Protein AF-A0A0R2PJZ9-F1 (afdb_monomer_lite)

pLDDT: mean 76.67, std 19.2, range [27.08, 97.94]

Radius of gyration: 28.66 Å; chains: 1; bounding box: 72×59×83 Å

Organism: NCBI:txid1655571

InterPro domains:
  IPR000715 Glycosyl transferase, family 4 [PF00953] (161-316)
  IPR000715 Glycosyl transferase, family 4 [PTHR22926] (153-392)

Sequence (394 aa):
RPTPLVGGIAIHLSMLLSTLFLLFLVDYKYDFKVVGFDWLKSSPDSQFVEKSYSQKLSVINNDSSQGAESYRINLTTQDTPLDEPPLYDVRIGSSEDSQFQITQINKNVFQVLLSDGTSKSFQLTDAGVLEVDPLGQPLGQVINVKHAKGSLYSFSSFTIAFILIAILLQAFTLIDDAVGMRPVKRLLGQSIAVLAVIILGNTFIDSLQISILGTSLQLGPWGIPFTIFAVVGVINAFNMIDGINGLCAGFALIAMGALQVASGFHVSNYSLIIAAGSIIGFLSYNLGLLGTQRRVFLGDNGSTFLGFLVAWTCINYSQGESSLIMPVTCLWIVAIPLLDCVGVMFQRATQGVAPFNAGRDHIHHKLQDYFGSSWQTLIFLCSLGMLLASIGIV

Secondary structure (DSSP, 8-state):
-PPP--HHHHHHHHHHHHHHHHHHHS--------TT-TTS---S------SEEEEEEEE--SSTTSPPEEEEEEEEE----TTSPPEEEEEETT-GGGEEEEEEEETTEEEEE-TTS-EEEEEEETTEEEEE-TTS-B-S--B----------PPPHHHHHHHHHHHHHHHHHHHHHHH---HHHHHHHHHHHHHHHHHHH-----EEEEEETTEEEE-GGGHHHHHHHHHHHHHHHHHHHTTSTTHHHHHHHHHHHHHHHHTTT-GGGHHHHHHHHHHHHHHHHHTTTT-GGG----HHHHHHHHHHHHHHHHHHHHHSTT--S-HHHHHHHTHHHHHHHHHHHHHHHHTT--TTS--S-SHHHHHHHHHS-HHHHHHHHHHHHHHHHHHHH-

Foldseek 3Di:
DPFAQCLQVLLLVLLVVVVVVVVVVDPADADADAPQVVVPDPDPPPPDDDQKDKDKDWDQDPPPPDGTDIWIKMWGWDPDPPPAFTKIWIATPDDPQFIWIWGDPDPFKIWIQGSVRDIWIWGDDPQAIFTADPVRHGPDDHDRPPPPPRPHPYDQLLVVLLSVLLVVLLVVVVVCVVPVDDVVVNLVSLLVSQLSSCVRRVFFCQFLQDQDPNDTDGCHVVRSVVRSCQLSLLLVLLLQQLPFQCQSLLLLLLLLVLLCVLLVVPVVPVSSVSSNVSSVVLSCQRVQVVHPVSHHGNPSSNSSSSSNVSSSSLRCCCGPPVRSARNVLSCLSSVQSNCQLVVQQVVCVVVVHHSPDDDQSGPLNVVCVVVVDSVVSSVVSSVSSNVSSVVSSD

Structure (mmCIF, N/CA/C/O backbone):
data_AF-A0A0R2PJZ9-F1
#
_entry.id   AF-A0A0R2PJZ9-F1
#
loop_
_atom_site.group_PDB
_atom_site.id
_atom_site.type_symbol
_atom_site.label_atom_id
_atom_site.label_alt_id
_atom_site.label_comp_id
_atom_site.label_asym_id
_atom_site.label_entity_id
_atom_site.label_seq_id
_atom_site.pdbx_PDB_ins_code
_atom_site.Cartn_x
_atom_site.Cartn_y
_atom_site.Cartn_z
_atom_site.occupancy
_atom_site.B_iso_or_equiv
_atom_site.auth_seq_id
_atom_site.auth_comp_id
_atom_site.auth_asym_id
_atom_site.auth_atom_id
_atom_site.pdbx_PDB_model_num
ATOM 1 N N . ARG A 1 1 ? -11.062 25.654 13.689 1.00 44.62 1 ARG A N 1
ATOM 2 C CA . ARG A 1 1 ? -11.254 25.478 12.227 1.00 44.62 1 ARG A CA 1
ATOM 3 C C . ARG A 1 1 ? -11.473 23.992 11.979 1.00 44.62 1 ARG A C 1
ATOM 5 O O . ARG A 1 1 ? -10.768 23.233 12.638 1.00 44.62 1 ARG A O 1
ATOM 12 N N . PRO A 1 2 ? -12.423 23.578 11.122 1.00 52.12 2 PRO A N 1
ATOM 13 C CA . PRO A 1 2 ? -12.530 22.178 10.734 1.00 52.12 2 PRO A CA 1
ATOM 14 C C . PRO A 1 2 ? -11.205 21.765 10.093 1.00 52.12 2 PRO A C 1
ATOM 16 O O . PRO A 1 2 ? -10.670 22.452 9.224 1.00 52.12 2 PRO A O 1
ATOM 19 N N . THR A 1 3 ? -10.622 20.708 10.623 1.00 59.66 3 THR A N 1
ATOM 20 C CA . THR A 1 3 ? -9.409 20.078 10.111 1.00 59.66 3 THR A CA 1
ATOM 21 C C . THR A 1 3 ? -9.719 19.405 8.775 1.00 59.66 3 THR A C 1
ATOM 23 O O . THR A 1 3 ? -10.716 18.686 8.691 1.00 59.66 3 THR A O 1
ATOM 26 N N . PRO A 1 4 ? -8.910 19.625 7.731 1.00 68.25 4 PRO A N 1
ATOM 27 C CA . PRO A 1 4 ? -9.227 19.139 6.396 1.00 68.25 4 PRO A CA 1
ATOM 28 C C . PRO A 1 4 ? -9.095 17.606 6.305 1.00 68.25 4 PRO A C 1
ATOM 30 O O . PRO A 1 4 ? -8.121 17.026 6.789 1.00 68.25 4 PRO A O 1
ATOM 33 N N . LEU A 1 5 ? -10.074 16.964 5.657 1.00 77.75 5 LEU A N 1
ATOM 34 C CA . LEU A 1 5 ? -10.125 15.529 5.326 1.00 77.75 5 LEU A CA 1
ATOM 35 C C . LEU A 1 5 ? -9.434 15.272 3.976 1.00 77.75 5 LEU A C 1
ATOM 37 O O . LEU A 1 5 ? -10.039 14.801 3.021 1.00 77.75 5 LEU A O 1
ATOM 41 N N . VAL A 1 6 ? -8.173 15.685 3.868 1.00 83.56 6 VAL A N 1
ATOM 42 C CA . VAL A 1 6 ? -7.400 15.633 2.608 1.00 83.56 6 VAL A CA 1
ATOM 43 C C . VAL A 1 6 ? -6.224 14.659 2.679 1.00 83.56 6 VAL A C 1
ATOM 45 O O . VAL A 1 6 ? -5.380 14.649 1.787 1.00 83.56 6 VAL A O 1
ATOM 48 N N . GLY A 1 7 ? -6.149 13.848 3.740 1.00 86.06 7 GLY A N 1
ATOM 49 C CA . GLY A 1 7 ? -5.023 12.953 3.995 1.00 86.06 7 GLY A CA 1
ATOM 50 C C . GLY A 1 7 ? -4.777 11.950 2.872 1.00 86.06 7 GLY A C 1
ATOM 51 O O . GLY A 1 7 ? -3.655 11.866 2.381 1.00 86.06 7 GLY A O 1
ATOM 52 N N . GLY A 1 8 ? -5.821 11.247 2.420 1.00 88.38 8 GLY A N 1
ATOM 53 C CA . GLY A 1 8 ? -5.717 10.267 1.330 1.00 88.38 8 GLY A CA 1
ATOM 54 C C . GLY A 1 8 ? -5.151 10.850 0.037 1.00 88.38 8 GLY A C 1
ATOM 55 O O . GLY A 1 8 ? -4.134 10.375 -0.472 1.00 88.38 8 GLY A O 1
ATOM 56 N N . ILE A 1 9 ? -5.755 11.948 -0.424 1.00 90.88 9 ILE A N 1
ATOM 57 C CA . ILE A 1 9 ? -5.325 12.681 -1.622 1.00 90.88 9 ILE A CA 1
ATOM 58 C C . ILE A 1 9 ? -3.871 13.145 -1.482 1.00 90.88 9 ILE A C 1
ATOM 60 O O . ILE A 1 9 ? -3.090 13.006 -2.421 1.00 90.88 9 ILE A O 1
ATOM 64 N N . ALA A 1 10 ? -3.488 13.675 -0.315 1.00 92.25 10 ALA A N 1
ATOM 65 C CA . ALA A 1 10 ? -2.130 14.153 -0.075 1.00 92.25 10 ALA A CA 1
ATOM 66 C C . ALA A 1 10 ? -1.090 13.025 -0.166 1.00 92.25 10 ALA A C 1
ATOM 68 O O . ALA A 1 10 ? -0.034 13.227 -0.767 1.00 92.25 10 ALA A O 1
ATOM 69 N N . ILE A 1 11 ? -1.392 11.838 0.378 1.00 94.00 11 ILE A N 1
ATOM 70 C CA . ILE A 1 11 ? -0.507 10.668 0.280 1.00 94.00 11 ILE A CA 1
ATOM 71 C C . ILE A 1 11 ? -0.353 10.261 -1.187 1.00 94.00 11 ILE A C 1
ATOM 73 O O . ILE A 1 11 ? 0.773 10.176 -1.672 1.00 94.00 11 ILE A O 1
ATOM 77 N N . HIS A 1 12 ? -1.456 10.056 -1.916 1.00 93.69 12 HIS A N 1
ATOM 78 C CA . HIS A 1 12 ? -1.374 9.590 -3.302 1.00 93.69 12 HIS A CA 1
ATOM 79 C C . HIS A 1 12 ? -0.693 10.616 -4.219 1.00 93.69 12 HIS A C 1
ATOM 81 O O . HIS A 1 12 ? 0.180 10.259 -5.009 1.00 93.69 12 HIS A O 1
ATOM 87 N N . LEU A 1 13 ? -1.025 11.903 -4.076 1.00 93.62 13 LEU A N 1
ATOM 88 C CA . LEU A 1 13 ? -0.384 12.972 -4.840 1.00 93.62 13 LEU A CA 1
ATOM 89 C C . LEU A 1 13 ? 1.118 13.048 -4.544 1.00 93.62 13 LEU A C 1
ATOM 91 O O . LEU A 1 13 ? 1.910 13.204 -5.471 1.00 93.62 13 LEU A O 1
ATOM 95 N N . SER A 1 14 ? 1.517 12.898 -3.276 1.00 94.00 14 SER A N 1
ATOM 96 C CA . SER A 1 14 ? 2.931 12.828 -2.903 1.00 94.00 14 SER A CA 1
ATOM 97 C C . SER A 1 14 ? 3.624 11.642 -3.569 1.00 94.00 14 SER A C 1
ATOM 99 O O . SER A 1 14 ? 4.717 11.831 -4.093 1.00 94.00 14 SER A O 1
ATOM 101 N N . MET A 1 15 ? 2.997 10.463 -3.615 1.00 93.12 15 MET A N 1
ATOM 102 C CA . MET A 1 15 ? 3.575 9.289 -4.278 1.00 93.12 15 MET A CA 1
ATOM 103 C C . MET A 1 15 ? 3.789 9.532 -5.777 1.00 93.12 15 MET A C 1
ATOM 105 O O . MET A 1 15 ? 4.867 9.247 -6.301 1.00 93.12 15 MET A O 1
ATOM 109 N N . LEU A 1 16 ? 2.788 10.092 -6.466 1.00 91.81 16 LEU A N 1
ATOM 110 C CA . LEU A 1 16 ? 2.874 10.399 -7.898 1.00 91.81 16 LEU A CA 1
ATOM 111 C C . LEU A 1 16 ? 3.946 11.452 -8.186 1.00 91.81 16 LEU A C 1
ATOM 113 O O . LEU A 1 16 ? 4.750 11.275 -9.098 1.00 91.81 16 LEU A O 1
ATOM 117 N N . LEU A 1 17 ? 3.999 12.516 -7.384 1.00 91.62 17 LEU A N 1
ATOM 118 C CA . LEU A 1 17 ? 4.970 13.592 -7.554 1.00 91.62 17 LEU A CA 1
ATOM 119 C C . LEU A 1 17 ? 6.400 13.123 -7.251 1.00 91.62 17 LEU A C 1
ATOM 121 O O . LEU A 1 17 ? 7.316 13.445 -8.001 1.00 91.62 17 LEU A O 1
ATOM 125 N N . SER A 1 18 ? 6.601 12.331 -6.195 1.00 90.25 18 SER A N 1
ATOM 126 C CA . SER A 1 18 ? 7.901 11.731 -5.879 1.00 90.25 18 SER A CA 1
ATOM 127 C C . SER A 1 18 ? 8.359 10.766 -6.969 1.00 90.25 18 SER A C 1
ATOM 129 O O . SER A 1 18 ? 9.529 10.792 -7.343 1.00 90.25 18 SER A O 1
ATOM 131 N N . THR A 1 19 ? 7.444 9.966 -7.523 1.00 85.56 19 THR A N 1
ATOM 132 C CA . THR A 1 19 ? 7.743 9.102 -8.675 1.00 85.56 19 THR A CA 1
ATOM 133 C C . THR A 1 19 ? 8.150 9.946 -9.880 1.00 85.56 19 THR A C 1
ATOM 135 O O . THR A 1 19 ? 9.186 9.684 -10.480 1.00 85.56 19 THR A O 1
ATOM 138 N N . LEU A 1 20 ? 7.400 11.008 -10.191 1.00 83.81 20 LEU A N 1
ATOM 139 C CA . LEU A 1 20 ? 7.715 11.927 -11.285 1.00 83.81 20 LEU A CA 1
ATOM 140 C C . LEU A 1 20 ? 9.086 12.592 -11.106 1.00 83.81 20 LEU A C 1
ATOM 142 O O . LEU A 1 20 ? 9.874 12.633 -12.046 1.00 83.81 20 LEU A O 1
ATOM 146 N N . PHE A 1 21 ? 9.403 13.076 -9.904 1.00 83.12 21 PHE A N 1
ATOM 147 C CA . PHE A 1 21 ? 10.713 13.659 -9.619 1.00 83.12 21 PHE A CA 1
ATOM 148 C C . PHE A 1 21 ? 11.842 12.645 -9.752 1.00 83.12 21 PHE A C 1
ATOM 150 O O . PHE A 1 21 ? 12.879 12.989 -10.309 1.00 83.12 21 PHE A O 1
ATOM 157 N N . LEU A 1 22 ? 11.650 11.409 -9.284 1.00 77.69 22 LEU A N 1
ATOM 158 C CA . LEU A 1 22 ? 12.643 10.350 -9.453 1.00 77.69 22 LEU A CA 1
ATOM 159 C C . LEU A 1 22 ? 12.863 10.015 -10.927 1.00 77.69 22 LEU A C 1
ATOM 161 O O . LEU A 1 22 ? 14.007 9.819 -11.315 1.00 77.69 22 LEU A O 1
ATOM 165 N N . LEU A 1 23 ? 11.817 10.037 -11.758 1.00 70.06 23 LEU A N 1
ATOM 166 C CA . LEU A 1 23 ? 11.987 9.939 -13.208 1.00 70.06 23 LEU A CA 1
ATOM 167 C C . LEU A 1 23 ? 12.877 11.097 -13.710 1.00 70.06 23 LEU A C 1
ATOM 169 O O . LEU A 1 23 ? 13.888 10.870 -14.358 1.00 70.06 23 LEU A O 1
ATOM 173 N N . PHE A 1 24 ? 12.628 12.350 -13.333 1.00 68.44 24 PHE A N 1
ATOM 174 C CA . PHE A 1 24 ? 13.512 13.445 -13.771 1.00 68.44 24 PHE A CA 1
ATOM 175 C C . PHE A 1 24 ? 14.950 13.380 -13.222 1.00 68.44 24 PHE A C 1
ATOM 177 O O . PHE A 1 24 ? 15.854 13.954 -13.826 1.00 68.44 24 PHE A O 1
ATOM 184 N N . LEU A 1 25 ? 15.171 12.705 -12.092 1.00 66.94 25 LEU A N 1
ATOM 185 C CA . LEU A 1 25 ? 16.484 12.582 -11.451 1.00 66.94 25 LEU A CA 1
ATOM 186 C C . LEU A 1 25 ? 17.328 11.439 -12.025 1.00 66.94 25 LEU A C 1
ATOM 188 O O .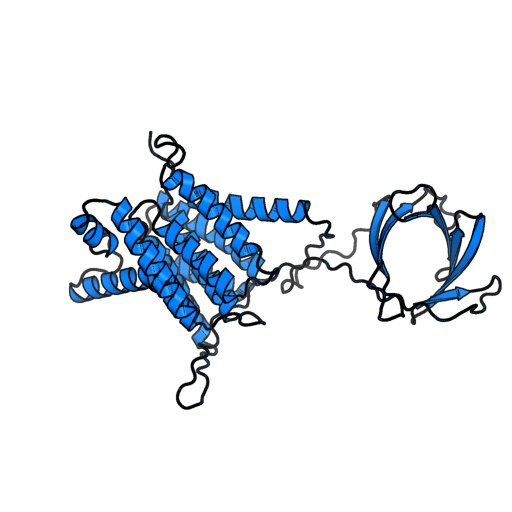 LEU A 1 25 ? 18.553 11.463 -11.901 1.00 66.94 25 LEU A O 1
ATOM 192 N N . VAL A 1 26 ? 16.688 10.442 -12.640 1.00 59.91 26 VAL A N 1
ATOM 193 C CA . VAL A 1 26 ? 17.382 9.341 -13.302 1.00 59.91 26 VAL A CA 1
ATOM 194 C C . VAL A 1 26 ? 17.443 9.627 -14.801 1.00 59.91 26 VAL A C 1
ATOM 196 O O . VAL A 1 26 ? 16.425 9.829 -15.452 1.00 59.91 26 VAL A O 1
ATOM 199 N N . ASP A 1 27 ? 18.656 9.613 -15.353 1.00 44.69 27 ASP A N 1
ATOM 200 C CA . ASP A 1 27 ? 19.004 9.908 -16.755 1.00 44.69 27 ASP A CA 1
ATOM 201 C C . ASP A 1 27 ? 18.504 8.801 -17.740 1.00 44.69 27 ASP A C 1
ATOM 203 O O . ASP A 1 27 ? 19.220 8.381 -18.653 1.00 44.69 27 ASP A O 1
ATOM 207 N N . TYR A 1 28 ? 17.295 8.257 -17.529 1.00 46.66 28 TYR A N 1
ATOM 208 C CA . TYR A 1 28 ? 16.638 7.265 -18.389 1.00 46.66 28 TYR A CA 1
ATOM 209 C C . TYR A 1 28 ? 15.905 7.950 -19.552 1.00 46.66 28 TYR A C 1
ATOM 211 O O . TYR A 1 28 ? 15.181 8.925 -19.365 1.00 46.66 28 TYR A O 1
ATOM 219 N N . LYS A 1 29 ? 16.044 7.410 -20.774 1.00 43.31 29 LYS A N 1
ATOM 220 C CA . LYS A 1 29 ? 15.184 7.790 -21.908 1.00 43.31 29 LYS A CA 1
ATOM 221 C C . LYS A 1 29 ? 13.774 7.233 -21.679 1.00 43.31 29 LYS A C 1
ATOM 223 O O . LYS A 1 29 ? 13.603 6.020 -21.556 1.00 43.31 29 LYS A O 1
ATOM 228 N N . TYR A 1 30 ? 12.783 8.119 -21.654 1.00 44.62 30 TYR A N 1
ATOM 229 C CA . TYR A 1 30 ? 11.368 7.776 -21.537 1.00 44.62 30 TYR A CA 1
ATOM 230 C C . TYR A 1 30 ? 10.771 7.513 -22.917 1.00 44.62 30 TYR A C 1
ATOM 232 O O . TYR A 1 30 ? 10.678 8.418 -23.738 1.00 44.62 30 TYR A O 1
ATOM 240 N N . ASP A 1 31 ? 10.336 6.282 -23.154 1.00 41.12 31 ASP A N 1
ATOM 241 C CA . ASP A 1 31 ? 9.324 5.973 -24.160 1.00 41.12 31 ASP A CA 1
ATOM 242 C C . ASP A 1 31 ? 8.209 5.260 -23.397 1.00 41.12 31 ASP A C 1
ATOM 244 O O . ASP A 1 31 ? 8.458 4.239 -22.747 1.00 41.12 31 ASP A O 1
ATOM 248 N N . PHE A 1 32 ? 7.009 5.842 -23.382 1.00 42.66 32 PHE A N 1
ATOM 249 C CA . PHE A 1 32 ? 5.855 5.318 -22.651 1.00 42.66 32 PHE A CA 1
ATOM 250 C C . PHE A 1 32 ? 5.308 4.079 -23.370 1.00 42.66 32 PHE A C 1
ATOM 252 O O . PHE A 1 32 ? 4.210 4.089 -23.923 1.00 42.66 32 PHE A O 1
ATOM 259 N N . LYS A 1 33 ? 6.074 2.986 -23.372 1.00 41.72 33 LYS A N 1
ATOM 260 C CA . LYS A 1 33 ? 5.591 1.689 -23.840 1.00 41.72 33 LYS A CA 1
ATOM 261 C C . LYS A 1 33 ? 4.859 0.995 -22.707 1.00 41.72 33 LYS A C 1
ATOM 263 O O . LYS A 1 33 ? 5.465 0.459 -21.780 1.00 41.72 33 LYS A O 1
ATOM 268 N N . VAL A 1 34 ? 3.535 1.037 -22.795 1.00 45.31 34 VAL A N 1
ATOM 269 C CA . VAL A 1 34 ? 2.640 0.288 -21.918 1.00 45.31 34 VAL A CA 1
ATOM 270 C C . VAL A 1 34 ? 2.627 -1.164 -22.382 1.00 45.31 34 VAL A C 1
ATOM 272 O O . VAL A 1 34 ? 1.934 -1.518 -23.334 1.00 45.31 34 VAL A O 1
ATOM 275 N N . VAL A 1 35 ? 3.400 -2.011 -21.705 1.00 46.00 35 VAL A N 1
ATOM 276 C CA . VAL A 1 35 ? 3.364 -3.462 -21.928 1.00 46.00 35 VAL A CA 1
ATOM 277 C C . VAL A 1 35 ? 1.942 -3.945 -21.612 1.00 46.00 35 VAL A C 1
ATOM 279 O O . VAL A 1 35 ? 1.414 -3.615 -20.552 1.00 46.00 35 VAL A O 1
ATOM 282 N N . GLY A 1 36 ? 1.287 -4.662 -22.533 1.00 46.34 36 GLY A N 1
ATOM 283 C CA . GLY A 1 36 ? -0.087 -5.173 -22.365 1.00 46.34 36 GLY A CA 1
ATOM 284 C C . GLY A 1 36 ? -1.215 -4.284 -22.920 1.00 46.34 36 GLY A C 1
ATOM 285 O O . GLY A 1 36 ? -2.360 -4.726 -22.970 1.00 46.34 36 GLY A O 1
ATOM 286 N N . PHE A 1 37 ? -0.912 -3.072 -23.402 1.00 44.16 37 PHE A N 1
ATOM 287 C CA . PHE A 1 37 ? -1.840 -2.218 -24.169 1.00 44.16 37 PHE A CA 1
ATOM 288 C C . PHE A 1 37 ? -1.355 -2.029 -25.619 1.00 44.16 37 PHE A C 1
ATOM 290 O O . PHE A 1 37 ? -1.428 -0.939 -26.180 1.00 44.16 37 PHE A O 1
ATOM 297 N N . ASP A 1 38 ? -0.897 -3.103 -26.267 1.00 46.69 38 ASP A N 1
ATOM 298 C CA . ASP A 1 38 ? -0.343 -3.063 -27.637 1.00 46.69 38 ASP A CA 1
ATOM 299 C C . ASP A 1 38 ? -1.354 -2.619 -28.722 1.00 46.69 38 ASP A C 1
ATOM 301 O O . ASP A 1 38 ? -0.990 -2.385 -29.876 1.00 46.69 38 ASP A O 1
ATOM 305 N N . TRP A 1 39 ? -2.638 -2.478 -28.373 1.00 46.59 39 TRP A N 1
ATOM 306 C CA . TRP A 1 39 ? -3.684 -1.944 -29.252 1.00 46.59 39 TRP A CA 1
ATOM 307 C C . TRP A 1 39 ? -3.686 -0.411 -29.335 1.00 46.59 39 TRP A C 1
ATOM 309 O O . TRP A 1 39 ? -4.251 0.149 -30.277 1.00 46.59 39 TRP A O 1
ATOM 319 N N . LEU A 1 40 ? -3.023 0.276 -28.400 1.00 38.53 40 LEU A N 1
ATOM 320 C CA . LEU A 1 40 ? -2.749 1.705 -28.494 1.00 38.53 40 LEU A CA 1
ATOM 321 C C . LEU A 1 40 ? -1.482 1.888 -29.345 1.00 38.53 40 LEU A C 1
ATOM 323 O O . LEU A 1 40 ? -0.402 2.173 -28.836 1.00 38.53 40 LEU A O 1
ATOM 327 N N . LYS A 1 41 ? -1.590 1.651 -30.659 1.00 33.50 41 LYS A N 1
ATOM 328 C CA . LYS A 1 41 ? -0.492 1.926 -31.595 1.00 33.50 41 LYS A CA 1
ATOM 329 C C . LYS A 1 41 ? -0.063 3.382 -31.422 1.00 33.50 41 LYS A C 1
ATOM 331 O O . LYS A 1 41 ? -0.821 4.285 -31.774 1.00 33.50 41 LYS A O 1
ATOM 336 N N . SER A 1 42 ? 1.150 3.615 -30.925 1.00 35.12 42 SER A N 1
ATOM 337 C CA . SER A 1 42 ? 1.822 4.875 -31.202 1.00 35.12 42 SER A CA 1
ATOM 338 C C . SER A 1 42 ? 1.978 4.958 -32.718 1.00 35.12 42 SER A C 1
ATOM 340 O O . SER A 1 42 ? 2.500 4.042 -33.361 1.00 35.12 42 SER A O 1
ATOM 342 N N . SER A 1 43 ? 1.403 6.002 -33.310 1.00 29.48 43 SER A N 1
ATOM 343 C CA . SER A 1 43 ? 1.507 6.259 -34.741 1.00 29.48 43 SER A CA 1
ATOM 344 C C . SER A 1 43 ? 2.983 6.208 -35.164 1.00 29.48 43 SER A C 1
ATOM 346 O O . SER A 1 43 ? 3.801 6.859 -34.515 1.00 29.48 43 SER A O 1
ATOM 348 N N . PRO A 1 44 ? 3.349 5.489 -36.243 1.00 31.88 44 PRO A N 1
ATOM 349 C CA . PRO A 1 44 ? 4.725 5.465 -36.749 1.00 31.88 44 PRO A CA 1
ATOM 350 C C . PRO A 1 44 ? 5.171 6.804 -37.362 1.00 31.88 44 PRO A C 1
ATOM 352 O O . PRO A 1 44 ? 6.347 6.977 -37.665 1.00 31.88 44 PRO A O 1
ATOM 355 N N . ASP A 1 45 ? 4.246 7.751 -37.537 1.00 27.12 45 ASP A N 1
ATOM 356 C CA . ASP A 1 45 ? 4.441 8.956 -38.342 1.00 27.12 45 ASP A CA 1
ATOM 357 C C . ASP A 1 45 ? 4.660 10.222 -37.502 1.00 27.12 45 ASP A C 1
ATOM 359 O O . ASP A 1 45 ? 4.015 11.248 -37.712 1.00 27.12 45 ASP A O 1
ATOM 363 N N . SER A 1 46 ? 5.604 10.192 -36.563 1.00 27.08 46 SER A N 1
ATOM 364 C CA . SER A 1 46 ? 6.279 11.426 -36.143 1.00 27.08 46 SER A CA 1
ATOM 365 C C . SER A 1 46 ? 7.616 11.510 -36.871 1.00 27.08 46 SER A C 1
ATOM 367 O O . SER A 1 46 ? 8.674 11.216 -36.312 1.00 27.08 46 SER A O 1
ATOM 369 N N . GLN A 1 47 ? 7.553 11.857 -38.158 1.00 28.00 47 GLN A N 1
ATOM 370 C CA . GLN A 1 47 ? 8.725 12.236 -38.937 1.00 28.00 47 GLN A CA 1
ATOM 371 C C . GLN A 1 47 ? 9.401 13.441 -38.265 1.00 28.00 47 GLN A C 1
ATOM 373 O O . GLN A 1 47 ? 8.878 14.551 -38.265 1.00 28.00 47 GLN A O 1
ATOM 378 N N . PHE A 1 48 ? 10.536 13.150 -37.633 1.00 27.58 48 PHE A N 1
ATOM 379 C CA . PHE A 1 48 ? 11.708 13.992 -37.412 1.00 27.58 48 PHE A CA 1
ATOM 380 C C . PHE A 1 48 ? 11.525 15.509 -37.575 1.00 27.58 48 PHE A C 1
ATOM 382 O O . PHE A 1 48 ? 11.681 16.057 -38.662 1.00 27.58 48 PHE A O 1
ATOM 389 N N . VAL A 1 49 ? 11.382 16.196 -36.441 1.00 31.77 49 VAL A N 1
ATOM 390 C CA . VAL A 1 49 ? 11.984 17.522 -36.241 1.00 31.77 49 VAL A CA 1
ATOM 391 C C . VAL A 1 49 ? 12.680 17.513 -34.876 1.00 31.77 49 VAL A C 1
ATOM 393 O O . VAL A 1 49 ? 12.253 18.166 -33.932 1.00 31.77 49 VAL A O 1
ATOM 396 N N . GLU A 1 50 ? 13.749 16.729 -34.747 1.00 33.53 50 GLU A N 1
ATOM 397 C CA . GLU A 1 50 ? 14.713 16.878 -33.650 1.00 33.53 50 GLU A CA 1
ATOM 398 C C . GLU A 1 50 ? 16.057 17.269 -34.269 1.00 33.53 50 GLU A C 1
ATOM 400 O O . GLU A 1 50 ? 16.757 16.437 -34.837 1.00 33.53 50 GLU A O 1
ATOM 405 N N . LYS A 1 51 ? 16.415 18.558 -34.180 1.00 39.97 51 LYS A N 1
ATOM 406 C CA . LYS A 1 51 ? 17.702 19.104 -34.664 1.00 39.97 51 LYS A CA 1
ATOM 407 C C . LYS A 1 51 ? 18.914 18.664 -33.820 1.00 39.97 51 LYS A C 1
ATOM 409 O O . LYS A 1 51 ? 20.036 19.091 -34.078 1.00 39.97 51 LYS A O 1
ATOM 414 N N . SER A 1 52 ? 18.712 17.815 -32.816 1.00 41.38 52 SER A N 1
ATOM 415 C CA . SER A 1 52 ? 19.779 17.296 -31.962 1.00 41.38 52 SER A CA 1
ATOM 416 C C . SER A 1 52 ? 19.345 15.999 -31.281 1.00 41.38 52 SER A C 1
ATOM 418 O O . SER A 1 52 ? 18.323 15.983 -30.600 1.00 41.38 52 SER A O 1
ATOM 420 N N . TYR A 1 53 ? 20.137 14.938 -31.416 1.00 45.97 53 TYR A N 1
ATOM 421 C CA . TYR A 1 53 ? 19.883 13.616 -30.851 1.00 45.97 53 TYR A CA 1
ATOM 422 C C . TYR A 1 53 ? 21.001 13.236 -29.871 1.00 45.97 53 TYR A C 1
ATOM 424 O O . TYR A 1 53 ? 22.150 13.069 -30.262 1.00 45.97 53 TYR A O 1
ATOM 432 N N . SER A 1 54 ? 20.691 13.087 -28.581 1.00 40.50 54 SER A N 1
ATOM 433 C CA . SER A 1 54 ? 21.661 12.656 -27.559 1.00 40.50 54 SER A CA 1
ATOM 434 C C . SER A 1 54 ? 21.386 11.212 -27.135 1.00 40.50 54 SER A C 1
ATOM 436 O O . SER A 1 54 ? 20.251 10.871 -26.791 1.00 40.50 54 SER A O 1
ATOM 438 N N . GLN A 1 55 ? 22.385 10.328 -27.152 1.00 45.38 55 GLN A N 1
ATOM 439 C CA . GLN A 1 55 ? 22.262 8.941 -26.696 1.00 45.38 55 GLN A CA 1
ATOM 440 C C . GLN A 1 55 ? 23.503 8.486 -25.925 1.00 45.38 55 GLN A C 1
ATOM 442 O O . GLN A 1 55 ? 24.629 8.616 -26.391 1.00 45.38 55 GLN A O 1
ATOM 447 N N . LYS A 1 56 ? 23.292 7.891 -24.747 1.00 38.34 56 LYS A N 1
ATOM 448 C CA . LYS A 1 56 ? 24.337 7.180 -24.007 1.00 38.34 56 LYS A CA 1
ATOM 449 C C . LYS A 1 56 ? 24.477 5.762 -24.570 1.00 38.34 56 LYS A C 1
ATOM 451 O O . LYS A 1 56 ? 23.481 5.051 -24.685 1.00 38.34 56 LYS A O 1
ATOM 456 N N . LEU A 1 57 ? 25.689 5.373 -24.940 1.00 47.84 57 LEU A N 1
ATOM 457 C CA . LEU A 1 57 ? 26.031 4.068 -25.497 1.00 47.84 57 LEU A CA 1
ATOM 458 C C . LEU A 1 57 ? 27.052 3.397 -24.586 1.00 47.84 57 LEU A C 1
ATOM 460 O O . LEU A 1 57 ? 28.009 4.034 -24.156 1.00 47.84 57 LEU A O 1
ATOM 464 N N . SER A 1 58 ? 26.838 2.119 -24.289 1.00 37.66 58 SER A N 1
ATOM 465 C CA . SER A 1 58 ? 27.780 1.317 -23.513 1.00 37.66 58 SER A CA 1
ATOM 466 C C . SER A 1 58 ? 28.443 0.304 -24.435 1.00 37.66 58 SER A C 1
ATOM 468 O O . SER A 1 58 ? 27.752 -0.503 -25.058 1.00 37.66 58 SER A O 1
ATOM 470 N N . VAL A 1 59 ? 29.767 0.362 -24.542 1.00 48.22 59 VAL A N 1
ATOM 471 C CA . VAL A 1 59 ? 30.556 -0.566 -25.356 1.00 48.22 59 VAL A CA 1
ATOM 472 C C . VAL A 1 59 ? 31.073 -1.666 -24.436 1.00 48.22 59 VAL A C 1
ATOM 474 O O . VAL A 1 59 ? 31.725 -1.395 -23.429 1.00 48.22 59 VAL A O 1
ATOM 477 N N . ILE A 1 60 ? 30.737 -2.916 -24.757 1.00 46.81 60 ILE A N 1
ATOM 478 C CA . ILE A 1 60 ? 31.278 -4.091 -24.069 1.00 46.81 60 ILE A CA 1
ATOM 479 C C . ILE A 1 60 ? 32.546 -4.474 -24.823 1.00 46.81 60 ILE A C 1
ATOM 481 O O . ILE A 1 60 ? 32.472 -4.830 -25.999 1.00 46.81 60 ILE A O 1
ATOM 485 N N . ASN A 1 61 ? 33.698 -4.357 -24.168 1.00 43.22 61 ASN A N 1
ATOM 486 C CA . ASN A 1 61 ? 34.959 -4.790 -24.750 1.00 43.22 61 ASN A CA 1
ATOM 487 C C . ASN A 1 61 ? 35.021 -6.331 -24.750 1.00 43.22 61 ASN A C 1
ATOM 489 O O . ASN A 1 61 ? 34.466 -6.976 -23.860 1.00 43.22 61 ASN A O 1
ATOM 493 N N . ASN A 1 62 ? 35.665 -6.934 -25.751 1.00 44.38 62 ASN A N 1
ATOM 494 C CA . ASN A 1 62 ? 35.725 -8.398 -25.884 1.00 44.38 62 ASN A CA 1
ATOM 495 C C . ASN A 1 62 ? 36.627 -9.070 -24.830 1.00 44.38 62 ASN A C 1
ATOM 497 O O . ASN A 1 62 ? 36.589 -10.292 -24.695 1.00 44.38 62 ASN A O 1
ATOM 501 N N . ASP A 1 63 ? 37.392 -8.293 -24.060 1.00 42.06 63 ASP A N 1
ATOM 502 C CA . ASP A 1 63 ? 38.125 -8.784 -22.897 1.00 42.06 63 ASP A CA 1
ATOM 503 C C . ASP A 1 63 ? 37.223 -8.797 -21.657 1.00 42.06 63 ASP A C 1
ATOM 505 O O . ASP A 1 63 ? 36.858 -7.762 -21.099 1.00 42.06 63 ASP A O 1
ATOM 509 N N . SER A 1 64 ? 36.906 -10.003 -21.182 1.00 42.09 64 SER A N 1
ATOM 510 C CA . SER A 1 64 ? 36.013 -10.309 -20.052 1.00 42.09 64 SER A CA 1
ATOM 511 C C . SER A 1 64 ? 36.428 -9.734 -18.683 1.00 42.09 64 SER A C 1
ATOM 513 O O . SER A 1 64 ? 35.792 -10.037 -17.675 1.00 42.09 64 SER A O 1
ATOM 515 N N . SER A 1 65 ? 37.490 -8.930 -18.618 1.00 42.62 65 SER A N 1
ATOM 516 C CA . SER A 1 65 ? 38.034 -8.311 -17.403 1.00 42.62 65 SER A CA 1
ATOM 517 C C . SER A 1 65 ? 37.849 -6.789 -17.336 1.00 42.62 65 SER A C 1
ATOM 519 O O . SER A 1 65 ? 38.091 -6.210 -16.276 1.00 42.62 65 SER A O 1
ATOM 521 N N . GLN A 1 66 ? 37.380 -6.135 -18.405 1.00 41.06 66 GLN A N 1
ATOM 522 C CA . GLN A 1 66 ? 37.043 -4.708 -18.403 1.00 41.06 66 GLN A CA 1
ATOM 523 C C . GLN A 1 66 ? 35.530 -4.550 -18.587 1.00 41.06 66 GLN A C 1
ATOM 525 O O . GLN A 1 66 ? 34.958 -4.974 -19.587 1.00 41.06 66 GLN A O 1
ATOM 530 N N . GLY A 1 67 ? 34.858 -4.003 -17.571 1.00 41.84 67 GLY A N 1
ATOM 531 C CA . GLY A 1 67 ? 33.412 -3.774 -17.595 1.00 41.84 67 GLY A CA 1
ATOM 532 C C . GLY A 1 67 ? 32.970 -2.845 -18.733 1.00 41.84 67 GLY A C 1
ATOM 533 O O . GLY A 1 67 ? 33.783 -2.211 -19.396 1.00 41.84 67 GLY A O 1
ATOM 534 N N . ALA A 1 68 ? 31.658 -2.752 -18.957 1.00 44.50 68 ALA A N 1
ATOM 535 C CA . ALA A 1 68 ? 31.098 -1.922 -20.021 1.00 44.50 68 ALA A CA 1
ATOM 536 C C . ALA A 1 68 ? 31.419 -0.428 -19.812 1.00 44.50 68 ALA A C 1
ATOM 538 O O . ALA A 1 68 ? 30.993 0.175 -18.822 1.00 44.50 68 ALA A O 1
ATOM 539 N N . GLU A 1 69 ? 32.116 0.188 -20.766 1.00 40.81 69 GLU A N 1
ATOM 540 C CA . GLU A 1 69 ? 32.407 1.622 -20.745 1.00 40.81 69 GLU A CA 1
ATOM 541 C C . GLU A 1 69 ? 31.245 2.404 -21.354 1.00 40.81 69 GLU A C 1
ATOM 543 O O . GLU A 1 69 ? 30.724 2.046 -22.409 1.00 40.81 69 GLU A O 1
ATOM 548 N N . SER A 1 70 ? 30.806 3.465 -20.675 1.00 39.25 70 SER A N 1
ATOM 549 C CA . SER A 1 70 ? 29.637 4.248 -21.081 1.00 39.25 70 SER A CA 1
ATOM 550 C C . SER A 1 70 ? 30.032 5.617 -21.628 1.00 39.25 70 SER A C 1
ATOM 552 O O . SER A 1 70 ? 30.588 6.438 -20.905 1.00 39.25 70 SER A O 1
ATOM 554 N N . TYR A 1 71 ? 29.635 5.896 -22.864 1.00 48.78 71 TYR A N 1
ATOM 555 C CA . TYR A 1 71 ? 29.903 7.129 -23.599 1.00 48.78 71 TYR A CA 1
ATOM 556 C C . TYR A 1 71 ? 28.597 7.887 -23.859 1.00 48.78 71 TYR A C 1
ATOM 558 O O . TYR A 1 71 ? 27.574 7.271 -24.148 1.00 48.78 71 TYR A O 1
ATOM 566 N N . ARG A 1 72 ? 28.591 9.224 -23.763 1.00 42.25 72 ARG A N 1
ATOM 567 C CA . ARG A 1 72 ? 27.431 10.057 -24.140 1.00 42.25 72 ARG A CA 1
ATOM 568 C C . ARG A 1 72 ? 27.684 10.652 -25.517 1.00 42.25 72 ARG A C 1
ATOM 570 O O . ARG A 1 72 ? 28.625 11.419 -25.664 1.00 42.25 72 ARG A O 1
ATOM 577 N N . ILE A 1 73 ? 26.859 10.301 -26.495 1.00 53.56 73 ILE A N 1
ATOM 578 C CA . ILE A 1 73 ? 26.972 10.789 -27.867 1.00 53.56 73 ILE A CA 1
ATOM 579 C C . ILE A 1 73 ? 25.922 11.868 -28.099 1.00 53.56 73 ILE A C 1
ATOM 581 O O . ILE A 1 73 ? 24.743 11.631 -27.855 1.00 53.56 73 ILE A O 1
ATOM 585 N N . ASN A 1 74 ? 26.337 13.037 -28.576 1.00 47.66 74 ASN A N 1
ATOM 586 C CA . ASN A 1 74 ? 25.438 14.082 -29.061 1.00 47.66 74 ASN A CA 1
ATOM 587 C C . ASN A 1 74 ? 25.599 14.197 -30.578 1.00 47.66 74 ASN A C 1
ATOM 589 O O . ASN A 1 74 ? 26.706 14.443 -31.047 1.00 47.66 74 ASN A O 1
ATOM 593 N N . LEU A 1 75 ? 24.508 14.013 -31.314 1.00 54.81 75 LEU A N 1
ATOM 594 C CA . LEU A 1 75 ? 24.407 14.182 -32.758 1.00 54.81 75 LEU A CA 1
ATOM 595 C C . LEU A 1 75 ? 23.666 15.484 -33.054 1.00 54.81 75 LEU A C 1
ATOM 597 O O . LEU A 1 75 ? 22.542 15.666 -32.588 1.00 54.81 75 LEU A O 1
ATOM 601 N N . THR A 1 76 ? 24.261 16.353 -33.858 1.00 50.59 76 THR A N 1
ATOM 602 C CA . THR A 1 76 ? 23.608 17.560 -34.375 1.00 50.59 76 THR A CA 1
ATOM 603 C C . THR A 1 76 ? 23.590 17.475 -35.894 1.00 50.59 76 THR A C 1
ATOM 605 O O . THR A 1 76 ? 24.626 17.245 -36.517 1.00 50.59 76 THR A O 1
ATOM 608 N N . THR A 1 77 ? 22.414 17.626 -36.500 1.00 49.03 77 THR A N 1
ATOM 609 C CA . THR A 1 77 ? 22.275 17.649 -37.962 1.00 49.03 77 THR A CA 1
ATOM 610 C C . THR A 1 77 ? 22.610 19.042 -38.483 1.00 49.03 77 THR A C 1
ATOM 612 O O . THR A 1 77 ? 22.002 20.013 -38.021 1.00 49.03 77 THR A O 1
ATOM 615 N N . GLN A 1 78 ? 23.528 19.161 -39.443 1.00 54.03 78 GLN A N 1
ATOM 616 C CA . GLN A 1 78 ? 23.737 20.431 -40.143 1.00 54.03 78 GLN A CA 1
ATOM 617 C C . GLN A 1 78 ? 22.723 20.582 -41.286 1.00 54.03 78 GLN A C 1
ATOM 619 O O . GLN A 1 78 ? 22.449 19.619 -42.005 1.00 54.03 78 GLN A O 1
ATOM 624 N N . ASP A 1 79 ? 22.163 21.787 -41.449 1.00 47.28 79 ASP A N 1
ATOM 625 C CA . ASP A 1 79 ? 21.243 22.107 -42.548 1.00 47.28 79 ASP A CA 1
ATOM 626 C C . ASP A 1 79 ? 22.021 22.004 -43.880 1.00 47.28 79 ASP A C 1
ATOM 628 O O . ASP A 1 79 ? 22.777 22.902 -44.246 1.00 47.28 79 ASP A O 1
ATOM 632 N N . THR A 1 80 ? 21.874 20.874 -44.575 1.00 48.00 80 THR A N 1
ATOM 633 C CA . THR A 1 80 ? 22.526 20.575 -45.861 1.00 48.00 80 THR A CA 1
ATOM 634 C C . THR A 1 80 ? 21.546 20.853 -47.014 1.00 48.00 80 THR A C 1
ATOM 636 O O . THR A 1 80 ? 20.352 20.568 -46.872 1.00 48.00 80 THR A O 1
ATOM 639 N N . PRO A 1 81 ? 21.984 21.444 -48.144 1.00 45.16 81 PRO A N 1
ATOM 640 C CA . PRO A 1 81 ? 21.139 21.626 -49.328 1.00 45.16 81 PRO A CA 1
ATOM 641 C C . PRO A 1 81 ? 20.580 20.285 -49.836 1.00 45.16 81 PRO A C 1
ATOM 643 O O . PRO A 1 81 ? 21.242 19.262 -49.716 1.00 45.16 81 PRO A O 1
ATOM 646 N N . LEU A 1 82 ? 19.389 20.290 -50.453 1.00 47.66 82 LEU A N 1
ATOM 647 C CA . LEU A 1 82 ? 18.661 19.089 -50.921 1.00 47.66 82 LEU A CA 1
ATOM 648 C C . LEU A 1 82 ? 19.452 18.145 -51.856 1.00 47.66 82 LEU A C 1
ATOM 650 O O . LEU A 1 82 ? 19.045 16.996 -52.016 1.00 47.66 82 LEU A O 1
ATOM 654 N N . ASP A 1 83 ? 20.555 18.614 -52.444 1.00 49.94 83 ASP A N 1
ATOM 655 C CA . ASP A 1 83 ? 21.398 17.870 -53.387 1.00 49.94 83 ASP A CA 1
ATOM 656 C C . ASP A 1 83 ? 22.706 17.326 -52.767 1.00 49.94 83 ASP A C 1
ATOM 658 O O . ASP A 1 83 ? 23.489 16.678 -53.463 1.00 49.94 83 ASP A O 1
ATOM 662 N N . GLU A 1 84 ? 22.958 17.557 -51.472 1.00 52.00 84 GLU A N 1
ATOM 663 C CA . GLU A 1 84 ? 24.162 17.092 -50.771 1.00 52.00 84 GLU A CA 1
ATOM 664 C C . GLU A 1 84 ? 23.843 16.031 -49.702 1.00 52.00 84 GLU A C 1
ATOM 666 O O . GLU A 1 84 ? 22.770 16.049 -49.092 1.00 52.00 84 GLU A O 1
ATOM 671 N N . PRO A 1 85 ? 24.760 15.075 -49.459 1.00 53.06 85 PRO A N 1
ATOM 672 C CA . PRO A 1 85 ? 24.562 14.068 -48.428 1.00 53.06 85 PRO A CA 1
ATOM 673 C C . PRO A 1 85 ? 24.485 14.701 -47.029 1.00 53.06 85 PRO A C 1
ATOM 675 O O . PRO A 1 85 ? 25.262 15.608 -46.727 1.00 53.06 85 PRO A O 1
ATOM 678 N N . PRO A 1 86 ? 23.605 14.200 -46.143 1.00 58.16 86 PRO A N 1
ATOM 679 C CA . PRO A 1 86 ? 23.430 14.768 -44.814 1.00 58.16 86 PRO A CA 1
ATOM 680 C C . PRO A 1 86 ? 24.713 14.649 -43.981 1.00 58.16 86 PRO A C 1
ATOM 682 O O . PRO A 1 86 ? 25.337 13.582 -43.920 1.00 58.16 86 PRO A O 1
ATOM 685 N N . LEU A 1 87 ? 25.079 15.753 -43.324 1.00 52.09 87 LEU A N 1
ATOM 686 C CA . LEU A 1 87 ? 26.239 15.855 -42.439 1.00 52.09 87 LEU A CA 1
ATOM 687 C C . LEU A 1 87 ? 25.805 15.844 -40.968 1.00 52.09 87 LEU A C 1
ATOM 689 O O . LEU A 1 87 ? 24.923 16.606 -40.552 1.00 52.09 87 LEU A O 1
ATOM 693 N N . TYR A 1 88 ? 26.464 15.004 -40.172 1.00 62.34 88 TYR A N 1
ATOM 694 C CA . TYR A 1 88 ? 26.206 14.867 -38.742 1.00 62.34 88 TYR A CA 1
ATOM 695 C C . TYR A 1 88 ? 27.456 15.222 -37.939 1.00 62.34 88 TYR A C 1
ATOM 697 O O . TYR A 1 88 ? 28.491 14.566 -38.070 1.00 62.34 88 TYR A O 1
ATOM 705 N N . ASP A 1 89 ? 27.345 16.219 -37.062 1.00 58.31 89 ASP A N 1
ATOM 706 C CA . ASP A 1 89 ? 28.365 16.486 -36.049 1.00 58.31 89 ASP A CA 1
ATOM 707 C C . ASP A 1 89 ? 28.132 15.569 -34.853 1.00 58.31 89 ASP A C 1
ATOM 709 O O . ASP A 1 89 ? 27.045 15.570 -34.265 1.00 58.31 89 ASP A O 1
ATOM 713 N N . VAL A 1 90 ? 29.154 14.805 -34.473 1.00 60.81 90 VAL A N 1
ATOM 714 C CA . VAL A 1 90 ? 29.081 13.848 -33.370 1.00 60.81 90 VAL A CA 1
ATOM 715 C C . VAL A 1 90 ? 30.089 14.220 -32.293 1.00 60.81 90 VAL A C 1
ATOM 717 O O . VAL A 1 90 ? 31.279 14.366 -32.561 1.00 60.81 90 VAL A O 1
ATOM 720 N N . ARG A 1 91 ? 29.613 14.370 -31.054 1.00 57.72 91 ARG A N 1
ATOM 721 C CA . ARG A 1 91 ? 30.446 14.659 -29.873 1.00 57.72 91 ARG A CA 1
ATOM 722 C C . ARG A 1 91 ? 30.357 13.529 -28.859 1.00 57.72 91 ARG A C 1
ATOM 724 O O . ARG A 1 91 ? 29.242 13.118 -28.528 1.00 57.72 91 ARG A O 1
ATOM 731 N N . ILE A 1 92 ? 31.497 13.077 -28.330 1.00 54.97 92 ILE A N 1
ATOM 732 C CA . ILE A 1 92 ? 31.563 12.048 -27.280 1.00 54.97 92 ILE A CA 1
ATOM 733 C C . ILE A 1 92 ? 31.944 12.677 -25.930 1.00 54.97 92 ILE A C 1
ATOM 735 O O . ILE A 1 92 ? 33.096 12.967 -25.650 1.00 54.97 92 ILE A O 1
ATOM 739 N N . GLY A 1 93 ? 30.980 12.826 -25.023 1.00 51.72 93 GLY A N 1
ATOM 740 C CA . GLY A 1 93 ? 31.222 13.416 -23.702 1.00 51.72 93 GLY A CA 1
ATOM 741 C C . GLY A 1 93 ? 31.274 14.949 -23.725 1.00 51.72 93 GLY A C 1
ATOM 742 O O . GLY A 1 93 ? 30.550 15.585 -24.490 1.00 51.72 93 GLY A O 1
ATOM 743 N N . SER A 1 94 ? 32.056 15.545 -22.818 1.00 42.78 94 SER A N 1
ATOM 744 C CA . SER A 1 94 ? 32.114 16.999 -22.581 1.00 42.78 94 SER A CA 1
ATOM 745 C C . SER A 1 94 ? 33.429 17.666 -23.009 1.00 42.78 94 SER A C 1
ATOM 747 O O . SER A 1 94 ? 33.599 18.852 -22.739 1.00 42.78 94 SER A O 1
ATOM 749 N N . SER A 1 95 ? 34.366 16.937 -23.628 1.00 46.41 95 SER A N 1
ATOM 750 C CA . SER A 1 95 ? 35.620 17.504 -24.145 1.00 46.41 95 SER A CA 1
ATOM 751 C C . SER A 1 95 ? 35.486 17.895 -25.619 1.00 46.41 95 SER A C 1
ATOM 753 O O . SER A 1 95 ? 34.953 17.128 -26.423 1.00 46.41 95 SER A O 1
ATOM 755 N N . GLU A 1 96 ? 35.990 19.077 -25.987 1.00 46.53 96 GLU A N 1
ATOM 756 C CA . GLU A 1 96 ? 35.996 19.559 -27.381 1.00 46.53 96 GLU A CA 1
ATOM 757 C C . GLU A 1 96 ? 36.872 18.692 -28.305 1.00 46.53 96 GLU A C 1
ATOM 759 O O . GLU A 1 96 ? 36.592 18.594 -29.496 1.00 46.53 96 GLU A O 1
ATOM 764 N N . ASP A 1 97 ? 37.853 17.972 -27.750 1.00 46.38 97 ASP A N 1
ATOM 765 C CA . ASP A 1 97 ? 38.811 17.140 -28.499 1.00 46.38 97 ASP A CA 1
ATOM 766 C C . ASP A 1 97 ? 38.202 15.873 -29.142 1.00 46.38 97 ASP A C 1
ATOM 768 O O . ASP A 1 97 ? 38.860 15.165 -29.905 1.00 46.38 97 ASP A O 1
ATOM 772 N N . SER A 1 98 ? 36.934 15.564 -28.858 1.00 53.78 98 SER A N 1
ATOM 773 C CA . SER A 1 98 ? 36.251 14.327 -29.274 1.00 53.78 98 SER A CA 1
ATOM 774 C C . SER A 1 98 ? 35.097 14.570 -30.255 1.00 53.78 98 SER A C 1
ATOM 776 O O . SER A 1 98 ? 34.071 13.880 -30.222 1.00 53.78 98 SER A O 1
ATOM 778 N N . GLN A 1 99 ? 35.242 15.582 -31.113 1.00 59.09 99 GLN A N 1
ATOM 779 C CA . GLN A 1 99 ? 34.280 15.886 -32.165 1.00 59.09 99 GLN A CA 1
ATOM 780 C C . GLN A 1 99 ? 34.721 15.259 -33.494 1.00 59.09 99 GLN A C 1
ATOM 782 O O . GLN A 1 99 ? 35.786 15.571 -34.015 1.00 59.09 99 GLN A O 1
ATOM 787 N N . PHE A 1 100 ? 33.876 14.401 -34.061 1.00 69.81 100 PHE A N 1
ATOM 788 C CA . PHE A 1 100 ? 34.068 13.847 -35.401 1.00 69.81 100 PHE A CA 1
ATOM 789 C C . PHE A 1 100 ? 32.827 14.082 -36.253 1.00 69.81 100 PHE A C 1
ATOM 791 O O . PHE A 1 100 ? 31.715 14.241 -35.742 1.00 69.81 100 PHE A O 1
ATOM 798 N N . GLN A 1 101 ? 33.026 14.115 -37.565 1.00 70.81 101 GLN A N 1
ATOM 799 C CA . GLN A 1 101 ? 31.950 14.339 -38.527 1.00 70.81 101 GLN A CA 1
ATOM 800 C C . GLN A 1 101 ? 31.615 13.044 -39.241 1.00 70.81 101 GLN A C 1
ATOM 802 O O . GLN A 1 101 ? 32.513 12.295 -39.623 1.00 70.81 101 GLN A O 1
ATOM 807 N N . ILE A 1 102 ? 30.323 12.784 -39.422 1.00 76.94 102 ILE A N 1
ATOM 808 C CA . ILE A 1 102 ? 29.843 11.662 -40.222 1.00 76.94 102 ILE A CA 1
ATOM 809 C C . ILE A 1 102 ? 29.156 12.211 -41.468 1.00 76.94 102 ILE A C 1
ATOM 811 O O . ILE A 1 102 ? 28.174 12.947 -41.365 1.00 76.94 102 ILE A O 1
ATOM 815 N N . THR A 1 103 ? 29.638 11.791 -42.633 1.00 74.50 103 THR A N 1
ATOM 816 C CA . THR A 1 103 ? 29.032 12.075 -43.937 1.00 74.50 103 THR A CA 1
ATOM 817 C C . THR A 1 103 ? 28.491 10.782 -44.525 1.00 74.50 103 THR A C 1
ATOM 819 O O . THR A 1 103 ? 29.204 9.778 -44.621 1.00 74.50 103 THR A O 1
ATOM 822 N N . GLN A 1 104 ? 27.230 10.777 -44.945 1.00 73.00 104 GLN A N 1
ATOM 823 C CA . GLN A 1 104 ? 26.662 9.615 -45.623 1.00 73.00 104 GLN A CA 1
ATOM 824 C C . GLN A 1 104 ? 27.065 9.612 -47.105 1.00 73.00 104 GLN A C 1
ATOM 826 O O . GLN A 1 104 ? 26.541 10.391 -47.884 1.00 73.00 104 GLN A O 1
ATOM 831 N N . ILE A 1 105 ? 27.960 8.716 -47.528 1.00 74.81 105 ILE A N 1
ATOM 832 C CA . ILE A 1 105 ? 28.364 8.637 -48.945 1.00 74.81 105 ILE A CA 1
ATOM 833 C C . ILE A 1 105 ? 27.304 7.898 -49.771 1.00 74.81 105 ILE A C 1
ATOM 835 O O . ILE A 1 105 ? 26.963 8.318 -50.870 1.00 74.81 105 ILE A O 1
ATOM 839 N N . ASN A 1 106 ? 26.788 6.779 -49.251 1.00 69.19 106 ASN A N 1
ATOM 840 C CA . ASN A 1 106 ? 25.810 5.917 -49.922 1.00 69.19 106 ASN A CA 1
ATOM 841 C C . ASN A 1 106 ? 24.796 5.363 -48.909 1.00 69.19 106 ASN A C 1
ATOM 843 O O . ASN A 1 106 ? 24.979 5.496 -47.700 1.00 69.19 106 ASN A O 1
ATOM 847 N N . LYS A 1 107 ? 23.752 4.661 -49.383 1.00 68.75 107 LYS A N 1
ATOM 848 C CA . LYS A 1 107 ? 22.704 4.074 -48.516 1.00 68.75 107 LYS A CA 1
ATOM 849 C C . LYS A 1 107 ? 23.256 3.292 -47.315 1.00 68.75 107 LYS A C 1
ATOM 851 O O . LYS A 1 107 ? 22.698 3.405 -46.231 1.00 68.75 107 LYS A O 1
ATOM 856 N N . ASN A 1 108 ? 24.362 2.567 -47.502 1.00 73.00 108 ASN A N 1
ATOM 857 C CA . ASN A 1 108 ? 24.958 1.721 -46.467 1.00 73.00 108 ASN A CA 1
ATOM 858 C C . ASN A 1 108 ? 26.408 2.099 -46.124 1.00 73.00 108 ASN A C 1
ATOM 860 O O . ASN A 1 108 ? 27.022 1.366 -45.361 1.00 73.00 108 ASN A O 1
ATOM 864 N N . VAL A 1 109 ? 26.976 3.178 -46.680 1.00 78.44 109 VAL A N 1
ATOM 865 C CA . VAL A 1 109 ? 28.388 3.553 -46.453 1.00 78.44 109 VAL A CA 1
ATOM 866 C C . VAL A 1 109 ? 28.472 4.964 -45.888 1.00 78.44 109 VAL A C 1
ATOM 868 O O . VAL A 1 109 ? 27.954 5.911 -46.483 1.00 78.44 109 VAL A O 1
ATOM 871 N N . PHE A 1 110 ? 29.158 5.086 -44.757 1.00 80.69 110 PHE A N 1
ATOM 872 C CA . PHE A 1 110 ? 29.343 6.314 -43.995 1.00 80.69 110 PHE A CA 1
ATOM 873 C C . PHE A 1 110 ? 30.829 6.608 -43.864 1.00 80.69 110 PHE A C 1
ATOM 875 O O . PHE A 1 110 ? 31.623 5.717 -43.570 1.00 80.69 110 PHE A O 1
ATOM 882 N N . GLN A 1 111 ? 31.201 7.863 -44.059 1.00 81.12 111 GLN A N 1
ATOM 883 C CA . GLN A 1 111 ? 32.557 8.342 -43.861 1.00 81.12 111 GLN A CA 1
ATOM 884 C C . GLN A 1 111 ? 32.628 9.104 -42.550 1.00 81.12 111 GLN A C 1
ATOM 886 O O . GLN A 1 111 ? 31.814 9.987 -42.300 1.00 81.12 111 GLN A O 1
ATOM 891 N N . VAL A 1 112 ? 33.599 8.751 -41.719 1.00 80.94 112 VAL A N 1
ATOM 892 C CA . VAL A 1 112 ? 33.856 9.374 -40.427 1.00 80.94 112 VAL A CA 1
ATOM 893 C C . VAL A 1 112 ? 35.163 10.148 -40.530 1.00 80.94 112 VAL A C 1
ATOM 895 O O . VAL A 1 112 ? 36.203 9.561 -40.827 1.00 80.94 112 VAL A O 1
ATOM 898 N N . LEU A 1 113 ? 35.111 11.457 -40.311 1.00 79.38 113 LEU A N 1
ATOM 899 C CA . LEU A 1 113 ? 36.273 12.332 -40.197 1.00 79.38 113 LEU A CA 1
ATOM 900 C C . LEU A 1 113 ? 36.591 12.530 -38.715 1.00 79.38 113 LEU A C 1
ATOM 902 O O . LEU A 1 113 ? 35.812 13.161 -38.002 1.00 79.38 113 LEU A O 1
ATOM 906 N N . LEU A 1 114 ? 37.707 11.969 -38.255 1.00 76.94 114 LEU A N 1
ATOM 907 C CA . LEU A 1 114 ? 38.151 12.038 -36.866 1.00 76.94 114 LEU A CA 1
ATOM 908 C C . LEU A 1 114 ? 38.797 13.399 -36.545 1.00 76.94 114 LEU A C 1
ATOM 910 O O . LEU A 1 114 ? 39.231 14.122 -37.443 1.00 76.94 114 LEU A O 1
ATOM 914 N N . SER A 1 115 ? 38.902 13.730 -35.252 1.00 67.44 115 SER A N 1
ATOM 915 C CA . SER A 1 115 ? 39.498 14.986 -34.758 1.00 67.44 115 SER A CA 1
ATOM 916 C C . SER A 1 115 ? 40.957 15.200 -35.192 1.00 67.44 115 SER A C 1
ATOM 918 O O . SER A 1 115 ? 41.441 16.327 -35.199 1.00 67.44 115 SER A O 1
ATOM 920 N N . ASP A 1 116 ? 41.671 14.125 -35.539 1.00 72.06 116 ASP A N 1
ATOM 921 C CA . ASP A 1 116 ? 43.054 14.151 -36.034 1.00 72.06 116 ASP A CA 1
ATOM 922 C C . ASP A 1 116 ? 43.154 14.415 -37.552 1.00 72.06 116 ASP A C 1
ATOM 924 O O . ASP A 1 116 ? 44.251 14.426 -38.113 1.00 72.06 116 ASP A O 1
ATOM 928 N N . GLY A 1 117 ? 42.017 14.634 -38.222 1.00 69.50 117 GLY A N 1
ATOM 929 C CA . GLY A 1 117 ? 41.920 14.855 -39.663 1.00 69.50 117 GLY A CA 1
ATOM 930 C C . GLY A 1 117 ? 41.955 13.573 -40.497 1.00 69.50 117 GLY A C 1
ATOM 931 O O . GLY A 1 117 ? 41.906 13.650 -41.727 1.00 69.50 117 GLY A O 1
ATOM 932 N N . THR A 1 118 ? 42.026 12.392 -39.874 1.00 79.44 118 THR A N 1
ATOM 933 C CA . THR A 1 118 ? 41.960 11.119 -40.597 1.00 79.44 118 THR A CA 1
ATOM 934 C C . THR A 1 118 ? 40.521 10.782 -40.970 1.00 79.44 118 THR A C 1
ATOM 936 O O . THR A 1 118 ? 39.577 11.053 -40.228 1.00 79.44 118 THR A O 1
ATOM 939 N N . SER A 1 119 ? 40.339 10.188 -42.150 1.00 78.12 119 SER A N 1
ATOM 940 C CA . SER A 1 119 ? 39.026 9.767 -42.621 1.00 78.12 119 SER A CA 1
ATOM 941 C C . SER A 1 119 ? 38.959 8.255 -42.770 1.00 78.12 119 SER A C 1
ATOM 943 O O . SER A 1 119 ? 39.827 7.646 -43.395 1.00 78.12 119 SER A O 1
ATOM 945 N N . LYS A 1 120 ? 37.911 7.660 -42.201 1.00 82.81 120 LYS A N 1
ATOM 946 C CA . LYS A 1 120 ? 37.634 6.223 -42.249 1.00 82.81 120 LYS A CA 1
ATOM 947 C C . LYS A 1 120 ? 36.252 5.971 -42.830 1.00 82.81 120 LYS A C 1
ATOM 949 O O . LYS A 1 120 ? 35.321 6.719 -42.544 1.00 82.81 120 LYS A O 1
ATOM 954 N N . SER A 1 121 ? 36.112 4.913 -43.622 1.00 82.12 121 SER A N 1
ATOM 955 C CA . SER A 1 121 ? 34.826 4.526 -44.206 1.00 82.12 121 SER A CA 1
ATOM 956 C C . SER A 1 121 ? 34.274 3.291 -43.510 1.00 82.12 121 SER A C 1
ATOM 958 O O . SER A 1 121 ? 35.001 2.339 -43.236 1.00 82.12 121 SER A O 1
ATOM 960 N N . PHE A 1 122 ? 32.976 3.303 -43.234 1.00 82.06 122 PHE A N 1
ATOM 961 C CA . PHE A 1 122 ? 32.267 2.221 -42.570 1.00 82.06 122 PHE A CA 1
ATOM 962 C C . PHE A 1 122 ? 31.041 1.817 -43.378 1.00 82.06 122 PHE A C 1
ATOM 964 O O . PHE A 1 122 ? 30.248 2.664 -43.790 1.00 82.06 122 PHE A O 1
ATOM 971 N N . GLN A 1 123 ? 30.866 0.514 -43.575 1.00 81.31 123 GLN A N 1
ATOM 972 C CA . GLN A 1 123 ? 29.717 -0.070 -44.246 1.00 81.31 123 GLN A CA 1
ATOM 973 C C . GLN A 1 123 ? 28.800 -0.783 -43.246 1.00 81.31 123 GLN A C 1
ATOM 975 O O . GLN A 1 123 ? 29.247 -1.582 -42.422 1.00 81.31 123 GLN A O 1
ATOM 980 N N . LEU A 1 124 ? 27.498 -0.517 -43.346 1.00 74.88 124 LEU A N 1
ATOM 981 C CA . LEU A 1 124 ? 26.450 -1.252 -42.647 1.00 74.88 124 LEU A CA 1
ATOM 982 C C . LEU A 1 124 ? 26.171 -2.577 -43.367 1.00 74.88 124 LEU A C 1
ATOM 984 O O . LEU A 1 124 ? 25.852 -2.593 -44.560 1.00 74.88 124 LEU A O 1
ATOM 988 N N . THR A 1 125 ? 26.263 -3.678 -42.626 1.00 72.50 125 THR A N 1
ATOM 989 C CA . THR A 1 125 ? 25.931 -5.037 -43.076 1.00 72.50 125 THR A CA 1
ATOM 990 C C . THR A 1 125 ? 24.931 -5.678 -42.112 1.00 72.50 125 THR A C 1
ATOM 992 O O . THR A 1 125 ? 24.821 -5.248 -40.964 1.00 72.50 125 THR A O 1
ATOM 995 N N . ASP A 1 126 ? 24.240 -6.740 -42.535 1.00 64.75 126 ASP A N 1
ATOM 996 C CA . ASP A 1 126 ? 23.285 -7.465 -41.675 1.00 64.75 126 ASP A CA 1
ATOM 997 C C . ASP A 1 126 ? 23.942 -8.073 -40.417 1.00 64.75 126 ASP A C 1
ATOM 999 O O . ASP A 1 126 ? 23.267 -8.345 -39.426 1.00 64.75 126 ASP A O 1
ATOM 1003 N N . ALA A 1 127 ? 25.266 -8.265 -40.439 1.00 59.28 127 ALA A N 1
ATOM 1004 C CA . ALA A 1 127 ? 26.053 -8.774 -39.317 1.00 59.28 127 ALA A CA 1
ATOM 1005 C C . ALA A 1 127 ? 26.608 -7.668 -38.393 1.00 59.28 127 ALA A C 1
ATOM 1007 O O . ALA A 1 127 ? 27.127 -7.983 -37.326 1.00 59.28 127 ALA A O 1
ATOM 1008 N N . GLY A 1 128 ? 26.527 -6.386 -38.772 1.00 68.12 128 GLY A N 1
ATOM 1009 C CA . GLY A 1 128 ? 27.079 -5.268 -37.998 1.00 68.12 128 GLY A CA 1
ATOM 1010 C C . GLY A 1 128 ? 27.779 -4.205 -38.850 1.00 68.12 128 GLY A C 1
ATOM 1011 O O . GLY A 1 128 ? 27.545 -4.088 -40.055 1.00 68.12 128 GLY A O 1
ATOM 1012 N N . VAL A 1 129 ? 28.641 -3.409 -38.214 1.00 76.31 129 VAL A N 1
ATOM 1013 C CA . VAL A 1 129 ? 29.387 -2.311 -38.854 1.00 76.31 129 VAL A CA 1
ATOM 1014 C C . VAL A 1 129 ? 30.777 -2.802 -39.257 1.00 76.31 129 VAL A C 1
ATOM 1016 O O . VAL A 1 129 ? 31.471 -3.414 -38.450 1.00 76.31 129 VAL A O 1
ATOM 1019 N N . LEU A 1 130 ? 31.203 -2.530 -40.488 1.00 80.62 130 LEU A N 1
ATOM 1020 C CA . LEU A 1 130 ? 32.482 -2.986 -41.035 1.00 80.62 130 LEU A CA 1
ATOM 1021 C C . LEU A 1 130 ? 33.318 -1.798 -41.517 1.00 80.62 130 LEU A C 1
ATOM 1023 O O . LEU A 1 130 ? 32.812 -0.974 -42.270 1.00 80.62 130 LEU A O 1
ATOM 1027 N N . GLU A 1 131 ? 34.588 -1.708 -41.119 1.00 83.88 131 GLU A N 1
ATOM 1028 C CA . GLU A 1 131 ? 35.526 -0.730 -41.695 1.00 83.88 131 GLU A CA 1
ATOM 1029 C C . GLU A 1 131 ? 35.912 -1.176 -43.114 1.00 83.88 131 GLU A C 1
ATOM 1031 O O . GLU A 1 131 ? 36.309 -2.328 -43.319 1.00 83.88 131 GLU A O 1
ATOM 1036 N N . VAL A 1 132 ? 35.764 -0.280 -44.090 1.00 81.62 132 VAL A N 1
ATOM 1037 C CA . VAL A 1 132 ? 36.027 -0.539 -45.512 1.00 81.62 132 VAL A CA 1
ATOM 1038 C C . VAL A 1 132 ? 37.053 0.441 -46.071 1.00 81.62 132 VAL A C 1
ATOM 1040 O O . VAL A 1 132 ? 37.142 1.591 -45.637 1.00 81.62 132 VAL A O 1
ATOM 1043 N N . ASP A 1 133 ? 37.837 -0.015 -47.041 1.00 78.81 133 ASP A N 1
ATOM 1044 C CA . ASP A 1 133 ? 38.762 0.835 -47.787 1.00 78.81 133 ASP A CA 1
ATOM 1045 C C . ASP A 1 133 ? 38.015 1.724 -48.815 1.00 78.81 133 ASP A C 1
ATOM 1047 O O . ASP A 1 133 ? 36.808 1.558 -49.033 1.00 78.81 133 ASP A O 1
ATOM 1051 N N . PRO A 1 134 ? 38.699 2.673 -49.486 1.00 70.44 134 PRO A N 1
ATOM 1052 C CA . PRO A 1 134 ? 38.087 3.515 -50.521 1.00 70.44 134 PRO A CA 1
ATOM 1053 C C . PRO A 1 134 ? 37.535 2.749 -51.739 1.00 70.44 134 PRO A C 1
ATOM 1055 O O . PRO A 1 134 ? 36.813 3.331 -52.546 1.00 70.44 134 PRO A O 1
ATOM 1058 N N . LEU A 1 135 ? 37.881 1.467 -51.893 1.00 68.62 135 LEU A N 1
ATOM 1059 C CA . LEU A 1 135 ? 37.402 0.565 -52.943 1.00 68.62 135 LEU A CA 1
ATOM 1060 C C . LEU A 1 135 ? 36.271 -0.360 -52.446 1.00 68.62 135 LEU A C 1
ATOM 1062 O O . LEU A 1 135 ? 35.766 -1.173 -53.223 1.00 68.62 135 LEU A O 1
ATOM 1066 N N . GLY A 1 136 ? 35.846 -0.230 -51.183 1.00 66.50 136 GLY A N 1
ATOM 1067 C CA . GLY A 1 136 ? 34.782 -1.018 -50.559 1.00 66.50 136 GLY A CA 1
ATOM 1068 C C . GLY A 1 136 ? 35.210 -2.399 -50.048 1.00 66.50 136 GLY A C 1
ATOM 1069 O O . GLY A 1 136 ? 34.346 -3.232 -49.774 1.00 66.50 136 GLY A O 1
ATOM 1070 N N . GLN A 1 137 ? 36.510 -2.680 -49.930 1.00 75.56 137 GLN A N 1
ATOM 1071 C CA . GLN A 1 137 ? 37.021 -3.937 -49.382 1.00 75.56 137 GLN A CA 1
ATOM 1072 C C . GLN A 1 137 ? 37.085 -3.895 -47.846 1.00 75.56 137 GLN A C 1
ATOM 1074 O O . GLN A 1 137 ? 37.464 -2.870 -47.277 1.00 75.56 137 GLN A O 1
ATOM 1079 N N . PRO A 1 138 ? 36.744 -4.998 -47.152 1.00 75.81 138 PRO A N 1
ATOM 1080 C CA . PRO A 1 138 ? 36.766 -5.062 -45.693 1.00 75.81 138 PRO A CA 1
ATOM 1081 C C . PRO A 1 138 ? 38.195 -4.968 -45.145 1.00 75.81 138 PRO A C 1
ATOM 1083 O O . PRO A 1 138 ? 39.048 -5.787 -45.483 1.00 75.81 138 PRO A O 1
ATOM 1086 N N . LEU A 1 139 ? 38.440 -4.014 -44.246 1.00 77.56 139 LEU A N 1
ATOM 1087 C CA . LEU A 1 139 ? 39.740 -3.799 -43.595 1.00 77.56 139 LEU A CA 1
ATOM 1088 C C . LEU A 1 139 ? 39.873 -4.514 -42.238 1.00 77.56 139 LEU A C 1
ATOM 1090 O O . LEU A 1 139 ? 40.935 -4.465 -41.619 1.00 77.56 139 LEU A O 1
ATOM 1094 N N . GLY A 1 140 ? 38.826 -5.198 -41.761 1.00 73.56 140 GLY A N 1
ATOM 1095 C CA . GLY A 1 140 ? 38.836 -5.833 -40.443 1.00 73.56 140 GLY A CA 1
ATOM 1096 C C . GLY A 1 140 ? 37.646 -6.745 -40.153 1.00 73.56 140 GLY A C 1
ATOM 1097 O O . GLY A 1 140 ? 36.908 -7.154 -41.049 1.00 73.56 140 GLY A O 1
ATOM 1098 N N . GLN A 1 141 ? 37.481 -7.094 -38.875 1.00 72.69 141 GLN A N 1
ATOM 1099 C CA . GLN A 1 141 ? 36.348 -7.889 -38.398 1.00 72.69 141 GLN A CA 1
ATOM 1100 C C . GLN A 1 141 ? 35.086 -7.031 -38.268 1.00 72.69 141 GLN A C 1
ATOM 1102 O O . GLN A 1 141 ? 35.157 -5.832 -38.003 1.00 72.69 141 GLN A O 1
ATOM 1107 N N . VAL A 1 142 ? 33.922 -7.668 -38.417 1.00 65.31 142 VAL A N 1
ATOM 1108 C CA . VAL A 1 142 ? 32.628 -7.005 -38.238 1.00 65.31 142 VAL A CA 1
ATOM 1109 C C . VAL A 1 142 ? 32.467 -6.593 -36.776 1.00 65.31 142 VAL A C 1
ATOM 1111 O O . VAL A 1 142 ? 32.494 -7.424 -35.865 1.00 65.31 142 VAL A O 1
ATOM 1114 N N . ILE A 1 143 ? 32.261 -5.299 -36.559 1.00 68.44 143 ILE A N 1
ATOM 1115 C CA . ILE A 1 143 ? 31.895 -4.743 -35.266 1.00 68.44 143 ILE A CA 1
ATOM 1116 C C . ILE A 1 143 ? 30.425 -5.094 -35.045 1.00 68.44 143 ILE A C 1
ATOM 1118 O O . ILE A 1 143 ? 29.516 -4.486 -35.618 1.00 68.44 143 ILE A O 1
ATOM 1122 N N . ASN A 1 144 ? 30.196 -6.112 -34.216 1.00 55.03 144 ASN A N 1
ATOM 1123 C CA . ASN A 1 144 ? 28.864 -6.519 -33.791 1.00 55.03 144 ASN A CA 1
ATOM 1124 C C . ASN A 1 144 ? 28.244 -5.418 -32.926 1.00 55.03 144 ASN A C 1
ATOM 1126 O O . ASN A 1 144 ? 28.386 -5.403 -31.701 1.00 55.03 144 ASN A O 1
ATOM 1130 N N . VAL A 1 145 ? 27.517 -4.501 -33.558 1.00 53.28 145 VAL A N 1
ATOM 1131 C CA . VAL A 1 145 ? 26.683 -3.539 -32.845 1.00 53.28 145 VAL A CA 1
ATOM 1132 C C . VAL A 1 145 ? 25.434 -4.281 -32.393 1.00 53.28 145 VAL A C 1
ATOM 1134 O O . VAL A 1 145 ? 24.412 -4.313 -33.075 1.00 53.28 145 VAL A O 1
ATOM 1137 N N . LYS A 1 146 ? 25.494 -4.897 -31.209 1.00 45.09 146 LYS A N 1
ATOM 1138 C CA . LYS A 1 146 ? 24.256 -5.171 -30.483 1.00 45.09 146 LYS A CA 1
ATOM 1139 C C . LYS A 1 146 ? 23.643 -3.807 -30.232 1.00 45.09 146 LYS A C 1
ATOM 1141 O O . LYS A 1 146 ? 24.226 -3.015 -29.495 1.00 45.09 146 LYS A O 1
ATOM 1146 N N . HIS A 1 147 ? 22.498 -3.522 -30.851 1.00 42.88 147 HIS A N 1
ATOM 1147 C CA . HIS A 1 147 ? 21.676 -2.411 -30.405 1.00 42.88 147 HIS A CA 1
ATOM 1148 C C . HIS A 1 147 ? 21.522 -2.595 -28.899 1.00 42.88 147 HIS A C 1
ATOM 1150 O O . HIS A 1 147 ? 20.812 -3.497 -28.446 1.00 42.88 147 HIS A O 1
ATOM 1156 N N . ALA A 1 148 ? 22.196 -1.755 -28.115 1.00 41.75 148 ALA A N 1
ATOM 1157 C CA . ALA A 1 148 ? 21.703 -1.427 -26.804 1.00 41.75 148 ALA A CA 1
ATOM 1158 C C . ALA A 1 148 ? 20.341 -0.815 -27.113 1.00 41.75 148 ALA A C 1
ATOM 1160 O O . ALA A 1 148 ? 20.244 0.372 -27.423 1.00 41.75 148 ALA A O 1
ATOM 1161 N N . LYS A 1 149 ? 19.292 -1.655 -27.158 1.00 41.91 149 LYS A N 1
ATOM 1162 C CA . LYS A 1 149 ? 17.934 -1.193 -26.917 1.00 41.91 149 LYS A CA 1
ATOM 1163 C C . LYS A 1 149 ? 18.129 -0.335 -25.688 1.00 41.91 149 LYS A C 1
ATOM 1165 O O . LYS A 1 149 ? 18.485 -0.884 -24.644 1.00 41.91 149 LYS A O 1
ATOM 1170 N N . GLY A 1 150 ? 18.044 0.990 -25.849 1.00 42.25 150 GLY A N 1
ATOM 1171 C CA . GLY A 1 150 ? 18.010 1.875 -24.700 1.00 42.25 150 GLY A CA 1
ATOM 1172 C C . GLY A 1 150 ? 17.034 1.208 -23.751 1.00 42.25 150 GLY A C 1
ATOM 1173 O O . GLY A 1 150 ? 15.977 0.761 -24.205 1.00 42.25 150 GLY A O 1
ATOM 1174 N N . SER A 1 151 ? 17.457 0.947 -22.522 1.00 42.06 151 SER A N 1
ATOM 1175 C CA . SER A 1 151 ? 16.610 0.309 -21.528 1.00 42.06 151 SER A CA 1
ATOM 1176 C C . SER A 1 151 ? 15.495 1.301 -21.219 1.00 42.06 151 SER A C 1
ATOM 1178 O O . SER A 1 151 ? 15.574 2.092 -20.289 1.00 42.06 151 SER A O 1
ATOM 1180 N N . LEU A 1 152 ? 14.499 1.331 -22.102 1.00 48.84 152 LEU A N 1
ATOM 1181 C CA . LEU A 1 152 ? 13.280 2.092 -21.958 1.00 48.84 152 LEU A CA 1
ATOM 1182 C C . LEU A 1 152 ? 12.638 1.546 -20.692 1.00 48.84 152 LEU A C 1
ATOM 1184 O O . LEU A 1 152 ? 12.394 0.341 -20.594 1.00 48.84 152 LEU A O 1
ATOM 1188 N N . TYR A 1 153 ? 12.435 2.410 -19.704 1.00 52.78 153 TYR A N 1
ATOM 1189 C CA . TYR A 1 153 ? 11.775 2.006 -18.476 1.00 52.78 153 TYR A CA 1
ATOM 1190 C C . TYR A 1 153 ? 10.303 1.727 -18.800 1.00 52.78 153 TYR A C 1
ATOM 1192 O O . TYR A 1 153 ? 9.502 2.646 -18.960 1.00 52.78 153 TYR A O 1
ATOM 1200 N N . SER A 1 154 ? 9.953 0.453 -18.969 1.00 55.50 154 SER A N 1
ATOM 1201 C CA . SER A 1 154 ? 8.578 0.031 -19.219 1.00 55.50 154 SER A CA 1
ATOM 1202 C C . SER A 1 154 ? 7.823 -0.060 -17.899 1.00 55.50 154 SER A C 1
ATOM 1204 O O . SER A 1 154 ? 8.198 -0.840 -17.020 1.00 55.50 154 SER A O 1
ATOM 1206 N N . PHE A 1 155 ? 6.734 0.692 -17.764 1.00 67.06 155 PHE A N 1
ATOM 1207 C CA . PHE A 1 155 ? 5.800 0.475 -16.665 1.00 67.06 155 PHE A CA 1
ATOM 1208 C C . PHE A 1 155 ? 5.049 -0.839 -16.887 1.00 67.06 155 PHE A C 1
ATOM 1210 O O . PHE A 1 155 ? 4.566 -1.108 -17.990 1.00 67.06 155 PHE A O 1
ATOM 1217 N N . SER A 1 156 ? 4.926 -1.650 -15.835 1.00 78.38 156 SER A N 1
ATOM 1218 C CA . SER A 1 156 ? 4.085 -2.844 -15.890 1.00 78.38 156 SER A CA 1
ATOM 1219 C C . SER A 1 156 ? 2.611 -2.450 -16.042 1.00 78.38 156 SER A C 1
ATOM 1221 O O . SER A 1 156 ? 2.169 -1.423 -15.512 1.00 78.38 156 SER A O 1
ATOM 1223 N N . SER A 1 157 ? 1.830 -3.286 -16.734 1.00 83.56 157 SER A N 1
ATOM 1224 C CA . SER A 1 157 ? 0.376 -3.103 -16.879 1.00 83.56 157 SER A CA 1
ATOM 1225 C C . SER A 1 157 ? -0.295 -2.990 -15.511 1.00 83.56 157 SER A C 1
ATOM 1227 O O . SER A 1 157 ? -1.172 -2.152 -15.310 1.00 83.56 157 SER A O 1
ATOM 1229 N N . PHE A 1 158 ? 0.191 -3.777 -14.545 1.00 87.81 158 PHE A N 1
ATOM 1230 C CA . PHE A 1 158 ? -0.231 -3.719 -13.152 1.00 87.81 158 PHE A CA 1
ATOM 1231 C C . PHE A 1 158 ? -0.052 -2.329 -12.536 1.00 87.81 158 PHE A C 1
ATOM 1233 O O . PHE A 1 158 ? -1.005 -1.797 -11.976 1.00 87.81 158 PHE A O 1
ATOM 1240 N N . THR A 1 159 ? 1.128 -1.712 -12.655 1.00 87.44 159 THR A N 1
ATOM 1241 C CA . THR A 1 159 ? 1.395 -0.396 -12.049 1.00 87.44 159 THR A CA 1
ATOM 1242 C C . THR A 1 159 ? 0.482 0.681 -12.627 1.00 87.44 159 THR A C 1
ATOM 1244 O O . THR A 1 159 ? -0.062 1.499 -11.885 1.00 87.44 159 THR A O 1
ATOM 1247 N N . ILE A 1 160 ? 0.258 0.665 -13.943 1.00 87.44 160 ILE A N 1
ATOM 1248 C CA . ILE A 1 160 ? -0.636 1.625 -14.603 1.00 87.44 160 ILE A CA 1
ATOM 1249 C C . ILE A 1 160 ? -2.086 1.398 -14.171 1.00 87.44 160 ILE A C 1
ATOM 1251 O O . ILE A 1 160 ? -2.766 2.351 -13.785 1.00 87.44 160 ILE A O 1
ATOM 1255 N N . ALA A 1 161 ? -2.547 0.144 -14.184 1.00 92.19 161 ALA A N 1
ATOM 1256 C CA . ALA A 1 161 ? -3.879 -0.218 -13.719 1.00 92.19 161 ALA A CA 1
ATOM 1257 C C . ALA A 1 161 ? -4.088 0.208 -12.260 1.00 92.19 161 ALA A C 1
ATOM 1259 O O . ALA A 1 161 ? -5.087 0.849 -11.942 1.00 92.19 161 ALA A O 1
ATOM 1260 N N . PHE A 1 162 ? -3.122 -0.075 -11.387 1.00 93.75 162 PHE A N 1
ATOM 1261 C CA . PHE A 1 162 ? -3.157 0.316 -9.985 1.00 93.75 162 PHE A CA 1
ATOM 1262 C C . PHE A 1 162 ? -3.315 1.831 -9.824 1.00 93.75 162 PHE A C 1
ATOM 1264 O O . PHE A 1 162 ? -4.229 2.262 -9.126 1.00 93.75 162 PHE A O 1
ATOM 1271 N N . ILE A 1 163 ? -2.485 2.642 -10.493 1.00 92.69 163 ILE A N 1
ATOM 1272 C CA . ILE A 1 163 ? -2.540 4.110 -10.385 1.00 92.69 163 ILE A CA 1
ATOM 1273 C C . ILE A 1 163 ? -3.893 4.644 -10.868 1.00 92.69 163 ILE A C 1
ATOM 1275 O O . ILE A 1 163 ? -4.552 5.400 -10.151 1.00 92.69 163 ILE A O 1
ATOM 1279 N N . LEU A 1 164 ? -4.331 4.237 -12.064 1.00 94.25 164 LEU A N 1
ATOM 1280 C CA . LEU A 1 164 ? -5.582 4.719 -12.655 1.00 94.25 164 LEU A CA 1
ATOM 1281 C C . LEU A 1 164 ? -6.787 4.344 -11.790 1.00 94.25 164 LEU A C 1
ATOM 1283 O O . LEU A 1 164 ? -7.618 5.198 -11.472 1.00 94.25 164 LEU A O 1
ATOM 1287 N N . ILE A 1 165 ? -6.866 3.085 -11.361 1.00 96.94 165 ILE A N 1
ATOM 1288 C CA . ILE A 1 165 ? -7.977 2.618 -10.537 1.00 96.94 165 ILE A CA 1
ATOM 1289 C C . ILE A 1 165 ? -7.915 3.209 -9.125 1.00 96.94 165 ILE A C 1
ATOM 1291 O O . ILE A 1 165 ? -8.963 3.538 -8.577 1.00 96.94 165 ILE A O 1
ATOM 1295 N N . ALA A 1 166 ? -6.732 3.433 -8.548 1.00 95.62 166 ALA A N 1
ATOM 1296 C CA . ALA A 1 166 ? -6.602 4.105 -7.255 1.00 95.62 166 ALA A CA 1
ATOM 1297 C C . ALA A 1 166 ? -7.134 5.547 -7.293 1.00 95.62 166 ALA A C 1
ATOM 1299 O O . ALA A 1 166 ? -7.762 5.983 -6.325 1.00 95.62 166 ALA A O 1
ATOM 1300 N N . ILE A 1 167 ? -6.915 6.281 -8.394 1.00 94.62 167 ILE A N 1
ATOM 1301 C CA . ILE A 1 167 ? -7.487 7.623 -8.600 1.00 94.62 167 ILE A CA 1
ATOM 1302 C C . ILE A 1 167 ? -9.015 7.537 -8.692 1.00 94.62 167 ILE A C 1
ATOM 1304 O O . ILE A 1 167 ? -9.713 8.283 -8.003 1.00 94.62 167 ILE A O 1
ATOM 1308 N N . LEU A 1 168 ? -9.541 6.613 -9.502 1.00 95.75 168 LEU A N 1
ATOM 1309 C CA . LEU A 1 168 ? -10.987 6.438 -9.673 1.00 95.75 168 LEU A CA 1
ATOM 1310 C C . LEU A 1 168 ? -11.677 6.008 -8.375 1.00 95.75 168 LEU A C 1
ATOM 1312 O O . LEU A 1 168 ? -12.735 6.539 -8.042 1.00 95.75 168 LEU A O 1
ATOM 1316 N N . LEU A 1 169 ? -11.070 5.091 -7.621 1.00 95.38 169 LEU A N 1
ATOM 1317 C CA . LEU A 1 169 ? -11.582 4.638 -6.332 1.00 95.38 169 LEU A CA 1
ATOM 1318 C C . LEU A 1 169 ? -11.600 5.785 -5.319 1.00 95.38 169 LEU A C 1
ATOM 1320 O O . LEU A 1 169 ? -12.597 5.973 -4.632 1.00 95.38 169 LEU A O 1
ATOM 1324 N N . GLN A 1 170 ? -10.543 6.598 -5.263 1.00 93.69 170 GLN A N 1
ATOM 1325 C CA . GLN A 1 170 ? -10.521 7.780 -4.400 1.00 93.69 170 GLN A CA 1
ATOM 1326 C C . GLN A 1 170 ? -11.587 8.802 -4.792 1.00 93.69 170 GLN A C 1
ATOM 1328 O O . GLN A 1 170 ? -12.280 9.308 -3.911 1.00 93.69 170 GLN A O 1
ATOM 1333 N N . ALA A 1 171 ? -11.757 9.079 -6.086 1.00 92.50 171 ALA A N 1
ATOM 1334 C CA . ALA A 1 171 ? -12.816 9.960 -6.569 1.00 92.50 171 ALA A CA 1
ATOM 1335 C C . ALA A 1 171 ? -14.207 9.423 -6.194 1.00 92.50 171 ALA A C 1
ATOM 1337 O O . ALA A 1 171 ? -15.040 10.176 -5.695 1.00 92.50 171 ALA A O 1
ATOM 1338 N N . PHE A 1 172 ? -14.435 8.117 -6.359 1.00 93.56 172 PHE A N 1
ATOM 1339 C CA . PHE A 1 172 ? -15.665 7.452 -5.934 1.00 93.56 172 PHE A CA 1
ATOM 1340 C C . PHE A 1 172 ? -15.914 7.618 -4.430 1.00 93.56 172 PHE A C 1
ATOM 1342 O O . PHE A 1 172 ? -17.013 8.015 -4.046 1.00 93.56 172 PHE A O 1
ATOM 1349 N N . THR A 1 173 ? -14.904 7.393 -3.584 1.00 91.12 173 THR A N 1
ATOM 1350 C CA . THR A 1 173 ? -15.048 7.555 -2.129 1.00 91.12 173 THR A CA 1
ATOM 1351 C C . THR A 1 173 ? -15.267 9.014 -1.721 1.00 91.12 173 THR A C 1
ATOM 1353 O O . THR A 1 173 ? -16.038 9.273 -0.811 1.00 91.12 173 THR A O 1
ATOM 1356 N N . LEU A 1 174 ? -14.676 9.994 -2.415 1.00 89.62 174 LEU A N 1
ATOM 1357 C CA . LEU A 1 174 ? -14.957 11.415 -2.148 1.00 89.62 174 LEU A CA 1
ATOM 1358 C C . LEU A 1 174 ? -16.405 11.789 -2.486 1.00 89.62 174 LEU A C 1
ATOM 1360 O O . LEU A 1 174 ? -17.024 12.582 -1.779 1.00 89.62 174 LEU A O 1
ATOM 1364 N N . ILE A 1 175 ? -16.950 11.225 -3.568 1.00 89.00 175 ILE A N 1
ATOM 1365 C CA . ILE A 1 175 ? -18.365 11.401 -3.921 1.00 89.00 175 ILE A CA 1
ATOM 1366 C C . ILE A 1 175 ? -19.251 10.723 -2.870 1.00 89.00 175 ILE A C 1
ATOM 1368 O O . ILE A 1 175 ? -20.278 11.279 -2.487 1.00 89.00 175 ILE A O 1
ATOM 1372 N N . ASP A 1 176 ? -18.860 9.543 -2.392 1.00 87.06 176 ASP A N 1
ATOM 1373 C CA . ASP A 1 176 ? -19.549 8.842 -1.309 1.00 87.06 176 ASP A CA 1
ATOM 1374 C C . ASP A 1 176 ? -19.567 9.659 -0.011 1.00 87.06 176 ASP A C 1
ATOM 1376 O O . ASP A 1 176 ? -20.642 9.853 0.549 1.00 87.06 176 ASP A O 1
ATOM 1380 N N . ASP A 1 177 ? -18.440 10.247 0.392 1.00 84.19 177 ASP A N 1
ATOM 1381 C CA . ASP A 1 177 ? -18.353 11.129 1.564 1.00 84.19 177 ASP A CA 1
ATOM 1382 C C . ASP A 1 177 ? -19.265 12.364 1.434 1.00 84.19 177 ASP A C 1
ATOM 1384 O O . ASP A 1 177 ? -19.807 12.855 2.426 1.00 84.19 177 ASP A O 1
ATOM 1388 N N . ALA A 1 17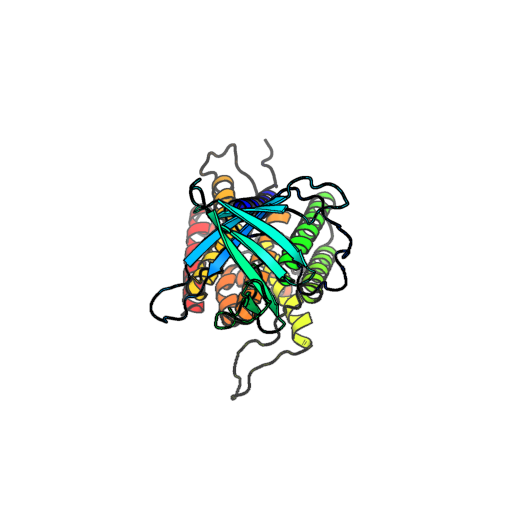8 ? -19.477 12.861 0.209 1.00 84.06 178 ALA A N 1
ATOM 1389 C CA . ALA A 1 178 ? -20.350 14.003 -0.060 1.00 84.06 178 ALA A CA 1
ATOM 1390 C C . ALA A 1 178 ? -21.847 13.641 -0.120 1.00 84.06 178 ALA A C 1
ATOM 1392 O O . ALA A 1 178 ? -22.692 14.466 0.232 1.00 84.06 178 ALA A O 1
ATOM 1393 N N . VAL A 1 179 ? -22.191 12.439 -0.597 1.00 86.50 179 VAL A N 1
ATOM 1394 C CA . VAL A 1 179 ? -23.581 12.019 -0.879 1.00 86.50 179 VAL A CA 1
ATOM 1395 C C . VAL A 1 179 ? -24.148 11.084 0.200 1.00 86.50 179 VAL A C 1
ATOM 1397 O O . VAL A 1 179 ? -25.366 10.992 0.349 1.00 86.50 179 VAL A O 1
ATOM 1400 N N . GLY A 1 180 ? -23.293 10.396 0.957 1.00 82.81 180 GLY A N 1
ATOM 1401 C CA . GLY A 1 180 ? -23.657 9.400 1.965 1.00 82.81 180 GLY A CA 1
ATOM 1402 C C . GLY A 1 180 ? -24.284 8.144 1.355 1.00 82.81 180 GLY A C 1
ATOM 1403 O O . GLY A 1 180 ? -25.494 7.921 1.483 1.00 82.81 180 GLY A O 1
ATOM 1404 N N . MET A 1 181 ? -23.503 7.300 0.667 1.00 85.75 181 MET A N 1
ATOM 1405 C CA . MET A 1 181 ? -24.052 6.098 0.032 1.00 85.75 181 MET A CA 1
ATOM 1406 C C . MET A 1 181 ? -24.303 4.960 1.027 1.00 85.75 181 MET A C 1
ATOM 1408 O O . MET A 1 181 ? -23.702 4.828 2.091 1.00 85.75 181 MET A O 1
ATOM 1412 N N . ARG A 1 182 ? -25.212 4.058 0.638 1.00 87.06 182 ARG A N 1
ATOM 1413 C CA . ARG A 1 182 ? -25.470 2.822 1.388 1.00 87.06 182 ARG A CA 1
ATOM 1414 C C . ARG A 1 182 ? -24.248 1.889 1.314 1.00 87.06 182 ARG A C 1
ATOM 1416 O O . ARG A 1 182 ? -23.685 1.764 0.223 1.00 87.06 182 ARG A O 1
ATOM 1423 N N . PRO A 1 183 ? -23.926 1.121 2.377 1.00 84.62 183 PRO A N 1
ATOM 1424 C CA . PRO A 1 183 ? -22.765 0.220 2.408 1.00 84.62 183 PRO A CA 1
ATOM 1425 C C . PRO A 1 183 ? -22.668 -0.741 1.215 1.00 84.62 183 PRO A C 1
ATOM 1427 O O . PRO A 1 183 ? -21.590 -0.963 0.678 1.00 84.62 183 PRO A O 1
ATOM 1430 N N . VAL A 1 184 ? -23.803 -1.248 0.722 1.00 88.25 184 VAL A N 1
ATOM 1431 C CA . VAL A 1 184 ? -23.845 -2.145 -0.448 1.00 88.25 184 VAL A CA 1
ATOM 1432 C C . VAL A 1 184 ? -23.284 -1.480 -1.712 1.00 88.25 184 VAL A C 1
ATOM 1434 O O . VAL A 1 184 ? -22.578 -2.125 -2.481 1.00 88.25 184 VAL A O 1
ATOM 1437 N N . LYS A 1 185 ? -23.551 -0.183 -1.926 1.00 90.19 185 LYS A N 1
ATOM 1438 C CA . LYS A 1 185 ? -23.005 0.561 -3.074 1.00 90.19 185 LYS A CA 1
ATOM 1439 C C . LYS A 1 185 ? -21.497 0.762 -2.937 1.00 90.19 185 LYS A C 1
ATOM 1441 O O . LYS A 1 185 ? -20.791 0.649 -3.934 1.00 90.19 185 LYS A O 1
ATOM 1446 N N . ARG A 1 186 ? -21.015 1.001 -1.711 1.00 89.94 186 ARG A N 1
ATOM 1447 C CA . ARG A 1 186 ? -19.581 1.126 -1.404 1.00 89.94 186 ARG A CA 1
ATOM 1448 C C . ARG A 1 186 ? -18.844 -0.176 -1.725 1.00 89.94 186 ARG A C 1
ATOM 1450 O O . ARG A 1 186 ? -17.880 -0.156 -2.483 1.00 89.94 186 ARG A O 1
ATOM 1457 N N . LEU A 1 187 ? -19.365 -1.309 -1.244 1.00 91.75 187 LEU A N 1
ATOM 1458 C CA . LEU A 1 187 ? -18.812 -2.641 -1.519 1.00 91.75 187 LEU A CA 1
ATOM 1459 C C . LEU A 1 187 ? -18.824 -2.983 -3.012 1.00 91.75 187 LEU A C 1
ATOM 1461 O O . LEU A 1 187 ? -17.851 -3.537 -3.520 1.00 91.75 187 LEU A O 1
ATOM 1465 N N . LEU A 1 188 ? -19.897 -2.632 -3.730 1.00 94.94 188 LEU A N 1
ATOM 1466 C CA . LEU A 1 188 ? -19.973 -2.844 -5.175 1.00 94.94 188 LEU A CA 1
ATOM 1467 C C . LEU A 1 188 ? -18.930 -1.999 -5.921 1.00 94.94 188 LEU A C 1
ATOM 1469 O O . LEU A 1 188 ? -18.229 -2.529 -6.778 1.00 94.94 188 LEU A O 1
ATOM 1473 N N . GLY A 1 189 ? -18.785 -0.717 -5.570 1.00 95.25 189 GLY A N 1
ATOM 1474 C CA . GLY A 1 189 ? -17.777 0.171 -6.158 1.00 95.25 189 GLY A CA 1
ATOM 1475 C C . GLY A 1 189 ? -16.349 -0.322 -5.915 1.00 95.25 189 GLY A C 1
ATOM 1476 O O . GLY A 1 189 ? -15.558 -0.402 -6.853 1.00 95.25 189 GLY A O 1
ATOM 1477 N N . GLN A 1 190 ? -16.047 -0.750 -4.684 1.00 96.75 190 GLN A N 1
ATOM 1478 C CA . GLN A 1 190 ? -14.769 -1.385 -4.352 1.00 96.75 190 GLN A CA 1
ATOM 1479 C C . GLN A 1 190 ? -14.563 -2.664 -5.176 1.00 96.75 190 GLN A C 1
ATOM 1481 O O . GLN A 1 190 ? -13.521 -2.814 -5.800 1.00 96.75 190 GLN A O 1
ATOM 1486 N N . SER A 1 191 ? -15.563 -3.547 -5.260 1.00 97.75 191 SER A N 1
ATOM 1487 C CA . SER A 1 191 ? -15.469 -4.802 -6.026 1.00 97.75 191 SER A CA 1
ATOM 1488 C C . SER A 1 191 ? -15.207 -4.565 -7.516 1.00 97.75 191 SER A C 1
ATOM 1490 O O . SER A 1 191 ? -14.389 -5.264 -8.112 1.00 97.75 191 SER A O 1
ATOM 1492 N N . ILE A 1 192 ? -15.855 -3.557 -8.112 1.00 97.75 192 ILE A N 1
ATOM 1493 C CA . ILE A 1 192 ? -15.623 -3.148 -9.505 1.00 97.75 192 ILE A CA 1
ATOM 1494 C C . ILE A 1 192 ? -14.193 -2.629 -9.680 1.00 97.75 192 ILE A C 1
ATOM 1496 O O . ILE A 1 192 ? -13.531 -3.000 -10.647 1.00 97.75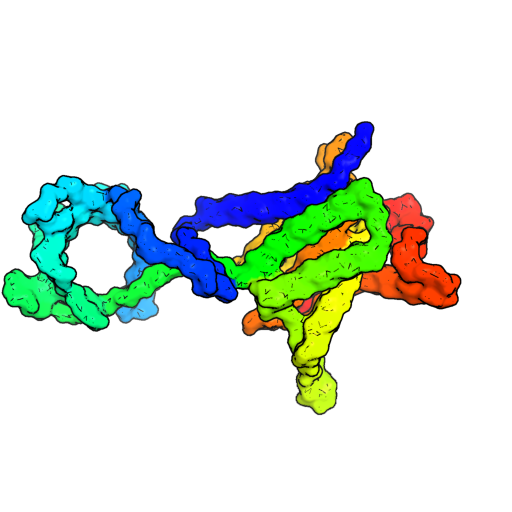 192 ILE A O 1
ATOM 1500 N N . ALA A 1 193 ? -13.694 -1.818 -8.743 1.00 97.69 193 ALA A N 1
ATOM 1501 C CA . ALA A 1 193 ? -12.314 -1.344 -8.774 1.00 97.69 193 ALA A CA 1
ATOM 1502 C C . ALA A 1 193 ? -11.316 -2.514 -8.695 1.00 97.69 193 ALA A C 1
ATOM 1504 O O . ALA A 1 193 ? -10.385 -2.578 -9.496 1.00 97.69 193 ALA A O 1
ATOM 1505 N N . VAL A 1 194 ? -11.530 -3.484 -7.796 1.00 97.94 194 VAL A N 1
ATOM 1506 C CA . VAL A 1 194 ? -10.665 -4.673 -7.717 1.00 97.94 194 VAL A CA 1
ATOM 1507 C C . VAL A 1 194 ? -10.700 -5.457 -9.029 1.00 97.94 194 VAL A C 1
ATOM 1509 O O . VAL A 1 194 ? -9.647 -5.767 -9.579 1.00 97.94 194 VAL A O 1
ATOM 1512 N N . LEU A 1 195 ? -11.891 -5.720 -9.573 1.00 97.06 195 LEU A N 1
ATOM 1513 C CA . LEU A 1 195 ? -12.039 -6.429 -10.844 1.00 97.06 195 LEU A CA 1
ATOM 1514 C C . LEU A 1 195 ? -11.335 -5.699 -11.999 1.00 97.06 195 LEU A C 1
ATOM 1516 O O . LEU A 1 195 ? -10.702 -6.343 -12.832 1.00 97.06 195 LEU A O 1
ATOM 1520 N N . ALA A 1 196 ? -11.396 -4.367 -12.036 1.00 96.81 196 ALA A N 1
ATOM 1521 C CA . ALA A 1 196 ? -10.717 -3.578 -13.056 1.00 96.81 196 ALA A CA 1
ATOM 1522 C C . ALA A 1 196 ? -9.188 -3.728 -12.986 1.00 96.81 196 ALA A C 1
ATOM 1524 O O . ALA A 1 196 ? -8.554 -3.896 -14.025 1.00 96.81 196 ALA A O 1
ATOM 1525 N N . VAL A 1 197 ? -8.587 -3.743 -11.789 1.00 96.19 197 VAL A N 1
ATOM 1526 C CA . VAL A 1 197 ? -7.143 -4.017 -11.651 1.00 96.19 197 VAL A CA 1
ATOM 1527 C C . VAL A 1 197 ? -6.805 -5.448 -12.060 1.00 96.19 197 VAL A C 1
ATOM 1529 O O . VAL A 1 197 ? -5.789 -5.645 -12.717 1.00 96.19 197 VAL A O 1
ATOM 1532 N N . ILE A 1 198 ? -7.651 -6.437 -11.746 1.00 94.50 198 ILE A N 1
ATOM 1533 C CA . ILE A 1 198 ? -7.436 -7.826 -12.192 1.00 94.50 198 ILE A CA 1
ATOM 1534 C C . ILE A 1 198 ? -7.392 -7.895 -13.723 1.00 94.50 198 ILE A C 1
ATOM 1536 O O . ILE A 1 198 ? -6.465 -8.475 -14.280 1.00 94.50 198 ILE A O 1
ATOM 1540 N N . ILE A 1 199 ? -8.363 -7.279 -14.407 1.00 92.75 199 ILE A N 1
ATOM 1541 C CA . ILE A 1 199 ? -8.474 -7.332 -15.873 1.00 92.75 199 ILE A CA 1
ATOM 1542 C C . ILE A 1 199 ? -7.332 -6.561 -16.549 1.00 92.75 199 ILE A C 1
ATOM 1544 O O . ILE A 1 199 ? -6.734 -7.060 -17.496 1.00 92.75 199 ILE A O 1
ATOM 1548 N N . LEU A 1 200 ? -7.029 -5.347 -16.080 1.00 90.00 200 LEU A N 1
ATOM 1549 C CA . LEU A 1 200 ? -6.042 -4.468 -16.719 1.00 90.00 200 LEU A CA 1
ATOM 1550 C C . LEU A 1 200 ? -4.597 -4.788 -16.311 1.00 90.00 200 LEU A C 1
ATOM 1552 O O . LEU A 1 200 ? -3.669 -4.572 -17.087 1.00 90.00 200 LEU A O 1
ATOM 1556 N N . GLY A 1 201 ? -4.404 -5.263 -15.082 1.00 86.62 201 GLY A N 1
ATOM 1557 C CA . GLY A 1 201 ? -3.103 -5.595 -14.508 1.00 86.62 201 GLY A CA 1
ATOM 1558 C C . GLY A 1 201 ? -2.734 -7.073 -14.605 1.00 86.62 201 GLY A C 1
ATOM 1559 O O . GLY A 1 201 ? -1.617 -7.423 -14.232 1.00 86.62 201 GLY A O 1
ATOM 1560 N N . ASN A 1 202 ? -3.656 -7.931 -15.061 1.00 88.81 202 ASN A N 1
ATOM 1561 C CA . ASN A 1 202 ? -3.495 -9.385 -15.181 1.00 88.81 202 ASN A CA 1
ATOM 1562 C C . ASN A 1 202 ? -2.861 -10.037 -13.935 1.00 88.81 202 ASN A C 1
ATOM 1564 O O . ASN A 1 202 ? -2.019 -10.924 -14.034 1.00 88.81 202 ASN A O 1
ATOM 1568 N N . THR A 1 203 ? -3.222 -9.540 -12.750 1.00 88.44 203 THR A N 1
ATOM 1569 C CA . THR A 1 203 ? -2.665 -9.982 -11.468 1.00 88.44 203 THR A CA 1
ATOM 1570 C C . THR A 1 203 ? -3.815 -10.293 -10.522 1.00 88.44 203 THR A C 1
ATOM 1572 O O . THR A 1 203 ? -4.666 -9.441 -10.260 1.00 88.44 203 THR A O 1
ATOM 1575 N N . PHE A 1 204 ? -3.843 -11.514 -10.006 1.00 93.25 204 PHE A N 1
ATOM 1576 C CA . PHE A 1 204 ? -4.801 -11.977 -9.008 1.00 93.25 204 PHE A CA 1
ATOM 1577 C C . PHE A 1 204 ? -4.175 -13.123 -8.211 1.00 93.25 204 PHE A C 1
ATOM 1579 O O . PHE A 1 204 ? -3.111 -13.620 -8.567 1.00 93.25 204 PHE A O 1
ATOM 1586 N N . ILE A 1 205 ? -4.827 -13.525 -7.124 1.00 91.94 205 ILE A N 1
ATOM 1587 C CA . ILE A 1 205 ? -4.381 -14.642 -6.296 1.00 91.94 205 ILE A CA 1
ATOM 1588 C C . ILE A 1 205 ? -4.745 -15.953 -7.002 1.00 91.94 205 ILE A C 1
ATOM 1590 O O . ILE A 1 205 ? -5.901 -16.377 -6.954 1.00 91.94 205 ILE A O 1
ATOM 1594 N N . ASP A 1 206 ? -3.782 -16.582 -7.669 1.00 88.50 206 ASP A N 1
ATOM 1595 C CA . ASP A 1 206 ? -3.965 -17.831 -8.419 1.00 88.50 206 ASP A CA 1
ATOM 1596 C C . ASP A 1 206 ? -3.634 -19.080 -7.584 1.00 88.50 206 ASP A C 1
ATOM 1598 O O . ASP A 1 206 ? -4.189 -20.161 -7.809 1.00 88.50 206 ASP A O 1
ATOM 1602 N N . SER A 1 207 ? -2.783 -18.915 -6.574 1.00 86.00 207 SER A N 1
ATOM 1603 C CA . SER A 1 207 ? -2.258 -19.969 -5.720 1.00 86.00 207 SER A CA 1
ATOM 1604 C C . SER A 1 207 ? -1.960 -19.407 -4.340 1.00 86.00 207 SER A C 1
ATOM 1606 O O . SER A 1 207 ? -1.327 -18.362 -4.191 1.00 86.00 207 SER A O 1
ATOM 1608 N N . LEU A 1 208 ? -2.365 -20.139 -3.300 1.00 83.62 208 LEU A N 1
ATOM 1609 C CA . LEU A 1 208 ? -2.003 -19.794 -1.921 1.00 83.62 208 LEU A CA 1
ATOM 1610 C C . LEU A 1 208 ? -0.591 -20.264 -1.552 1.00 83.62 208 LEU A C 1
ATOM 1612 O O . LEU A 1 208 ? -0.119 -19.953 -0.462 1.00 83.62 208 LEU A O 1
ATOM 1616 N N . GLN A 1 209 ? 0.068 -21.015 -2.443 1.00 79.75 209 GLN A N 1
ATOM 1617 C CA . GLN A 1 209 ? 1.383 -21.630 -2.223 1.00 79.75 209 GLN A CA 1
ATOM 1618 C C . GLN A 1 209 ? 1.440 -22.519 -0.966 1.00 79.75 209 GLN A C 1
ATOM 1620 O O . GLN A 1 209 ? 2.505 -22.795 -0.424 1.00 79.75 209 GLN A O 1
ATOM 1625 N N . ILE A 1 210 ? 0.281 -23.015 -0.521 1.00 79.38 210 ILE A N 1
ATOM 1626 C CA . ILE A 1 210 ? 0.160 -23.984 0.567 1.00 79.38 210 ILE A CA 1
ATOM 1627 C C . ILE A 1 210 ? 0.137 -25.380 -0.053 1.00 79.38 210 ILE A C 1
ATOM 1629 O O . ILE A 1 210 ? -0.652 -25.650 -0.963 1.00 79.38 210 ILE A O 1
ATOM 1633 N N . SER A 1 211 ? 0.991 -26.269 0.454 1.00 72.94 211 SER A N 1
ATOM 1634 C CA . SER A 1 211 ? 0.953 -27.690 0.113 1.00 72.94 211 SER A CA 1
ATOM 1635 C C . SER A 1 211 ? 0.061 -28.425 1.106 1.00 72.94 211 SER A C 1
ATOM 1637 O O . SER A 1 211 ? 0.373 -28.510 2.294 1.00 72.94 211 SER A O 1
ATOM 1639 N N . ILE A 1 212 ? -1.062 -28.950 0.624 1.00 70.69 212 ILE A N 1
ATOM 1640 C CA . ILE A 1 212 ? -1.940 -29.831 1.396 1.00 70.69 212 ILE A CA 1
ATOM 1641 C C . ILE A 1 212 ? -1.728 -31.234 0.831 1.00 70.69 212 ILE A C 1
ATOM 1643 O O . ILE A 1 212 ? -1.923 -31.454 -0.364 1.00 70.69 212 ILE A O 1
ATOM 1647 N N . LEU A 1 213 ? -1.282 -32.177 1.671 1.00 67.69 213 LEU A N 1
ATOM 1648 C CA . LEU A 1 213 ? -1.012 -33.567 1.261 1.00 67.69 213 LEU A CA 1
ATOM 1649 C C . LEU A 1 213 ? -0.026 -33.704 0.073 1.00 67.69 213 LEU A C 1
ATOM 1651 O O . LEU A 1 213 ? -0.094 -34.665 -0.686 1.00 67.69 213 LEU A O 1
ATOM 1655 N N . GLY A 1 214 ? 0.902 -32.754 -0.096 1.00 66.81 214 GLY A N 1
ATOM 1656 C CA . GLY A 1 214 ? 1.879 -32.768 -1.193 1.00 66.81 214 GLY A CA 1
ATOM 1657 C C . GLY A 1 214 ? 1.380 -32.150 -2.504 1.00 66.81 214 GLY A C 1
ATOM 1658 O O . GLY A 1 214 ? 2.149 -32.068 -3.458 1.00 66.81 214 GLY A O 1
ATOM 1659 N N . THR A 1 215 ? 0.131 -31.676 -2.553 1.00 69.44 215 THR A N 1
ATOM 1660 C CA . THR A 1 215 ? -0.423 -30.932 -3.695 1.00 69.44 215 THR A CA 1
ATOM 1661 C C . THR A 1 215 ? -0.496 -29.441 -3.387 1.00 69.44 215 THR A C 1
ATOM 1663 O O . THR A 1 215 ? -1.006 -29.044 -2.337 1.00 69.44 215 THR A O 1
ATOM 1666 N N . SER A 1 216 ? 0.024 -28.609 -4.293 1.00 73.81 216 SER A N 1
ATOM 1667 C CA . SER A 1 216 ? -0.105 -27.156 -4.189 1.00 73.81 216 SER A CA 1
ATOM 1668 C C . SER A 1 216 ? -1.549 -26.742 -4.471 1.00 73.81 216 SER A C 1
ATOM 1670 O O . SER A 1 216 ? -2.134 -27.107 -5.492 1.00 73.81 216 SER A O 1
ATOM 1672 N N . LEU A 1 217 ? -2.143 -25.988 -3.545 1.00 80.00 217 LEU A N 1
ATOM 1673 C CA . LEU A 1 217 ? -3.515 -25.512 -3.687 1.00 80.00 217 LEU A CA 1
ATOM 1674 C C . LEU A 1 217 ? -3.578 -24.366 -4.708 1.00 80.00 217 LEU A C 1
ATOM 1676 O O . LEU A 1 217 ? -3.305 -23.209 -4.377 1.00 80.00 217 LEU A O 1
ATOM 1680 N N . GLN A 1 218 ? -3.959 -24.702 -5.940 1.00 84.19 218 GLN A N 1
ATOM 1681 C CA . GLN A 1 218 ? -4.259 -23.737 -6.997 1.00 84.19 218 GLN A CA 1
ATOM 1682 C C . GLN A 1 218 ? -5.749 -23.383 -6.980 1.00 84.19 218 GLN A C 1
ATOM 1684 O O . GLN A 1 218 ? -6.614 -24.259 -6.965 1.00 84.19 218 GLN A O 1
ATOM 1689 N N . LEU A 1 219 ? -6.052 -22.087 -6.990 1.00 84.75 219 LEU A N 1
ATOM 1690 C CA . LEU A 1 219 ? -7.417 -21.558 -7.019 1.00 84.75 219 LEU A CA 1
ATOM 1691 C C . LEU A 1 219 ? -7.973 -21.507 -8.449 1.00 84.75 219 LEU A C 1
ATOM 1693 O O . LEU A 1 219 ? -9.187 -21.600 -8.649 1.00 84.75 219 LEU A O 1
ATOM 1697 N N . GLY A 1 220 ? -7.102 -21.360 -9.453 1.00 85.06 220 GLY A N 1
ATOM 1698 C CA . GLY A 1 220 ? -7.510 -21.248 -10.853 1.00 85.06 220 GLY A CA 1
ATOM 1699 C C . GLY A 1 220 ? -8.535 -20.115 -11.053 1.00 85.06 220 GLY A C 1
ATOM 1700 O O . GLY A 1 220 ? -8.352 -19.030 -10.500 1.00 85.06 220 GLY A O 1
ATOM 1701 N N . PRO A 1 221 ? -9.651 -20.339 -11.777 1.00 86.06 221 PRO A N 1
ATOM 1702 C CA . PRO A 1 221 ? -10.686 -19.318 -11.986 1.00 86.06 221 PRO A CA 1
ATOM 1703 C C . PRO A 1 221 ? -11.338 -18.794 -10.696 1.00 86.06 221 PRO A C 1
ATOM 1705 O O . PRO A 1 221 ? -11.798 -17.653 -10.660 1.00 86.06 221 PRO A O 1
ATOM 1708 N N . TRP A 1 222 ? -11.351 -19.593 -9.621 1.00 90.81 222 TRP A N 1
ATOM 1709 C CA . TRP A 1 222 ? -11.844 -19.162 -8.306 1.00 90.81 222 TRP A CA 1
ATOM 1710 C C . TRP A 1 222 ? -10.909 -18.159 -7.618 1.00 90.81 222 TRP A C 1
ATOM 1712 O O . TRP A 1 222 ? -11.309 -17.510 -6.650 1.00 90.81 222 TRP A O 1
ATOM 1722 N N . GLY A 1 223 ? -9.702 -17.961 -8.152 1.00 92.88 223 GLY A N 1
ATOM 1723 C CA . GLY A 1 223 ? -8.767 -16.937 -7.704 1.00 92.88 223 GLY A CA 1
ATOM 1724 C C . GLY A 1 223 ? -9.312 -15.518 -7.864 1.00 92.88 223 GLY A C 1
ATOM 1725 O O . GLY A 1 223 ? -9.087 -14.673 -7.001 1.00 92.88 223 GLY A O 1
ATOM 1726 N N . ILE A 1 224 ? -10.112 -15.254 -8.904 1.00 94.44 224 ILE A N 1
ATOM 1727 C CA . ILE A 1 224 ? -10.722 -13.935 -9.146 1.00 94.44 224 ILE A CA 1
ATOM 1728 C C . ILE A 1 224 ? -11.708 -13.551 -8.028 1.00 94.44 224 ILE A C 1
ATOM 1730 O O . ILE A 1 224 ? -11.478 -12.531 -7.372 1.00 94.44 224 ILE A O 1
ATOM 1734 N N . PRO A 1 225 ? -12.782 -14.324 -7.749 1.00 95.94 225 PRO A N 1
ATOM 1735 C CA . PRO A 1 225 ? -13.707 -13.978 -6.672 1.00 95.94 225 PRO A CA 1
ATOM 1736 C C . PRO A 1 225 ? -13.021 -13.973 -5.301 1.00 95.94 225 PRO A C 1
ATOM 1738 O O . PRO A 1 225 ? -13.345 -13.125 -4.469 1.00 95.94 225 PRO A O 1
ATOM 1741 N N . PHE A 1 226 ? -12.036 -14.851 -5.078 1.00 95.00 226 PHE A N 1
ATOM 1742 C CA . PHE A 1 226 ? -11.239 -14.839 -3.853 1.00 95.00 226 PHE A CA 1
ATOM 1743 C C . PHE A 1 226 ? -10.429 -13.544 -3.700 1.00 95.00 226 PHE A C 1
ATOM 1745 O O . PHE A 1 226 ? -10.434 -12.939 -2.631 1.00 95.00 226 PHE A O 1
ATOM 1752 N N . THR A 1 227 ? -9.794 -13.070 -4.773 1.00 96.25 227 THR A N 1
ATOM 1753 C CA . THR A 1 227 ? -9.038 -11.808 -4.780 1.00 96.25 227 THR A CA 1
ATOM 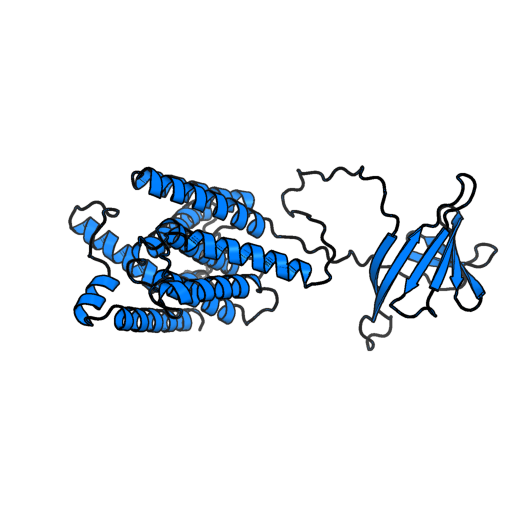1754 C C . THR A 1 227 ? -9.948 -10.617 -4.504 1.00 96.25 227 THR A C 1
ATOM 1756 O O . THR A 1 227 ? -9.604 -9.765 -3.688 1.00 96.25 227 THR A O 1
ATOM 1759 N N . ILE A 1 228 ? -11.137 -10.575 -5.119 1.00 97.31 228 ILE A N 1
ATOM 1760 C CA . ILE A 1 228 ? -12.143 -9.539 -4.840 1.00 97.31 228 ILE A CA 1
ATOM 1761 C C . ILE A 1 228 ? -12.507 -9.541 -3.358 1.00 97.31 228 ILE A C 1
ATOM 1763 O O . ILE A 1 228 ? -12.431 -8.498 -2.712 1.00 97.31 228 ILE A O 1
ATOM 1767 N N . PHE A 1 229 ? -12.838 -10.708 -2.804 1.00 95.19 229 PHE A N 1
ATOM 1768 C CA . PHE A 1 229 ? -13.158 -10.841 -1.388 1.00 95.19 229 PHE A CA 1
ATOM 1769 C C . PHE A 1 229 ? -12.005 -10.382 -0.483 1.00 95.19 229 PHE A C 1
ATOM 1771 O O . PHE A 1 229 ? -12.228 -9.589 0.430 1.00 95.19 229 PHE A O 1
ATOM 1778 N N . ALA A 1 230 ? -10.776 -10.828 -0.754 1.00 95.50 230 ALA A N 1
ATOM 1779 C CA . ALA A 1 230 ? -9.604 -10.501 0.051 1.00 95.50 230 ALA A CA 1
ATOM 1780 C C . ALA A 1 230 ? -9.286 -8.998 0.019 1.00 95.50 230 ALA A C 1
ATOM 1782 O O . ALA A 1 230 ? -9.140 -8.376 1.070 1.00 95.50 230 ALA A O 1
ATOM 1783 N N . VAL A 1 231 ? -9.232 -8.392 -1.170 1.00 97.31 231 VAL A N 1
ATOM 1784 C CA . VAL A 1 231 ? -8.901 -6.968 -1.323 1.00 97.31 231 VAL A CA 1
ATOM 1785 C C . VAL A 1 231 ? -10.000 -6.089 -0.729 1.00 97.31 231 VAL A C 1
ATOM 1787 O O . VAL A 1 231 ? -9.696 -5.186 0.047 1.00 97.31 231 VAL A O 1
ATOM 1790 N N . VAL A 1 232 ? -11.276 -6.366 -1.020 1.00 96.44 232 VAL A N 1
ATOM 1791 C CA . VAL A 1 232 ? -12.405 -5.631 -0.421 1.00 96.44 232 VAL A CA 1
ATOM 1792 C C . VAL A 1 232 ? -12.412 -5.801 1.100 1.00 96.44 232 VAL A C 1
ATOM 1794 O O . VAL A 1 232 ? -12.625 -4.828 1.824 1.00 96.44 232 VAL A O 1
ATOM 1797 N N . GLY A 1 233 ? -12.122 -7.001 1.605 1.00 94.25 233 GLY A N 1
ATOM 1798 C CA . GLY A 1 233 ? -11.990 -7.270 3.036 1.00 94.25 233 GLY A CA 1
ATOM 1799 C C . GLY A 1 233 ? -10.903 -6.419 3.695 1.00 94.25 233 GLY A C 1
ATOM 1800 O O . GLY A 1 233 ? -11.169 -5.776 4.710 1.00 94.25 233 GLY A O 1
ATOM 1801 N N . VAL A 1 234 ? -9.713 -6.340 3.091 1.00 96.75 234 VAL A N 1
ATOM 1802 C CA . VAL A 1 234 ? -8.606 -5.508 3.592 1.00 96.75 234 VAL A CA 1
ATOM 1803 C C . VAL A 1 234 ? -8.943 -4.017 3.515 1.00 96.75 234 VAL A C 1
ATOM 1805 O O . VAL A 1 234 ? -8.694 -3.298 4.479 1.00 96.75 234 VAL A O 1
ATOM 1808 N N . ILE A 1 235 ? -9.570 -3.542 2.434 1.00 96.38 235 ILE A N 1
ATOM 1809 C CA . ILE A 1 235 ? -10.031 -2.147 2.326 1.00 96.38 235 ILE A CA 1
ATOM 1810 C C . ILE A 1 235 ? -10.961 -1.790 3.491 1.00 96.38 235 ILE A C 1
ATOM 1812 O O . ILE A 1 235 ? -10.755 -0.779 4.163 1.00 96.38 235 ILE A O 1
ATOM 1816 N N . ASN A 1 236 ? -11.961 -2.631 3.762 1.00 92.81 236 ASN A N 1
ATOM 1817 C CA . ASN A 1 236 ? -12.903 -2.389 4.854 1.00 92.81 236 ASN A CA 1
ATOM 1818 C C . ASN A 1 236 ? -12.242 -2.536 6.229 1.00 92.81 236 ASN A C 1
ATOM 1820 O O . ASN A 1 236 ? -12.562 -1.771 7.132 1.00 92.81 236 ASN A O 1
ATOM 1824 N N . ALA A 1 237 ? -11.280 -3.448 6.385 1.00 93.75 237 ALA A N 1
ATOM 1825 C CA . ALA A 1 237 ? -10.501 -3.576 7.612 1.00 93.75 237 ALA A CA 1
ATOM 1826 C C . ALA A 1 237 ? -9.687 -2.309 7.925 1.00 93.75 237 ALA A C 1
ATOM 1828 O O . ALA A 1 237 ? -9.679 -1.845 9.064 1.00 93.75 237 ALA A O 1
ATOM 1829 N N . PHE A 1 238 ? -9.050 -1.711 6.913 1.00 95.06 238 PHE A N 1
ATOM 1830 C CA . PHE A 1 238 ? -8.329 -0.443 7.060 1.00 95.06 238 PHE A CA 1
ATOM 1831 C C . PHE A 1 238 ? -9.270 0.736 7.333 1.00 95.06 238 PHE A C 1
ATOM 1833 O O . PHE A 1 238 ? -8.948 1.591 8.153 1.00 95.06 238 PHE A O 1
ATOM 1840 N N . ASN A 1 239 ? -10.450 0.767 6.709 1.00 91.31 239 ASN A N 1
ATOM 1841 C CA . ASN A 1 239 ? -11.472 1.769 7.020 1.00 91.31 239 ASN A CA 1
ATOM 1842 C C . ASN A 1 239 ? -11.977 1.640 8.473 1.00 91.31 239 ASN A C 1
ATOM 1844 O O . ASN A 1 239 ? -12.066 2.635 9.183 1.00 91.31 239 ASN A O 1
ATOM 1848 N N . MET A 1 240 ? -12.209 0.414 8.951 1.00 86.88 240 MET A N 1
ATOM 1849 C CA . MET A 1 240 ? -12.692 0.128 10.309 1.00 86.88 240 MET A CA 1
ATOM 1850 C C . MET A 1 240 ? -11.668 0.433 11.412 1.00 86.88 240 MET A C 1
ATOM 1852 O O . MET A 1 240 ? -12.056 0.861 12.499 1.00 86.88 240 MET A O 1
ATOM 1856 N N . ILE A 1 241 ? -10.372 0.221 11.158 1.00 88.88 241 ILE A N 1
ATOM 1857 C CA . ILE A 1 241 ? -9.321 0.499 12.150 1.00 88.88 241 ILE A CA 1
ATOM 1858 C C . ILE A 1 241 ? -8.944 1.990 12.221 1.00 88.88 241 ILE A C 1
ATOM 1860 O O . ILE A 1 241 ? -8.273 2.403 13.168 1.00 88.88 241 ILE A O 1
ATOM 1864 N N . ASP A 1 242 ? -9.383 2.824 11.270 1.00 85.56 242 ASP A N 1
ATOM 1865 C CA . ASP A 1 242 ? -9.121 4.274 11.234 1.00 85.56 242 ASP A CA 1
ATOM 1866 C C . ASP A 1 242 ? -9.949 5.074 12.266 1.00 85.56 242 ASP A C 1
ATOM 1868 O O . ASP A 1 242 ? -10.566 6.091 11.963 1.00 85.56 242 ASP A O 1
ATOM 1872 N N . GLY A 1 243 ? -9.980 4.614 13.520 1.00 82.44 243 GLY A N 1
ATOM 1873 C CA . GLY A 1 243 ? -10.659 5.290 14.633 1.00 82.44 243 GLY A CA 1
ATOM 1874 C C . GLY A 1 243 ? -9.731 6.109 15.537 1.00 82.44 243 GLY A C 1
ATOM 1875 O O . GLY A 1 243 ? -10.196 6.857 16.399 1.00 82.44 243 GLY A O 1
ATOM 1876 N N . ILE A 1 244 ? -8.410 5.988 15.358 1.00 87.56 244 ILE A N 1
ATOM 1877 C CA . ILE A 1 244 ? -7.393 6.716 16.129 1.00 87.56 244 ILE A CA 1
ATOM 1878 C C . ILE A 1 244 ? -6.373 7.333 15.175 1.00 87.56 244 ILE A C 1
ATOM 1880 O O . ILE A 1 244 ? -5.873 6.660 14.274 1.00 87.56 244 ILE A O 1
ATOM 1884 N N . ASN A 1 245 ? -6.001 8.594 15.427 1.00 89.44 245 ASN A N 1
ATOM 1885 C CA . ASN A 1 245 ? -4.938 9.269 14.682 1.00 89.44 245 ASN A CA 1
AT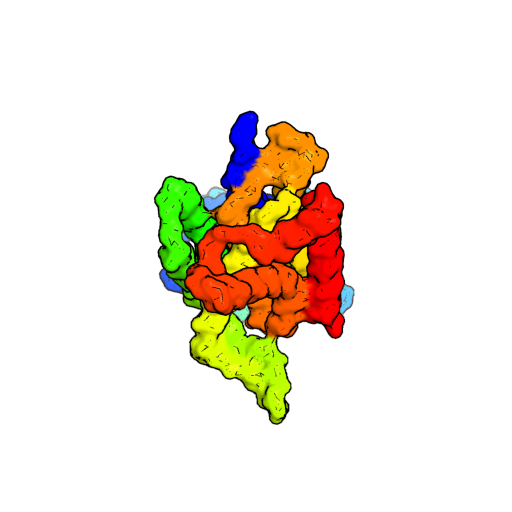OM 1886 C C . ASN A 1 245 ? -3.670 8.407 14.630 1.00 89.44 245 ASN A C 1
ATOM 1888 O O . ASN A 1 245 ? -3.138 7.991 15.658 1.00 89.44 245 ASN A O 1
ATOM 1892 N N . GLY A 1 246 ? -3.189 8.181 13.415 1.00 91.25 246 GLY A N 1
ATOM 1893 C CA . GLY A 1 246 ? -1.962 7.478 13.090 1.00 91.25 246 GLY A CA 1
ATOM 1894 C C . GLY A 1 246 ? -2.081 5.965 13.018 1.00 91.25 246 GLY A C 1
ATOM 1895 O O . GLY A 1 246 ? -1.123 5.337 12.583 1.00 91.25 246 GLY A O 1
ATOM 1896 N N . LEU A 1 247 ? -3.221 5.369 13.382 1.00 93.56 247 LEU A N 1
ATOM 1897 C CA . LEU A 1 247 ? -3.351 3.913 13.438 1.00 93.56 247 LEU A CA 1
ATOM 1898 C C . LEU A 1 247 ? -3.399 3.292 12.037 1.00 93.56 247 LEU A C 1
ATOM 1900 O O . LEU A 1 247 ? -2.557 2.461 11.709 1.00 93.56 247 LEU A O 1
ATOM 1904 N N . CYS A 1 248 ? -4.312 3.754 11.177 1.00 95.12 248 CYS A N 1
ATOM 1905 C CA . CYS A 1 248 ? -4.434 3.262 9.801 1.00 95.12 248 CYS A CA 1
ATOM 1906 C C . CYS A 1 248 ? -3.143 3.492 8.988 1.00 95.12 248 CYS A C 1
ATOM 1908 O O . CYS A 1 248 ? -2.614 2.574 8.361 1.00 95.12 248 CYS A O 1
ATOM 1910 N N . ALA A 1 249 ? -2.589 4.708 9.046 1.00 96.12 249 ALA A N 1
ATOM 1911 C CA . ALA A 1 249 ? -1.317 5.042 8.401 1.00 96.12 249 ALA A CA 1
ATOM 1912 C C . ALA A 1 249 ? -0.124 4.269 8.995 1.00 96.12 249 ALA A C 1
ATOM 1914 O O . ALA A 1 249 ? 0.767 3.855 8.257 1.00 96.12 249 ALA A O 1
ATOM 1915 N N . GLY A 1 250 ? -0.120 4.022 10.308 1.00 97.00 250 GLY A N 1
ATOM 1916 C CA . GLY A 1 250 ? 0.887 3.209 10.986 1.00 97.00 250 GLY A CA 1
ATOM 1917 C C . GLY A 1 250 ? 0.890 1.761 10.500 1.00 97.00 250 GLY A C 1
ATOM 1918 O O . GLY A 1 250 ? 1.946 1.244 10.148 1.00 97.00 250 GLY A O 1
ATOM 1919 N N . PHE A 1 251 ? -0.280 1.128 10.379 1.00 97.56 251 PHE A N 1
ATOM 1920 C CA . PHE A 1 251 ? -0.382 -0.223 9.817 1.00 97.56 251 PHE A CA 1
ATOM 1921 C C . PHE A 1 251 ? 0.016 -0.287 8.340 1.00 97.56 251 PHE A C 1
ATOM 1923 O O . PHE A 1 251 ? 0.663 -1.250 7.931 1.00 97.56 251 PHE A O 1
ATOM 1930 N N . ALA A 1 252 ? -0.285 0.748 7.550 1.00 97.62 252 ALA A N 1
ATOM 1931 C CA . ALA A 1 252 ? 0.213 0.833 6.179 1.00 97.62 252 ALA A CA 1
ATOM 1932 C C . ALA A 1 252 ? 1.751 0.922 6.130 1.00 97.62 252 ALA A C 1
ATOM 1934 O O . ALA A 1 252 ? 2.372 0.248 5.311 1.00 97.62 252 ALA A O 1
ATOM 1935 N N . LEU A 1 253 ? 2.383 1.681 7.036 1.00 97.38 253 LEU A N 1
ATOM 1936 C CA . LEU A 1 253 ? 3.848 1.743 7.146 1.00 97.38 253 LEU A CA 1
ATOM 1937 C C . LEU A 1 253 ? 4.472 0.422 7.580 1.00 97.38 253 LEU A C 1
ATOM 1939 O O . LEU A 1 253 ? 5.485 0.023 7.009 1.00 97.38 253 LEU A O 1
ATOM 1943 N N . ILE A 1 254 ? 3.868 -0.260 8.556 1.00 97.38 254 ILE A N 1
ATOM 1944 C CA . ILE A 1 254 ? 4.305 -1.597 8.974 1.00 97.38 254 ILE A CA 1
ATOM 1945 C C . ILE A 1 254 ? 4.264 -2.543 7.775 1.00 97.38 254 ILE A C 1
ATOM 1947 O O . ILE A 1 254 ? 5.234 -3.258 7.548 1.00 97.38 254 ILE A O 1
ATOM 1951 N N . ALA A 1 255 ? 3.204 -2.495 6.963 1.00 96.62 255 ALA A N 1
ATOM 1952 C CA . ALA A 1 255 ? 3.107 -3.310 5.759 1.00 96.62 255 ALA A CA 1
ATOM 1953 C C . ALA A 1 255 ? 4.196 -2.988 4.727 1.00 96.62 255 ALA A C 1
ATOM 1955 O O . ALA A 1 255 ? 4.874 -3.904 4.269 1.00 96.62 255 ALA A O 1
ATOM 1956 N N . MET A 1 256 ? 4.422 -1.710 4.397 1.00 95.38 256 MET A N 1
ATOM 1957 C CA . MET A 1 256 ? 5.488 -1.329 3.456 1.00 95.38 256 MET A CA 1
ATOM 1958 C C . MET A 1 256 ? 6.872 -1.762 3.964 1.00 95.38 256 MET A C 1
ATOM 1960 O O . MET A 1 256 ? 7.664 -2.309 3.200 1.00 95.38 256 MET A O 1
ATOM 1964 N N . GLY A 1 257 ? 7.154 -1.568 5.257 1.00 94.44 257 GLY A N 1
ATOM 1965 C CA . GLY A 1 257 ? 8.414 -1.980 5.878 1.00 94.44 257 GLY A CA 1
ATOM 1966 C C . GLY A 1 257 ? 8.597 -3.498 5.902 1.00 94.44 257 GLY A C 1
ATOM 1967 O O . GLY A 1 257 ? 9.658 -3.993 5.530 1.00 94.44 257 GLY A O 1
ATOM 1968 N N . ALA A 1 258 ? 7.554 -4.242 6.273 1.00 94.25 258 ALA A N 1
ATOM 1969 C CA . ALA A 1 258 ? 7.559 -5.701 6.293 1.00 94.25 258 ALA A CA 1
ATOM 1970 C C . ALA A 1 258 ? 7.808 -6.285 4.897 1.00 94.25 258 ALA A C 1
ATOM 1972 O O . ALA A 1 258 ? 8.686 -7.126 4.735 1.00 94.25 258 ALA A O 1
ATOM 1973 N N . LEU A 1 259 ? 7.104 -5.787 3.876 1.00 92.56 259 LEU A N 1
ATOM 1974 C CA . LEU A 1 259 ? 7.304 -6.200 2.484 1.00 92.56 259 LEU A CA 1
ATOM 1975 C C . LEU A 1 259 ? 8.710 -5.849 1.983 1.00 92.56 259 LEU A C 1
ATOM 1977 O O . LEU A 1 259 ? 9.338 -6.646 1.286 1.00 92.56 259 LEU A O 1
ATOM 1981 N N . GLN A 1 260 ? 9.243 -4.690 2.377 1.00 91.25 260 GLN A N 1
ATOM 1982 C CA . GLN A 1 260 ? 10.597 -4.286 2.011 1.00 91.25 260 GLN A CA 1
ATOM 1983 C C . GLN A 1 260 ? 11.653 -5.235 2.594 1.00 91.25 260 GLN A C 1
ATOM 1985 O O . GLN A 1 260 ? 12.567 -5.633 1.866 1.00 91.25 260 GLN A O 1
ATOM 1990 N N . VAL A 1 261 ? 11.504 -5.627 3.863 1.00 91.12 261 VAL A N 1
ATOM 1991 C CA . VAL A 1 261 ? 12.377 -6.605 4.533 1.00 91.12 261 VAL A CA 1
ATOM 1992 C C . VAL A 1 261 ? 12.222 -7.990 3.907 1.00 91.12 261 VAL A C 1
ATOM 1994 O O . VAL A 1 261 ? 13.223 -8.606 3.551 1.00 91.12 261 VAL A O 1
ATOM 1997 N N . ALA A 1 262 ? 10.985 -8.457 3.719 1.00 88.06 262 ALA A N 1
ATOM 1998 C CA . ALA A 1 262 ? 10.690 -9.773 3.153 1.00 88.06 262 ALA A CA 1
ATOM 1999 C C . ALA A 1 262 ? 11.226 -9.924 1.722 1.00 88.06 262 ALA A C 1
ATOM 2001 O O . ALA A 1 262 ? 11.698 -10.984 1.335 1.00 88.06 262 ALA A O 1
ATOM 2002 N N . SER A 1 263 ? 11.237 -8.828 0.960 1.00 83.19 263 SER A N 1
ATOM 2003 C CA . SER A 1 263 ? 11.849 -8.772 -0.369 1.00 83.19 263 SER A CA 1
ATOM 2004 C C . SER A 1 263 ? 13.378 -8.661 -0.372 1.00 83.19 263 SER A C 1
ATOM 2006 O O . SER A 1 263 ? 13.951 -8.327 -1.404 1.00 83.19 263 SER A O 1
ATOM 2008 N N . GLY A 1 264 ? 14.061 -8.839 0.762 1.00 83.31 264 GLY A N 1
ATOM 2009 C CA . GLY A 1 264 ? 15.525 -8.810 0.829 1.00 83.31 264 GLY A CA 1
ATOM 2010 C C . GLY A 1 264 ? 16.151 -7.472 0.425 1.00 83.31 264 GLY A C 1
ATOM 2011 O O . GLY A 1 264 ? 17.289 -7.445 -0.034 1.00 83.31 264 GLY A O 1
ATOM 2012 N N . PHE A 1 265 ? 15.414 -6.362 0.558 1.00 79.69 265 PHE A N 1
ATOM 2013 C CA . PHE A 1 265 ? 15.855 -5.032 0.123 1.00 79.69 265 PHE A CA 1
ATOM 2014 C C . PHE A 1 265 ? 16.252 -4.946 -1.361 1.00 79.69 265 PHE A C 1
ATOM 2016 O O . PHE A 1 265 ? 17.110 -4.141 -1.727 1.00 79.69 265 PHE A O 1
ATOM 2023 N N . HIS A 1 266 ? 15.618 -5.740 -2.234 1.00 69.31 266 HIS A N 1
ATOM 2024 C CA . HIS A 1 266 ? 15.874 -5.662 -3.672 1.00 69.31 266 HIS A CA 1
ATOM 2025 C C . HIS A 1 266 ? 15.702 -4.228 -4.201 1.00 69.31 266 HIS A C 1
ATOM 2027 O O . HIS A 1 266 ? 14.669 -3.586 -4.010 1.00 69.31 266 HIS A O 1
ATOM 2033 N N . VAL A 1 267 ? 16.737 -3.741 -4.895 1.00 55.31 267 VAL A N 1
ATOM 2034 C CA . VAL A 1 267 ? 16.860 -2.354 -5.377 1.00 55.31 267 VAL A CA 1
ATOM 2035 C C . VAL A 1 267 ? 15.726 -1.969 -6.338 1.00 55.31 267 VAL A C 1
ATOM 2037 O O . VAL A 1 267 ? 15.370 -0.804 -6.425 1.00 55.31 267 VAL A O 1
ATOM 2040 N N . SER A 1 268 ? 15.083 -2.931 -7.003 1.00 61.97 268 SER A N 1
ATOM 2041 C CA . SER A 1 268 ? 13.915 -2.700 -7.868 1.00 61.97 268 SER A CA 1
ATOM 2042 C C . SER A 1 268 ? 12.670 -2.178 -7.133 1.00 61.97 268 SER A C 1
ATOM 2044 O O . SER A 1 268 ? 11.740 -1.704 -7.780 1.00 61.97 268 SER A O 1
ATOM 2046 N N . ASN A 1 269 ? 12.643 -2.222 -5.797 1.00 67.81 269 ASN A N 1
ATOM 2047 C CA . ASN A 1 269 ? 11.444 -2.004 -4.981 1.00 67.81 269 ASN A CA 1
ATOM 2048 C C . ASN A 1 269 ? 11.269 -0.551 -4.500 1.00 67.81 269 ASN A C 1
ATOM 2050 O O . ASN A 1 269 ? 10.698 -0.300 -3.438 1.00 67.81 269 ASN A O 1
ATOM 2054 N N . TYR A 1 270 ? 11.729 0.433 -5.281 1.00 69.56 270 TYR A N 1
ATOM 2055 C CA . TYR A 1 270 ? 11.626 1.859 -4.933 1.00 69.56 270 TYR A CA 1
ATOM 2056 C C . TYR A 1 270 ? 10.189 2.334 -4.659 1.00 69.56 270 TYR A C 1
ATOM 2058 O O . TYR A 1 270 ? 9.995 3.279 -3.893 1.00 69.56 270 TYR A O 1
ATOM 2066 N N . SER A 1 271 ? 9.178 1.676 -5.234 1.00 82.06 271 SER A N 1
ATOM 2067 C CA . SER A 1 271 ? 7.763 2.003 -5.019 1.00 82.06 271 SER A CA 1
ATOM 2068 C C . SER A 1 271 ? 7.346 1.931 -3.543 1.00 82.06 271 SER A C 1
ATOM 2070 O O . SER A 1 271 ? 6.589 2.792 -3.092 1.00 82.06 271 SER A O 1
ATOM 2072 N N . LEU A 1 272 ? 7.884 0.978 -2.768 1.00 89.00 272 LEU A N 1
ATOM 2073 C CA . LEU A 1 272 ? 7.604 0.851 -1.331 1.00 89.00 272 LEU A CA 1
ATOM 2074 C C . LEU A 1 272 ? 8.184 2.016 -0.532 1.00 89.00 272 LEU A C 1
ATOM 2076 O O . LEU A 1 272 ? 7.528 2.535 0.369 1.00 89.00 272 LEU A O 1
ATOM 2080 N N . ILE A 1 273 ? 9.402 2.444 -0.870 1.00 89.62 273 ILE A N 1
ATOM 2081 C CA . ILE A 1 273 ? 10.078 3.563 -0.200 1.00 89.62 273 ILE A CA 1
ATOM 2082 C C . ILE A 1 273 ? 9.342 4.871 -0.495 1.00 89.62 273 ILE A C 1
ATOM 2084 O O . ILE A 1 273 ? 9.139 5.676 0.414 1.00 89.62 273 ILE A O 1
ATOM 2088 N N . ILE A 1 274 ? 8.893 5.064 -1.740 1.00 91.81 274 ILE A N 1
ATOM 2089 C CA . ILE A 1 274 ? 8.068 6.215 -2.128 1.00 91.81 274 ILE A CA 1
ATOM 2090 C C . ILE A 1 274 ? 6.767 6.222 -1.318 1.00 91.81 274 ILE A C 1
ATOM 2092 O O . ILE A 1 274 ? 6.450 7.228 -0.683 1.00 91.81 274 ILE A O 1
ATOM 2096 N N . ALA A 1 275 ? 6.050 5.094 -1.275 1.00 94.06 275 ALA A N 1
ATOM 2097 C CA . ALA A 1 275 ? 4.826 4.958 -0.490 1.00 94.06 275 ALA A CA 1
ATOM 2098 C C . ALA A 1 275 ? 5.065 5.242 1.002 1.00 94.06 275 ALA A C 1
ATOM 2100 O O . ALA A 1 275 ? 4.356 6.050 1.605 1.00 94.06 275 ALA A O 1
ATOM 2101 N N . ALA A 1 276 ? 6.096 4.634 1.594 1.00 95.12 276 ALA A N 1
ATOM 2102 C CA . ALA A 1 276 ? 6.443 4.826 2.996 1.00 95.12 276 ALA A CA 1
ATOM 2103 C C . ALA A 1 276 ? 6.800 6.289 3.303 1.00 95.12 276 ALA A C 1
ATOM 2105 O O . ALA A 1 276 ? 6.296 6.850 4.274 1.00 95.12 276 ALA A O 1
ATOM 2106 N N . GLY A 1 277 ? 7.601 6.938 2.455 1.00 94.88 277 GLY A N 1
ATOM 2107 C CA . GLY A 1 277 ? 7.949 8.353 2.591 1.00 94.88 277 GLY A CA 1
ATOM 2108 C C . GLY A 1 277 ? 6.719 9.265 2.567 1.00 94.88 277 GLY A C 1
ATOM 2109 O O . GLY A 1 277 ? 6.567 10.119 3.445 1.00 94.88 277 GLY A O 1
ATOM 2110 N N . SER A 1 278 ? 5.796 9.040 1.627 1.00 95.56 278 SER A N 1
ATOM 2111 C CA . SER A 1 278 ? 4.533 9.786 1.545 1.00 95.56 278 SER A CA 1
ATOM 2112 C C . SER A 1 278 ? 3.650 9.583 2.781 1.00 95.56 278 SER A C 1
ATOM 2114 O O . SER A 1 278 ? 3.095 10.551 3.310 1.00 95.56 278 SER A O 1
ATOM 2116 N N . ILE A 1 279 ? 3.552 8.349 3.292 1.00 96.62 279 ILE A N 1
ATOM 2117 C CA . ILE A 1 279 ? 2.768 8.052 4.498 1.00 96.62 279 ILE A CA 1
ATOM 2118 C C . ILE A 1 279 ? 3.419 8.670 5.746 1.00 96.62 279 ILE A C 1
ATOM 2120 O O . ILE A 1 279 ? 2.702 9.237 6.567 1.00 96.62 279 ILE A O 1
ATOM 2124 N N . ILE A 1 280 ? 4.751 8.641 5.885 1.00 95.94 280 ILE A N 1
ATOM 2125 C CA . ILE A 1 280 ? 5.480 9.307 6.987 1.00 95.94 280 ILE A CA 1
ATOM 2126 C C . ILE A 1 280 ? 5.232 10.821 6.966 1.00 95.94 280 ILE A C 1
ATOM 2128 O O . ILE A 1 280 ? 4.975 11.430 8.013 1.00 95.94 280 ILE A O 1
ATOM 2132 N N . GLY A 1 281 ? 5.267 11.424 5.773 1.00 93.88 281 GLY A N 1
ATOM 2133 C CA . GLY A 1 281 ? 4.935 12.832 5.573 1.00 93.88 281 GLY A CA 1
ATOM 2134 C C . GLY A 1 281 ? 3.544 13.158 6.116 1.00 93.88 281 GLY A C 1
ATOM 2135 O O . GLY A 1 281 ? 3.409 14.027 6.978 1.00 93.88 281 GLY A O 1
ATOM 2136 N N . PHE A 1 282 ? 2.521 12.406 5.699 1.00 94.38 282 PHE A N 1
ATOM 2137 C CA . PHE A 1 282 ? 1.158 12.548 6.220 1.00 94.38 282 PHE A CA 1
ATOM 2138 C C . PHE A 1 282 ? 1.064 12.305 7.735 1.00 94.38 282 PHE A C 1
ATOM 2140 O O . PHE A 1 282 ? 0.450 13.101 8.452 1.00 94.38 282 PHE A O 1
ATOM 2147 N N . LEU A 1 283 ? 1.686 11.237 8.239 1.00 93.44 283 LEU A N 1
ATOM 2148 C CA . LEU A 1 283 ? 1.614 10.825 9.641 1.00 93.44 283 LEU A CA 1
ATOM 2149 C C . LEU A 1 283 ? 2.118 11.931 10.578 1.00 93.44 283 LEU A C 1
ATOM 2151 O O . LEU A 1 283 ? 1.539 12.159 11.642 1.00 93.44 283 LEU A O 1
ATOM 2155 N N . SER A 1 284 ? 3.131 12.683 10.144 1.00 92.50 284 SER A N 1
ATOM 2156 C CA . SER A 1 284 ? 3.671 13.832 10.879 1.00 92.50 284 SER A CA 1
ATOM 2157 C C . SER A 1 284 ? 2.621 14.926 11.122 1.00 92.50 284 SER A C 1
ATOM 2159 O O . SER A 1 284 ? 2.560 15.506 12.213 1.00 92.50 284 SER A O 1
ATOM 2161 N N . TYR A 1 285 ? 1.742 15.174 10.146 1.00 91.38 285 TYR A N 1
ATOM 2162 C CA . TYR A 1 285 ? 0.604 16.086 10.295 1.00 91.38 285 TYR A CA 1
ATOM 2163 C C . TYR A 1 285 ? -0.544 15.448 11.074 1.00 91.38 285 TYR A C 1
ATOM 2165 O O . TYR A 1 285 ? -1.145 16.110 11.920 1.00 91.38 285 TYR A O 1
ATOM 2173 N N . ASN A 1 286 ? -0.840 14.171 10.833 1.00 92.75 286 ASN A N 1
ATOM 2174 C CA . ASN A 1 286 ? -1.962 13.481 11.465 1.00 92.75 286 ASN A CA 1
ATOM 2175 C C . ASN A 1 286 ? -1.780 13.318 12.986 1.00 92.75 286 ASN A C 1
ATOM 2177 O O . ASN A 1 286 ? -2.698 13.597 13.758 1.00 92.75 286 ASN A O 1
ATOM 2181 N N . LEU A 1 287 ? -0.567 12.987 13.437 1.00 91.00 287 LEU A N 1
ATOM 2182 C CA . LEU A 1 287 ? -0.218 12.931 14.861 1.00 91.00 287 LEU A CA 1
ATOM 2183 C C . LEU A 1 287 ? -0.049 14.332 15.484 1.00 91.00 287 LEU A C 1
ATOM 2185 O O . LEU A 1 287 ? -0.122 14.509 16.704 1.00 91.00 287 LEU A O 1
ATOM 2189 N N . GLY A 1 288 ? 0.107 15.369 14.655 1.00 86.75 288 GLY A N 1
ATOM 2190 C CA . GLY A 1 288 ? 0.341 16.746 15.088 1.00 86.75 288 GLY A CA 1
ATOM 2191 C C . GLY A 1 288 ? 1.764 17.011 15.575 1.00 86.75 288 GLY A C 1
ATOM 2192 O O . GLY A 1 288 ? 1.948 17.920 16.382 1.00 86.75 288 GLY A O 1
ATOM 2193 N N . LEU A 1 289 ? 2.753 16.255 15.084 1.00 85.88 289 LEU A N 1
ATOM 2194 C CA . LEU A 1 289 ? 4.176 16.466 15.390 1.00 85.88 289 LEU A CA 1
ATOM 2195 C C . LEU A 1 289 ? 4.655 17.851 14.926 1.00 85.88 289 LEU A C 1
ATOM 2197 O O . LEU A 1 289 ? 5.506 18.463 15.561 1.00 85.88 289 LEU A O 1
ATOM 2201 N N . LEU A 1 290 ? 4.050 18.380 13.858 1.00 82.38 290 LEU A N 1
ATOM 2202 C CA . LEU A 1 290 ? 4.324 19.713 13.301 1.00 82.38 290 LEU A CA 1
ATOM 2203 C C . LEU A 1 290 ? 3.386 20.809 13.850 1.00 82.38 290 LEU A C 1
ATOM 2205 O O . LEU A 1 290 ? 3.217 21.865 13.233 1.00 82.38 290 LEU A O 1
ATOM 2209 N N . GLY A 1 291 ? 2.752 20.548 14.998 1.00 80.12 291 GLY A N 1
ATOM 2210 C CA . GLY A 1 291 ? 1.806 21.440 15.663 1.00 80.12 291 GLY A CA 1
ATOM 2211 C C . GLY A 1 291 ? 0.340 21.060 15.433 1.00 80.12 291 GLY A C 1
ATOM 2212 O O . GLY A 1 291 ? -0.078 20.647 14.351 1.00 80.12 291 GLY A O 1
ATOM 2213 N N . THR A 1 292 ? -0.484 21.247 16.465 1.00 76.81 292 THR A N 1
ATOM 2214 C CA . THR A 1 292 ? -1.897 20.827 16.478 1.00 76.81 292 THR A CA 1
ATOM 2215 C C . THR A 1 292 ? -2.794 21.636 15.538 1.00 76.81 292 THR A C 1
ATOM 2217 O O . THR A 1 292 ? -3.828 21.135 15.106 1.00 76.81 292 THR A O 1
ATOM 2220 N N . GLN A 1 293 ? -2.390 22.854 15.161 1.00 73.06 293 GLN A N 1
ATOM 2221 C CA . GLN A 1 293 ? -3.157 23.706 14.244 1.00 73.06 293 GLN A CA 1
ATOM 2222 C C . GLN A 1 293 ? -3.129 23.238 12.782 1.00 73.06 293 GLN A C 1
ATOM 2224 O O . GLN A 1 293 ? -3.976 23.655 11.996 1.00 73.06 293 GLN A O 1
ATOM 2229 N N . ARG A 1 294 ? -2.166 22.383 12.414 1.00 74.50 294 ARG A N 1
ATOM 2230 C CA . ARG A 1 294 ? -1.962 21.883 11.043 1.00 74.50 294 ARG A CA 1
ATOM 2231 C C . ARG A 1 294 ? -2.395 20.423 10.882 1.00 74.50 294 ARG A C 1
ATOM 2233 O O . ARG A 1 294 ? -1.979 19.770 9.932 1.00 74.50 294 ARG A O 1
ATOM 2240 N N . ARG A 1 295 ? -3.190 19.895 11.819 1.00 81.94 295 ARG A N 1
ATOM 2241 C CA . ARG A 1 295 ? -3.634 18.498 11.777 1.00 81.94 295 ARG A CA 1
ATOM 2242 C C . ARG A 1 295 ? -4.516 18.233 10.563 1.00 81.94 295 ARG A C 1
ATOM 2244 O O . ARG A 1 295 ? -5.448 18.986 10.282 1.00 81.94 295 ARG A O 1
ATOM 2251 N N . VAL A 1 296 ? -4.217 17.129 9.889 1.00 86.50 296 VAL A N 1
ATOM 2252 C CA . VAL A 1 296 ? -4.953 16.616 8.732 1.00 86.50 296 VAL A CA 1
ATOM 2253 C C . VAL A 1 296 ? -5.495 15.244 9.103 1.00 86.50 296 VAL A C 1
ATOM 2255 O O . VAL A 1 296 ? -4.764 14.422 9.659 1.00 86.50 296 VAL A O 1
ATOM 2258 N N . PHE A 1 297 ? -6.769 15.001 8.812 1.00 87.31 297 PHE A N 1
ATOM 2259 C CA . PHE A 1 297 ? -7.382 13.690 9.013 1.00 87.31 297 PHE A CA 1
ATOM 2260 C C . PHE A 1 297 ? -7.300 12.862 7.735 1.00 87.31 297 PHE A C 1
ATOM 2262 O O . PHE A 1 297 ? -7.298 13.406 6.627 1.00 87.31 297 PHE A O 1
ATOM 2269 N N . LEU A 1 298 ? -7.202 11.546 7.912 1.00 89.44 298 LEU A N 1
ATOM 2270 C CA . LEU A 1 298 ? -7.098 10.605 6.805 1.00 89.44 298 LEU A CA 1
ATOM 2271 C C . LEU A 1 298 ? -8.416 10.547 6.020 1.00 89.44 298 LEU A C 1
ATOM 2273 O O . LEU A 1 298 ? -8.401 10.730 4.801 1.00 89.44 298 LEU A O 1
ATOM 2277 N N . GLY A 1 299 ? -9.527 10.385 6.747 1.00 87.19 299 GLY A N 1
ATOM 2278 C CA . GLY A 1 299 ? -10.872 10.256 6.192 1.00 87.19 299 GLY A CA 1
ATOM 2279 C C . GLY A 1 299 ? -11.095 8.912 5.498 1.00 87.19 299 GLY A C 1
ATOM 2280 O O . GLY A 1 299 ? -10.147 8.180 5.207 1.00 87.19 299 GLY A O 1
ATOM 2281 N N . ASP A 1 300 ? -12.352 8.618 5.173 1.00 88.25 300 ASP A N 1
ATOM 2282 C CA . ASP A 1 300 ? -12.759 7.386 4.488 1.00 88.25 300 ASP A CA 1
ATOM 2283 C C . ASP A 1 300 ? -12.058 7.217 3.136 1.00 88.25 300 ASP A C 1
ATOM 2285 O O . ASP A 1 300 ? -11.643 6.110 2.779 1.00 88.25 300 ASP A O 1
ATOM 2289 N N . ASN A 1 301 ? -11.857 8.319 2.406 1.00 91.50 301 ASN A N 1
ATOM 2290 C CA . ASN A 1 301 ? -11.037 8.353 1.197 1.00 91.50 301 ASN A CA 1
ATOM 2291 C C . ASN A 1 301 ? -9.616 7.807 1.431 1.00 91.50 301 ASN A C 1
ATOM 2293 O O . ASN A 1 301 ? -9.150 6.948 0.677 1.00 91.50 301 ASN A O 1
ATOM 2297 N N . GLY A 1 302 ? -8.934 8.281 2.475 1.00 92.88 302 GLY A N 1
ATOM 2298 C CA . GLY A 1 302 ? -7.556 7.897 2.753 1.00 92.88 302 GLY A CA 1
ATOM 2299 C C . GLY A 1 302 ? -7.419 6.487 3.312 1.00 92.88 302 GLY A C 1
ATOM 2300 O O . GLY A 1 302 ? -6.523 5.762 2.886 1.00 92.88 302 GLY A O 1
ATOM 2301 N N . SER A 1 303 ? -8.315 6.062 4.203 1.00 94.56 303 SER A N 1
ATOM 2302 C CA . SER A 1 303 ? -8.294 4.699 4.746 1.00 94.56 303 SER A CA 1
ATOM 2303 C C . SER A 1 303 ? -8.629 3.659 3.673 1.00 94.56 303 SER A C 1
ATOM 2305 O O . SER A 1 303 ? -7.953 2.632 3.581 1.00 94.56 303 SER A O 1
ATOM 2307 N N . THR A 1 304 ? -9.568 3.975 2.770 1.00 95.25 304 THR A N 1
ATOM 2308 C CA . THR A 1 304 ? -9.862 3.156 1.581 1.00 95.25 304 THR A CA 1
ATOM 2309 C C . THR A 1 304 ? -8.633 3.027 0.682 1.00 95.25 304 THR A C 1
ATOM 2311 O O . THR A 1 304 ? -8.285 1.920 0.270 1.00 95.25 304 THR A O 1
ATOM 2314 N N . PHE A 1 305 ? -7.953 4.143 0.388 1.00 96.56 305 PHE A N 1
ATOM 2315 C CA . PHE A 1 305 ? -6.748 4.130 -0.442 1.00 96.56 305 PHE A CA 1
ATOM 2316 C C . PHE A 1 305 ? -5.602 3.345 0.204 1.00 96.56 305 PHE A C 1
ATOM 2318 O O . PHE A 1 305 ? -4.973 2.540 -0.478 1.00 96.56 305 PHE A O 1
ATOM 2325 N N . LEU A 1 306 ? -5.345 3.526 1.503 1.00 97.50 306 LEU A N 1
ATOM 2326 C CA . LEU A 1 306 ? -4.286 2.791 2.198 1.00 97.50 306 LEU A CA 1
ATOM 2327 C C . LEU A 1 306 ? -4.569 1.288 2.250 1.00 97.50 306 LEU A C 1
ATOM 2329 O O . LEU A 1 306 ? -3.662 0.503 1.982 1.00 97.50 306 LEU A O 1
ATOM 2333 N N . GLY A 1 307 ? -5.813 0.878 2.513 1.00 97.38 307 GLY A N 1
ATOM 2334 C CA . GLY A 1 307 ? -6.197 -0.532 2.444 1.00 97.38 307 GLY A CA 1
ATOM 2335 C C . GLY A 1 307 ? -6.028 -1.117 1.039 1.00 97.38 307 GLY A C 1
ATOM 2336 O O . GLY A 1 307 ? -5.488 -2.212 0.888 1.00 97.38 307 GLY A O 1
ATOM 2337 N N . PHE A 1 308 ? -6.412 -0.364 0.003 1.00 97.69 308 PHE A N 1
ATOM 2338 C CA . PHE A 1 308 ? -6.223 -0.752 -1.398 1.00 97.69 308 PHE A CA 1
ATOM 2339 C C . PHE A 1 308 ? -4.735 -0.887 -1.760 1.00 97.69 308 PHE A C 1
ATOM 2341 O O . PHE A 1 308 ? -4.336 -1.893 -2.344 1.00 97.69 308 PHE A O 1
ATOM 2348 N N . LEU A 1 309 ? -3.908 0.089 -1.370 1.00 97.25 309 LEU A N 1
ATOM 2349 C CA . LEU A 1 309 ? -2.457 0.086 -1.564 1.00 97.25 309 LEU A CA 1
ATOM 2350 C C . LEU A 1 309 ? -1.811 -1.127 -0.892 1.00 97.25 309 LEU A C 1
ATOM 2352 O O . LEU A 1 309 ? -1.075 -1.864 -1.545 1.00 97.25 309 LEU A O 1
ATOM 2356 N N . VAL A 1 310 ? -2.099 -1.364 0.389 1.00 97.62 310 VAL A N 1
ATOM 2357 C CA . VAL A 1 310 ? -1.530 -2.490 1.141 1.00 97.62 310 VAL A CA 1
ATOM 2358 C C . VAL A 1 310 ? -1.939 -3.828 0.526 1.00 97.62 310 VAL A C 1
ATOM 2360 O O . VAL A 1 310 ? -1.069 -4.666 0.287 1.00 97.62 310 VAL A O 1
ATOM 2363 N N . ALA A 1 311 ? -3.226 -4.019 0.216 1.00 97.31 311 ALA A N 1
ATOM 2364 C CA . ALA A 1 311 ? -3.729 -5.266 -0.356 1.00 97.31 311 ALA A CA 1
ATOM 2365 C C . ALA A 1 311 ? -3.070 -5.588 -1.705 1.00 97.31 311 ALA A C 1
ATOM 2367 O O . ALA A 1 311 ? -2.561 -6.691 -1.902 1.00 97.31 311 ALA A O 1
ATOM 2368 N N . TRP A 1 312 ? -3.029 -4.617 -2.619 1.00 95.94 312 TRP A N 1
ATOM 2369 C CA . TRP A 1 312 ? -2.455 -4.822 -3.947 1.00 95.94 312 TRP A CA 1
ATOM 2370 C C . TRP A 1 312 ? -0.945 -4.982 -3.936 1.00 95.94 312 TRP A C 1
ATOM 2372 O O . TRP A 1 312 ? -0.421 -5.782 -4.705 1.00 95.94 312 TRP A O 1
ATOM 2382 N N . THR A 1 313 ? -0.249 -4.282 -3.043 1.00 93.62 313 THR A N 1
ATOM 2383 C CA . THR A 1 313 ? 1.195 -4.464 -2.878 1.00 93.62 313 THR A CA 1
ATOM 2384 C C . THR A 1 313 ? 1.497 -5.865 -2.341 1.00 93.62 313 THR A C 1
ATOM 2386 O O . THR A 1 313 ? 2.365 -6.546 -2.876 1.00 93.62 313 THR A O 1
ATOM 2389 N N . CYS A 1 314 ? 0.728 -6.347 -1.358 1.00 94.00 314 CYS A N 1
ATOM 2390 C CA . CYS A 1 314 ? 0.841 -7.720 -0.858 1.00 94.00 314 CYS A CA 1
ATOM 2391 C C . CYS A 1 314 ? 0.628 -8.759 -1.971 1.00 94.00 314 CYS A C 1
ATOM 2393 O O . CYS A 1 314 ? 1.422 -9.686 -2.100 1.00 94.00 314 CYS A O 1
ATOM 2395 N N . ILE A 1 315 ? -0.418 -8.594 -2.788 1.00 93.44 315 ILE A N 1
ATOM 2396 C CA . ILE A 1 315 ? -0.723 -9.508 -3.901 1.00 93.44 315 ILE A CA 1
ATOM 2397 C C . ILE A 1 315 ? 0.365 -9.454 -4.974 1.00 93.44 315 ILE A C 1
ATOM 2399 O O . ILE A 1 315 ? 0.795 -10.493 -5.462 1.00 93.44 315 ILE A O 1
ATOM 2403 N N . ASN A 1 316 ? 0.842 -8.263 -5.338 1.00 89.94 316 ASN A N 1
ATOM 2404 C CA . ASN A 1 316 ? 1.894 -8.128 -6.341 1.00 89.94 316 ASN A CA 1
ATOM 2405 C C . ASN A 1 316 ? 3.197 -8.805 -5.891 1.00 89.94 316 ASN A C 1
ATOM 2407 O O . ASN A 1 316 ? 3.844 -9.478 -6.687 1.00 89.94 316 ASN A O 1
ATOM 2411 N N . TYR A 1 317 ? 3.545 -8.697 -4.607 1.00 88.38 317 TYR A N 1
ATOM 2412 C CA . TYR A 1 317 ? 4.750 -9.322 -4.060 1.00 88.38 317 TYR A CA 1
ATOM 2413 C C . TYR A 1 317 ? 4.618 -10.837 -3.914 1.00 88.38 317 TYR A C 1
ATOM 2415 O O . TYR A 1 317 ? 5.621 -11.540 -4.036 1.00 88.38 317 TYR A O 1
ATOM 2423 N N . SER A 1 318 ? 3.407 -11.346 -3.672 1.00 89.31 318 SER A N 1
ATOM 2424 C CA . SER A 1 318 ? 3.180 -12.782 -3.522 1.00 89.31 318 SER A CA 1
ATOM 2425 C C . SER A 1 318 ? 2.886 -13.515 -4.828 1.00 89.31 318 SER A C 1
ATOM 2427 O O . SER A 1 318 ? 3.040 -14.731 -4.875 1.00 89.31 318 SER A O 1
ATOM 2429 N N . GLN A 1 319 ? 2.421 -12.823 -5.872 1.00 87.44 319 GLN A N 1
ATOM 2430 C CA . GLN A 1 319 ? 2.006 -13.431 -7.148 1.00 87.44 319 GLN A CA 1
ATOM 2431 C C . GLN A 1 319 ? 2.819 -12.938 -8.356 1.00 87.44 319 GLN A C 1
ATOM 2433 O O . GLN A 1 319 ? 2.631 -13.437 -9.461 1.00 87.44 319 GLN A O 1
ATOM 2438 N N . GLY A 1 320 ? 3.701 -11.948 -8.182 1.00 77.44 320 GLY A N 1
ATOM 2439 C CA . GLY A 1 320 ? 4.574 -11.460 -9.251 1.00 77.44 320 GLY A CA 1
ATOM 2440 C C . GLY A 1 320 ? 5.579 -12.515 -9.728 1.00 77.44 320 GLY A C 1
ATOM 2441 O O . GLY A 1 320 ? 5.791 -13.528 -9.067 1.00 77.44 320 GLY A O 1
ATOM 2442 N N . GLU A 1 321 ? 6.251 -12.255 -10.854 1.00 67.75 321 GLU A N 1
ATOM 2443 C CA . GLU A 1 321 ? 7.138 -13.224 -11.532 1.00 67.75 321 GLU A CA 1
ATOM 2444 C C . GLU A 1 321 ? 8.225 -13.831 -10.630 1.00 67.75 321 GLU A C 1
ATOM 2446 O O . GLU A 1 321 ? 8.589 -14.992 -10.791 1.00 67.75 321 GLU A O 1
ATOM 2451 N N . SER A 1 322 ? 8.744 -13.060 -9.670 1.00 67.25 322 SER A N 1
ATOM 2452 C CA . SER A 1 322 ? 9.760 -13.527 -8.717 1.00 67.25 322 SER A CA 1
ATOM 2453 C C . SER A 1 322 ? 9.194 -14.023 -7.383 1.00 67.25 322 SER A C 1
ATOM 2455 O O . SER A 1 322 ? 9.993 -14.413 -6.540 1.00 67.25 322 SER A O 1
ATOM 2457 N N . SER A 1 323 ? 7.866 -13.979 -7.179 1.00 75.06 323 SER A N 1
ATOM 2458 C CA . SER A 1 323 ? 7.136 -14.364 -5.955 1.00 75.06 323 SER A CA 1
ATOM 2459 C C . SER A 1 323 ? 7.968 -14.192 -4.678 1.00 75.06 323 SER A C 1
ATOM 2461 O O . SER A 1 323 ? 8.445 -15.160 -4.087 1.00 75.06 323 SER A O 1
ATOM 2463 N N . LEU A 1 324 ? 8.159 -12.940 -4.266 1.00 81.19 324 LEU A N 1
ATOM 2464 C CA . LEU A 1 324 ? 9.101 -12.564 -3.209 1.00 81.19 324 LEU A CA 1
ATOM 2465 C C . LEU A 1 324 ? 8.663 -13.037 -1.818 1.00 81.19 324 LEU A C 1
ATOM 2467 O O . LEU A 1 324 ? 9.495 -13.155 -0.924 1.00 81.19 324 LEU A O 1
ATOM 2471 N N . ILE A 1 325 ? 7.363 -13.274 -1.628 1.00 85.38 325 ILE A N 1
ATOM 2472 C CA . ILE A 1 325 ? 6.776 -13.715 -0.361 1.00 85.38 325 ILE A CA 1
ATOM 2473 C C . ILE A 1 325 ? 5.680 -14.750 -0.599 1.00 85.38 325 ILE A C 1
ATOM 2475 O O . ILE A 1 325 ? 5.047 -14.772 -1.653 1.00 85.38 325 ILE A O 1
ATOM 2479 N N . MET A 1 326 ? 5.378 -15.550 0.420 1.00 87.38 326 MET A N 1
ATOM 2480 C CA . MET A 1 326 ? 4.202 -16.416 0.388 1.00 87.38 326 MET A CA 1
ATOM 2481 C C . MET A 1 326 ? 2.922 -15.601 0.647 1.00 87.38 326 MET A C 1
ATOM 2483 O O . MET A 1 326 ? 2.926 -14.708 1.497 1.00 87.38 326 MET A O 1
ATOM 2487 N N . PRO A 1 327 ? 1.778 -15.932 0.018 1.00 87.88 327 PRO A N 1
ATOM 2488 C CA . PRO A 1 327 ? 0.491 -15.279 0.291 1.00 87.88 327 PRO A CA 1
ATOM 2489 C C . PRO A 1 327 ? 0.073 -15.300 1.767 1.00 87.88 327 PRO A C 1
ATOM 2491 O O . PRO A 1 327 ? -0.596 -14.383 2.240 1.00 87.88 327 PRO A O 1
ATOM 2494 N N . VAL A 1 328 ? 0.485 -16.327 2.517 1.00 89.06 328 VAL A N 1
ATOM 2495 C CA . VAL A 1 328 ? 0.212 -16.441 3.957 1.00 89.06 328 VAL A CA 1
ATOM 2496 C C . VAL A 1 328 ? 0.920 -15.341 4.755 1.00 89.06 328 VAL A C 1
ATOM 2498 O O . VAL A 1 328 ? 0.326 -14.804 5.688 1.00 89.06 328 VAL A O 1
ATOM 2501 N N . THR A 1 329 ? 2.133 -14.934 4.368 1.00 90.75 329 THR A N 1
ATOM 2502 C CA . THR A 1 329 ? 2.863 -13.816 4.994 1.00 90.75 329 THR A CA 1
ATOM 2503 C C . THR A 1 329 ? 2.049 -12.522 4.944 1.00 90.75 329 THR A C 1
ATOM 2505 O O . THR A 1 329 ? 2.022 -11.767 5.915 1.00 90.75 329 THR A O 1
ATOM 2508 N N . CYS A 1 330 ? 1.291 -12.297 3.867 1.00 92.62 330 CYS A N 1
ATOM 2509 C CA . CYS A 1 330 ? 0.415 -11.132 3.746 1.00 92.62 330 CYS A CA 1
ATOM 2510 C C . CYS A 1 330 ? -0.643 -11.081 4.860 1.00 92.62 330 CYS A C 1
ATOM 2512 O O . CYS A 1 330 ? -0.932 -9.998 5.366 1.00 92.62 330 CYS A O 1
ATOM 2514 N N . LEU A 1 331 ? -1.184 -12.231 5.288 1.00 92.94 331 LEU A N 1
ATOM 2515 C CA . LEU A 1 331 ? -2.169 -12.299 6.376 1.00 92.94 331 LEU A CA 1
ATOM 2516 C C . LEU A 1 331 ? -1.569 -11.887 7.723 1.00 92.94 331 LEU A C 1
ATOM 2518 O O . LEU A 1 331 ? -2.251 -11.230 8.504 1.00 92.94 331 LEU A O 1
ATOM 2522 N N . TRP A 1 332 ? -0.302 -12.222 7.976 1.00 94.94 332 TRP A N 1
ATOM 2523 C CA . TRP A 1 332 ? 0.421 -11.787 9.175 1.00 94.94 332 TRP A CA 1
ATOM 2524 C C . TRP A 1 332 ? 0.653 -10.277 9.185 1.00 94.94 332 TRP A C 1
ATOM 2526 O O . TRP A 1 332 ? 0.468 -9.627 10.213 1.00 94.94 332 TRP A O 1
ATOM 2536 N N . ILE A 1 333 ? 0.992 -9.709 8.026 1.00 95.19 333 ILE A N 1
ATOM 2537 C CA . ILE A 1 333 ? 1.238 -8.273 7.863 1.00 95.19 333 ILE A CA 1
ATOM 2538 C C . ILE A 1 333 ? -0.020 -7.447 8.175 1.00 95.19 333 ILE A C 1
ATOM 2540 O O . ILE A 1 333 ? 0.068 -6.418 8.846 1.00 95.19 333 ILE A O 1
ATOM 2544 N N . VAL A 1 334 ? -1.196 -7.897 7.726 1.00 95.25 334 VAL A N 1
ATOM 2545 C CA . VAL A 1 334 ? -2.476 -7.197 7.962 1.00 95.25 334 VAL A CA 1
ATOM 2546 C C . VAL A 1 334 ? -3.298 -7.794 9.106 1.00 95.25 334 VAL A C 1
ATOM 2548 O O . VAL A 1 334 ? -4.479 -7.469 9.241 1.00 95.25 334 VAL A O 1
ATOM 2551 N N . ALA A 1 335 ? -2.697 -8.649 9.939 1.00 94.56 335 ALA A N 1
ATOM 2552 C CA . ALA A 1 335 ? -3.417 -9.457 10.920 1.00 94.56 335 ALA A CA 1
ATOM 2553 C C . ALA A 1 335 ? -4.275 -8.614 11.866 1.00 94.56 335 ALA A C 1
ATOM 2555 O O . ALA A 1 335 ? -5.441 -8.928 12.066 1.00 94.56 335 ALA A O 1
ATOM 2556 N N . ILE A 1 336 ? -3.738 -7.525 12.423 1.00 94.50 336 ILE A N 1
ATOM 2557 C CA . ILE A 1 336 ? -4.483 -6.706 13.389 1.00 94.50 336 ILE A CA 1
ATOM 2558 C C . ILE A 1 336 ? -5.701 -6.013 12.753 1.00 94.50 336 ILE A C 1
ATOM 2560 O O . ILE A 1 336 ? -6.800 -6.232 13.266 1.00 94.50 336 ILE A O 1
ATOM 2564 N N . PRO A 1 337 ? -5.577 -5.246 11.644 1.00 93.56 337 PRO A N 1
ATOM 2565 C CA . PRO A 1 337 ? -6.747 -4.726 10.933 1.00 93.56 337 PRO A CA 1
ATOM 2566 C C . PRO A 1 337 ? -7.765 -5.813 10.579 1.00 93.56 337 PRO A C 1
ATOM 2568 O O . PRO A 1 337 ? -8.966 -5.642 10.791 1.00 93.56 337 PRO A O 1
ATOM 2571 N N . LEU A 1 338 ? -7.290 -6.947 10.056 1.00 92.56 338 LEU A N 1
ATOM 2572 C CA . LEU A 1 338 ? -8.159 -8.019 9.585 1.00 92.56 338 LEU A CA 1
ATOM 2573 C C . LEU A 1 338 ? -8.912 -8.695 10.739 1.00 92.56 338 LEU A C 1
ATOM 2575 O O . LEU A 1 338 ? -10.119 -8.904 10.638 1.00 92.56 338 LEU A O 1
ATOM 2579 N N . LEU A 1 339 ? -8.230 -9.008 11.841 1.00 90.75 339 LEU A N 1
ATOM 2580 C CA . LEU A 1 339 ? -8.829 -9.640 13.017 1.00 90.75 339 LEU A CA 1
ATOM 2581 C C . LEU A 1 339 ? -9.805 -8.705 13.739 1.00 90.75 339 LEU A C 1
ATOM 2583 O O . LEU A 1 339 ? -10.840 -9.182 14.201 1.00 90.75 339 LEU A O 1
ATOM 2587 N N . ASP A 1 340 ? -9.528 -7.396 13.800 1.00 87.38 340 ASP A N 1
ATOM 2588 C CA . ASP A 1 340 ? -10.488 -6.410 14.322 1.00 87.38 340 ASP A CA 1
ATOM 2589 C C . ASP A 1 340 ? -11.773 -6.406 13.486 1.00 87.38 340 ASP A C 1
ATOM 2591 O O . ASP A 1 340 ? -12.879 -6.547 14.011 1.00 87.38 340 ASP A O 1
ATOM 2595 N N . CYS A 1 341 ? -11.616 -6.334 12.162 1.00 86.19 341 CYS A N 1
ATOM 2596 C CA . CYS A 1 341 ? -12.716 -6.359 11.206 1.00 86.19 341 CYS A CA 1
ATOM 2597 C C . CYS A 1 341 ? -13.567 -7.632 11.342 1.00 86.19 341 CYS A C 1
ATOM 2599 O O . CYS A 1 341 ? -14.778 -7.555 11.570 1.00 86.19 341 CYS A O 1
ATOM 2601 N N . VAL A 1 342 ? -12.932 -8.807 11.281 1.00 85.69 342 VAL A N 1
ATOM 2602 C CA . VAL A 1 342 ? -13.609 -10.109 11.398 1.00 85.69 342 VAL A CA 1
ATOM 2603 C C . VAL A 1 342 ? -14.272 -10.266 12.766 1.00 85.69 342 VAL A C 1
ATOM 2605 O O . VAL A 1 342 ? -15.418 -10.709 12.837 1.00 85.69 342 VAL A O 1
ATOM 2608 N N . GLY A 1 343 ? -13.592 -9.872 13.846 1.00 82.12 343 GLY A N 1
ATOM 2609 C CA . GLY A 1 343 ? -14.123 -9.946 15.206 1.00 82.12 343 GLY A CA 1
ATOM 2610 C C . GLY A 1 343 ? -15.390 -9.111 15.383 1.00 82.12 343 GLY A C 1
ATOM 2611 O O . GLY A 1 343 ? -16.387 -9.606 15.912 1.00 82.12 343 GLY A O 1
ATOM 2612 N N . VAL A 1 344 ? -15.393 -7.876 14.874 1.00 82.50 344 VAL A N 1
ATOM 2613 C CA . VAL A 1 344 ? -16.568 -6.993 14.913 1.00 82.50 344 VAL A CA 1
ATOM 2614 C C . VAL A 1 344 ? -17.706 -7.536 14.049 1.00 82.50 344 VAL A C 1
ATOM 2616 O O . VAL A 1 344 ? -18.855 -7.558 14.496 1.00 82.50 344 VAL A O 1
ATOM 2619 N N . MET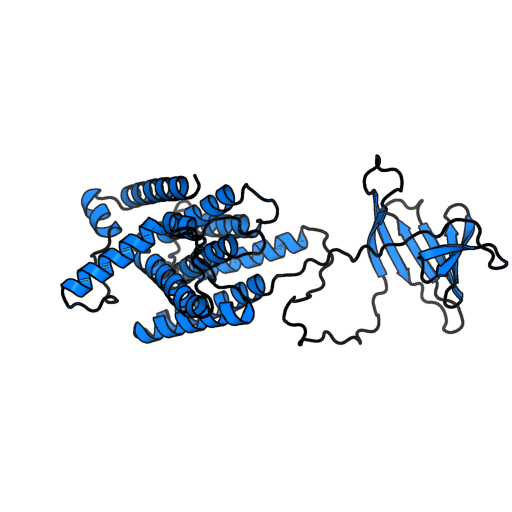 A 1 345 ? -17.415 -8.022 12.839 1.00 81.56 345 MET A N 1
ATOM 2620 C CA . MET A 1 345 ? -18.434 -8.623 11.970 1.00 81.56 345 MET A CA 1
ATOM 2621 C C . MET A 1 345 ? -19.072 -9.861 12.610 1.00 81.56 345 MET A C 1
ATOM 2623 O O . MET A 1 345 ? -20.297 -9.996 12.593 1.00 81.56 345 MET A O 1
ATOM 2627 N N . PHE A 1 346 ? -18.267 -10.731 13.221 1.00 83.00 346 PHE A N 1
ATOM 2628 C CA . PHE A 1 346 ? -18.746 -11.923 13.918 1.00 83.00 346 PHE A CA 1
ATOM 2629 C C . PHE A 1 346 ? -19.594 -11.567 15.149 1.00 83.00 346 PHE A C 1
ATOM 2631 O O . PHE A 1 346 ? -20.694 -12.100 15.328 1.00 83.00 346 PHE A O 1
ATOM 2638 N N . GLN A 1 347 ? -19.139 -10.614 15.969 1.00 79.06 347 GLN A N 1
ATOM 2639 C CA . GLN A 1 347 ? -19.897 -10.133 17.126 1.00 79.06 347 GLN A CA 1
ATOM 2640 C C . GLN A 1 347 ? -21.261 -9.560 16.699 1.00 79.06 347 GLN A C 1
ATOM 2642 O O . GLN A 1 347 ? -22.282 -9.883 17.298 1.00 79.06 347 GLN A O 1
ATOM 2647 N N . ARG A 1 348 ? -21.315 -8.766 15.626 1.00 81.12 348 ARG A N 1
ATOM 2648 C CA . ARG A 1 348 ? -22.576 -8.190 15.126 1.00 81.12 348 ARG A CA 1
ATOM 2649 C C . ARG A 1 348 ? -23.515 -9.239 14.547 1.00 81.12 348 ARG A C 1
ATOM 2651 O O . ARG A 1 348 ? -24.710 -9.195 14.833 1.00 81.12 348 ARG A O 1
ATOM 2658 N N . ALA A 1 349 ? -22.977 -10.209 13.807 1.00 80.81 349 ALA A N 1
ATOM 2659 C CA . ALA A 1 349 ? -23.758 -11.314 13.262 1.00 80.81 349 ALA A CA 1
ATOM 2660 C C . ALA A 1 349 ? -24.429 -12.139 14.372 1.00 80.81 349 ALA A C 1
ATOM 2662 O O . ALA A 1 349 ? -25.614 -12.448 14.269 1.00 80.81 349 ALA A O 1
ATOM 2663 N N . THR A 1 350 ? -23.714 -12.429 15.466 1.00 82.12 350 THR A N 1
ATOM 2664 C CA . THR A 1 350 ? -24.285 -13.153 16.620 1.00 82.12 350 THR A CA 1
ATOM 2665 C C . THR A 1 350 ? -25.333 -12.340 17.389 1.00 82.12 350 THR A C 1
ATOM 2667 O O . THR A 1 350 ? -26.207 -12.920 18.026 1.00 82.12 350 THR A O 1
ATOM 2670 N N . GLN A 1 351 ? -25.303 -11.008 17.284 1.00 81.25 351 GLN A N 1
ATOM 2671 C CA . GLN A 1 351 ? -26.272 -10.089 17.895 1.00 81.25 351 GLN A CA 1
ATOM 2672 C C . GLN A 1 351 ? -27.430 -9.695 16.956 1.00 81.25 351 GLN A C 1
ATOM 2674 O O . GLN A 1 351 ? -28.281 -8.894 17.339 1.00 81.25 351 GLN A O 1
ATOM 2679 N N . GLY A 1 352 ? -27.475 -10.222 15.725 1.00 75.44 352 GLY A N 1
ATOM 2680 C CA . GLY A 1 352 ? -28.494 -9.871 14.726 1.00 75.44 352 GLY A CA 1
ATOM 2681 C C . GLY A 1 352 ? -28.383 -8.440 14.180 1.00 75.44 352 GLY A C 1
ATOM 2682 O O . GLY A 1 352 ? -29.316 -7.944 13.549 1.00 75.44 352 GLY A O 1
ATOM 2683 N N . VAL A 1 353 ? -27.255 -7.762 14.413 1.00 72.88 353 VAL A N 1
ATOM 2684 C CA . VAL A 1 353 ? -26.976 -6.415 13.899 1.00 72.88 353 VAL A CA 1
ATOM 2685 C C . VAL A 1 353 ? -26.307 -6.537 12.532 1.00 72.88 353 VAL A C 1
ATOM 2687 O O . VAL A 1 353 ? -25.448 -7.393 12.321 1.00 72.88 353 VAL A O 1
ATOM 2690 N N . ALA A 1 354 ? -26.674 -5.664 11.588 1.00 69.94 354 ALA A N 1
ATOM 2691 C CA . ALA A 1 354 ? -26.030 -5.643 10.279 1.00 69.94 354 ALA A CA 1
ATOM 2692 C C . ALA A 1 354 ? -24.501 -5.441 10.435 1.00 69.94 354 ALA A C 1
ATOM 2694 O O . ALA A 1 354 ? -24.090 -4.482 11.097 1.00 69.94 354 ALA A O 1
ATOM 2695 N N . PRO A 1 355 ? -23.649 -6.285 9.814 1.00 60.94 355 PRO A N 1
ATOM 2696 C CA . PRO A 1 355 ? -22.197 -6.280 10.045 1.00 60.94 355 PRO A CA 1
ATOM 2697 C C . PRO A 1 355 ? -21.514 -4.929 9.785 1.00 60.94 355 PRO A C 1
ATOM 2699 O O . PRO A 1 355 ? -20.525 -4.598 10.434 1.00 60.94 355 PRO A O 1
ATOM 2702 N N . PHE A 1 356 ? -22.078 -4.131 8.874 1.00 61.66 356 PHE A N 1
ATOM 2703 C CA . PHE A 1 356 ? -21.514 -2.875 8.372 1.00 61.66 356 PHE A CA 1
ATOM 2704 C C . PHE A 1 356 ? -22.072 -1.606 9.041 1.00 61.66 356 PHE A C 1
ATOM 2706 O O . PHE A 1 356 ? -21.815 -0.505 8.561 1.00 61.66 356 PHE A O 1
ATOM 2713 N N . ASN A 1 357 ? -22.856 -1.724 10.117 1.00 60.09 357 ASN A N 1
ATOM 2714 C CA . ASN A 1 357 ? -23.305 -0.549 10.873 1.00 60.09 357 ASN A CA 1
ATOM 2715 C C . ASN A 1 357 ? -22.149 0.066 11.680 1.00 60.09 357 ASN A C 1
ATOM 2717 O O . ASN A 1 357 ? -21.284 -0.652 12.164 1.00 60.09 357 ASN A O 1
ATOM 2721 N N . ALA A 1 358 ? -22.131 1.386 11.872 1.00 57.34 358 ALA A N 1
ATOM 2722 C CA . ALA A 1 358 ? -21.137 2.026 12.739 1.00 57.34 358 ALA A CA 1
ATOM 2723 C C . ALA A 1 358 ? -21.374 1.652 14.220 1.00 57.34 358 ALA A C 1
ATOM 2725 O O . ALA A 1 358 ? -22.514 1.656 14.682 1.00 57.34 358 ALA A O 1
ATOM 2726 N N . GLY A 1 359 ? -20.311 1.342 14.970 1.00 59.94 359 GLY A N 1
ATOM 2727 C CA . GLY A 1 359 ? -20.386 0.948 16.385 1.00 59.94 359 GLY A CA 1
ATOM 2728 C C . GLY A 1 359 ? -19.023 1.023 17.079 1.00 59.94 359 GLY A C 1
ATOM 2729 O O . GLY A 1 359 ? -18.000 1.086 16.407 1.00 59.94 359 GLY A O 1
ATOM 2730 N N . ARG A 1 360 ? -18.992 1.021 18.420 1.00 59.09 360 ARG A N 1
ATOM 2731 C CA . ARG A 1 360 ? -17.753 1.160 19.225 1.00 59.09 360 ARG A CA 1
ATOM 2732 C C . ARG A 1 360 ? -17.107 -0.182 19.602 1.00 59.09 360 ARG A C 1
ATOM 2734 O O . ARG A 1 360 ? -16.329 -0.256 20.543 1.00 59.09 360 ARG A O 1
ATOM 2741 N N . ASP A 1 361 ? -17.428 -1.248 18.877 1.00 71.56 361 ASP A N 1
ATOM 2742 C CA . ASP A 1 361 ? -17.067 -2.628 19.242 1.00 71.56 361 ASP A CA 1
ATOM 2743 C C . ASP A 1 361 ? -15.607 -3.004 18.939 1.00 71.56 361 ASP A C 1
ATOM 2745 O O . ASP A 1 361 ? -15.163 -4.107 19.270 1.00 71.56 361 ASP A O 1
ATOM 2749 N N . HIS A 1 362 ? -14.871 -2.084 18.317 1.00 75.50 362 HIS A N 1
ATOM 2750 C CA . HIS A 1 362 ? -13.520 -2.292 17.818 1.00 75.50 362 HIS A CA 1
ATOM 2751 C C . HIS A 1 362 ? -12.483 -2.421 18.939 1.00 75.50 362 HIS A C 1
ATOM 2753 O O . HIS A 1 362 ? -12.570 -1.775 19.990 1.00 75.50 362 HIS A O 1
ATOM 2759 N N . ILE A 1 363 ? -11.447 -3.220 18.680 1.00 72.94 363 ILE A N 1
ATOM 2760 C CA . ILE A 1 363 ? -10.309 -3.472 19.572 1.00 72.94 363 ILE A CA 1
ATOM 2761 C C . ILE A 1 363 ? -9.675 -2.154 20.018 1.00 72.94 363 ILE A C 1
ATOM 2763 O O . ILE A 1 363 ? -9.355 -1.990 21.194 1.00 72.94 363 ILE A O 1
ATOM 2767 N N . HIS A 1 364 ? -9.535 -1.190 19.107 1.00 75.69 364 HIS A N 1
ATOM 2768 C CA . HIS A 1 364 ? -8.902 0.087 19.413 1.00 75.69 364 HIS A CA 1
ATOM 2769 C C . HIS A 1 364 ? -9.713 0.928 20.418 1.00 75.69 364 HIS A C 1
ATOM 2771 O O . HIS A 1 364 ? -9.113 1.602 21.249 1.00 75.69 364 HIS A O 1
ATOM 2777 N N . HIS A 1 365 ? -11.047 0.842 20.422 1.00 79.06 365 HIS A N 1
ATOM 2778 C CA . HIS A 1 365 ? -11.873 1.501 21.440 1.00 79.06 365 HIS A CA 1
ATOM 2779 C C . HIS A 1 365 ? -11.783 0.793 22.793 1.00 79.06 365 HIS A C 1
ATOM 2781 O O . HIS A 1 365 ? -11.553 1.447 23.805 1.00 79.06 365 HIS A O 1
ATOM 2787 N N . LYS A 1 366 ? -11.844 -0.545 22.811 1.00 80.00 366 LYS A N 1
ATOM 2788 C CA . LYS A 1 366 ? -11.684 -1.334 24.048 1.00 80.00 366 LYS A CA 1
ATOM 2789 C C . LYS A 1 366 ? -10.327 -1.078 24.714 1.00 80.00 366 LYS A C 1
ATOM 2791 O O . LYS A 1 366 ? -10.241 -0.957 25.933 1.00 80.00 366 LYS A O 1
ATOM 2796 N N . LEU A 1 367 ? -9.265 -0.964 23.916 1.00 79.94 367 LEU A N 1
ATOM 2797 C CA . LEU A 1 367 ? -7.927 -0.643 24.411 1.00 79.94 367 LEU A CA 1
ATOM 2798 C C . LEU A 1 367 ? -7.788 0.824 24.826 1.00 79.94 367 LEU A C 1
ATOM 2800 O O . LEU A 1 367 ? -7.122 1.095 25.822 1.00 79.94 367 LEU A O 1
ATOM 2804 N N . GLN A 1 368 ? -8.428 1.763 24.123 1.00 83.19 368 GLN A N 1
ATOM 2805 C CA . GLN A 1 368 ? -8.486 3.160 24.565 1.00 83.19 368 GLN A CA 1
ATOM 2806 C C . GLN A 1 368 ? -9.138 3.288 25.940 1.00 83.19 368 GLN A C 1
ATOM 2808 O O . GLN A 1 368 ? -8.618 4.028 26.774 1.00 83.19 368 GLN A O 1
ATOM 2813 N N . ASP A 1 369 ? -10.225 2.555 26.183 1.00 83.31 369 ASP A N 1
ATOM 2814 C CA . ASP A 1 369 ? -10.916 2.546 27.474 1.00 83.31 369 ASP A CA 1
ATOM 2815 C C . ASP A 1 369 ? -10.044 1.917 28.576 1.00 83.31 369 ASP A C 1
ATOM 2817 O O . ASP A 1 369 ? -10.052 2.386 29.712 1.00 83.31 369 ASP A O 1
ATOM 2821 N N . TYR A 1 370 ? -9.236 0.904 28.239 1.00 87.12 370 TYR A N 1
ATOM 2822 C CA . TYR A 1 370 ? -8.298 0.266 29.169 1.00 87.12 370 TYR A CA 1
ATOM 2823 C C . TYR A 1 370 ? -7.082 1.147 29.509 1.00 87.12 370 TYR A C 1
ATOM 2825 O O . TYR A 1 370 ? -6.721 1.287 30.676 1.00 87.12 370 TYR A O 1
ATOM 2833 N N . PHE A 1 371 ? -6.433 1.739 28.503 1.00 88.25 371 PHE A N 1
ATOM 2834 C CA . PHE A 1 371 ? -5.221 2.546 28.690 1.00 88.25 371 PHE A CA 1
ATOM 2835 C C . PHE A 1 371 ? -5.516 3.996 29.101 1.00 88.25 371 PHE A C 1
ATOM 2837 O O . PHE A 1 371 ? -4.638 4.687 29.612 1.00 88.25 371 PHE A O 1
ATOM 2844 N N . GLY A 1 372 ? -6.718 4.506 28.825 1.00 86.06 372 GLY A N 1
ATOM 2845 C CA . GLY A 1 372 ? -7.061 5.918 29.010 1.00 86.06 372 GLY A CA 1
ATOM 2846 C C . GLY A 1 372 ? -6.319 6.871 28.060 1.00 86.06 372 GLY A C 1
ATOM 2847 O O . GLY A 1 372 ? -6.380 8.088 28.233 1.00 86.06 372 GLY A O 1
ATOM 2848 N N . SER A 1 373 ? -5.599 6.352 27.054 1.00 88.88 373 SER A N 1
ATOM 2849 C CA . SER A 1 373 ? -4.800 7.151 26.120 1.00 88.88 373 SER A CA 1
ATOM 2850 C C . SER A 1 373 ? -4.775 6.568 24.707 1.00 88.88 373 SER A C 1
ATOM 2852 O O . SER A 1 373 ? -4.382 5.422 24.467 1.00 88.88 373 SER A O 1
ATOM 2854 N N . SER A 1 374 ? -5.113 7.419 23.734 1.00 87.12 374 SER A N 1
ATOM 2855 C CA . SER A 1 374 ? -5.019 7.103 22.301 1.00 87.12 374 SER A CA 1
ATOM 2856 C C . SER A 1 374 ? -3.583 6.828 21.853 1.00 87.12 374 SER A C 1
ATOM 2858 O O . SER A 1 374 ? -3.356 5.967 21.012 1.00 87.12 374 SER A O 1
ATOM 2860 N N . TRP A 1 375 ? -2.609 7.533 22.434 1.00 88.31 375 TRP A N 1
ATOM 2861 C CA . TRP A 1 375 ? -1.198 7.379 22.075 1.00 88.31 375 TRP A CA 1
ATOM 2862 C C . TRP A 1 375 ? -0.623 6.047 22.566 1.00 88.31 375 TRP A C 1
ATOM 2864 O O . TRP A 1 375 ? 0.094 5.373 21.833 1.00 88.31 375 TRP A O 1
ATOM 2874 N N . GLN A 1 376 ? -0.985 5.629 23.784 1.00 91.75 376 GLN A N 1
ATOM 2875 C CA . GLN A 1 376 ? -0.589 4.321 24.319 1.00 91.75 376 GLN A CA 1
ATOM 2876 C C . GLN A 1 376 ? -1.217 3.180 23.514 1.00 91.75 376 GLN A C 1
ATOM 2878 O O . GLN A 1 376 ? -0.526 2.226 23.168 1.00 91.75 376 GLN A O 1
ATOM 2883 N N . THR A 1 377 ? -2.495 3.323 23.143 1.00 92.06 377 THR A N 1
ATOM 2884 C CA . THR A 1 377 ? -3.192 2.356 22.281 1.00 92.06 377 THR A CA 1
ATOM 2885 C C . THR A 1 377 ? -2.512 2.226 20.918 1.00 92.06 377 THR A C 1
ATOM 2887 O O . THR A 1 377 ? -2.282 1.111 20.456 1.00 92.06 377 THR A O 1
ATOM 2890 N N . LEU A 1 378 ? -2.137 3.353 20.299 1.00 93.62 378 LEU A N 1
ATOM 2891 C CA . LEU A 1 378 ? -1.404 3.375 19.033 1.00 93.62 378 LEU A CA 1
ATOM 2892 C C . LEU A 1 378 ? -0.071 2.626 19.140 1.00 93.62 378 LEU A C 1
ATOM 2894 O O . LEU A 1 378 ? 0.188 1.737 18.335 1.00 93.62 378 LEU A O 1
ATOM 2898 N N . ILE A 1 379 ? 0.759 2.957 20.136 1.00 94.38 379 ILE A N 1
ATOM 2899 C CA . ILE A 1 379 ? 2.068 2.311 20.326 1.00 94.38 379 ILE A CA 1
ATOM 2900 C C . ILE A 1 379 ? 1.903 0.805 20.536 1.00 94.38 379 ILE A C 1
ATOM 2902 O O . ILE A 1 379 ? 2.629 0.030 19.920 1.00 94.38 379 ILE A O 1
ATOM 2906 N N . PHE A 1 380 ? 0.951 0.396 21.376 1.00 95.19 380 PHE A N 1
ATOM 2907 C CA . PHE A 1 380 ? 0.699 -1.012 21.670 1.00 95.19 380 PHE A CA 1
ATOM 2908 C C . PHE A 1 380 ? 0.237 -1.795 20.434 1.00 95.19 380 PHE A C 1
ATOM 2910 O O . PHE A 1 380 ? 0.751 -2.874 20.151 1.00 95.19 380 PHE A O 1
ATOM 2917 N N . LEU A 1 381 ? -0.716 -1.257 19.669 1.00 94.88 381 LEU A N 1
ATOM 2918 C CA . LEU A 1 381 ? -1.208 -1.928 18.465 1.00 94.88 381 LEU A CA 1
ATOM 2919 C C . LEU A 1 381 ? -0.146 -1.979 17.365 1.00 94.88 381 LEU A C 1
ATOM 2921 O O . LEU A 1 381 ? -0.001 -3.013 16.717 1.00 94.88 381 LEU A O 1
ATOM 2925 N N . CYS A 1 382 ? 0.626 -0.906 17.179 1.00 95.56 382 CYS A N 1
ATOM 2926 C CA . CYS A 1 382 ? 1.722 -0.893 16.216 1.00 95.56 382 CYS A CA 1
ATOM 2927 C C . CYS A 1 382 ? 2.846 -1.859 16.613 1.00 95.56 382 CYS A C 1
ATOM 2929 O O . CYS A 1 382 ? 3.356 -2.564 15.747 1.00 95.56 382 CYS A O 1
ATOM 2931 N N . SER A 1 383 ? 3.214 -1.950 17.897 1.00 96.69 383 SER A N 1
ATOM 2932 C CA . SER A 1 383 ? 4.245 -2.896 18.345 1.00 96.69 383 SER A CA 1
ATOM 2933 C C . SER A 1 383 ? 3.800 -4.348 18.169 1.00 96.69 383 SER A C 1
ATOM 2935 O O . SER A 1 383 ? 4.572 -5.169 17.672 1.00 96.69 383 SER A O 1
ATOM 2937 N N . LEU A 1 384 ? 2.538 -4.654 18.482 1.00 96.12 384 LEU A N 1
ATOM 2938 C CA . LEU A 1 384 ? 1.950 -5.965 18.224 1.00 96.12 384 LEU A CA 1
ATOM 2939 C C . LEU A 1 384 ? 1.880 -6.270 16.718 1.00 96.12 384 LEU A C 1
ATOM 2941 O O . LEU A 1 384 ? 2.205 -7.378 16.300 1.00 96.12 384 LEU A O 1
ATOM 2945 N N . GLY A 1 385 ? 1.510 -5.286 15.896 1.00 96.06 385 GLY A N 1
ATOM 2946 C CA . GLY A 1 385 ? 1.511 -5.402 14.438 1.00 96.06 385 GLY A CA 1
ATOM 2947 C C . GLY A 1 385 ? 2.898 -5.702 13.870 1.00 96.06 385 GLY A C 1
ATOM 2948 O O . GLY A 1 385 ? 3.044 -6.611 13.059 1.00 96.06 385 GLY A O 1
ATOM 2949 N N . MET A 1 386 ? 3.929 -4.994 14.340 1.00 96.56 386 MET A N 1
ATOM 2950 C CA . MET A 1 386 ? 5.320 -5.253 13.955 1.00 96.56 386 MET A CA 1
ATOM 2951 C C . MET A 1 386 ? 5.781 -6.653 14.368 1.00 96.56 386 MET A C 1
ATOM 2953 O O . MET A 1 386 ? 6.461 -7.319 13.589 1.00 96.56 386 MET A O 1
ATOM 2957 N N . LEU A 1 387 ? 5.402 -7.118 15.564 1.00 96.81 387 LEU A N 1
ATOM 2958 C CA . LEU A 1 387 ? 5.709 -8.471 16.033 1.00 96.81 387 LEU A CA 1
ATOM 2959 C C . LEU A 1 387 ? 5.093 -9.532 15.109 1.00 96.81 387 LEU A C 1
ATOM 2961 O O . LEU A 1 387 ? 5.801 -10.424 14.651 1.00 96.81 387 LEU A O 1
ATOM 2965 N N . LEU A 1 388 ? 3.798 -9.415 14.805 1.00 96.31 388 LEU A N 1
ATOM 2966 C CA . LEU A 1 388 ? 3.096 -10.351 13.922 1.00 96.31 388 LEU A CA 1
ATOM 2967 C C . LEU A 1 388 ? 3.662 -10.331 12.501 1.00 96.31 388 LEU A C 1
ATOM 2969 O O . LEU A 1 388 ? 3.895 -11.392 11.930 1.00 96.31 388 LEU A O 1
ATOM 2973 N N . ALA A 1 389 ? 3.951 -9.146 11.958 1.00 95.06 389 ALA A N 1
ATOM 2974 C CA . ALA A 1 389 ? 4.597 -9.022 10.657 1.00 95.06 389 ALA A CA 1
ATOM 2975 C C . ALA A 1 389 ? 5.974 -9.706 10.647 1.00 95.06 389 ALA A C 1
ATOM 2977 O O . ALA A 1 389 ? 6.287 -10.416 9.701 1.00 95.06 389 ALA A O 1
ATOM 2978 N N . SER A 1 390 ? 6.761 -9.561 11.718 1.00 93.88 390 SER A N 1
ATOM 2979 C CA . SER A 1 390 ? 8.073 -10.212 11.844 1.00 93.88 390 SER A CA 1
ATOM 2980 C C . SER A 1 390 ? 7.955 -11.739 11.882 1.00 93.88 390 SER A C 1
ATOM 2982 O O . SER A 1 390 ? 8.731 -12.417 11.219 1.00 93.88 390 SER A O 1
ATOM 2984 N N . ILE A 1 391 ? 6.958 -12.276 12.597 1.00 93.69 391 ILE A N 1
ATOM 2985 C CA . ILE A 1 391 ? 6.656 -13.719 12.619 1.00 93.69 391 ILE A CA 1
ATOM 2986 C C . ILE A 1 391 ? 6.267 -14.226 11.228 1.00 93.69 391 ILE A C 1
ATOM 2988 O O . ILE A 1 391 ? 6.612 -15.344 10.886 1.00 93.69 391 ILE A O 1
ATOM 2992 N N . GLY A 1 392 ? 5.554 -13.430 10.427 1.00 89.06 392 GLY A N 1
ATOM 2993 C CA . GLY A 1 392 ? 5.172 -13.834 9.072 1.00 89.06 392 GLY A CA 1
ATOM 2994 C C . GLY A 1 392 ? 6.313 -13.822 8.050 1.00 89.06 392 GLY A C 1
ATOM 2995 O O . GLY A 1 392 ? 6.168 -14.438 6.994 1.00 89.06 392 GLY A O 1
ATOM 2996 N N . ILE A 1 393 ? 7.392 -13.078 8.321 1.00 88.44 393 ILE A N 1
ATOM 2997 C CA . ILE A 1 393 ? 8.572 -12.968 7.445 1.00 88.44 393 ILE A CA 1
ATOM 2998 C C . ILE A 1 393 ? 9.569 -14.105 7.697 1.00 88.44 393 ILE A C 1
ATOM 3000 O O . ILE A 1 393 ? 10.218 -14.548 6.752 1.00 88.44 393 ILE A O 1
ATOM 3004 N N . VAL A 1 394 ? 9.722 -14.515 8.959 1.00 81.75 394 VAL A N 1
ATOM 3005 C CA . VAL A 1 394 ? 10.583 -15.632 9.388 1.00 81.75 394 VAL A CA 1
ATOM 3006 C C . VAL A 1 394 ? 9.910 -16.958 9.066 1.00 81.75 394 VAL A C 1
ATOM 3008 O O . VAL A 1 394 ? 10.627 -17.859 8.577 1.00 81.75 394 VAL A O 1
#